Protein 5BXO (pdb70)

InterPro domains:
  IPR001660 Sterile alpha motif domain [PF07647] (877-933)
  IPR001660 Sterile alpha motif domain [PS50105] (877-936)
  IPR001660 Sterile alpha motif domain [SM00454] (871-936)
  IPR002110 Ankyrin repeat [PF00023] (124-154)
  IPR002110 Ankyrin repeat [PF00023] (212-242)
  IPR002110 Ankyrin repeat [PF00023] (746-775)
  IPR002110 Ankyrin repeat [PF12796] (28-121)
  IPR002110 Ankyrin repeat [PF12796] (247-305)
  IPR002110 Ankyrin repeat [PF12796] (381-461)
  IPR002110 Ankyrin repeat [PF12796] (556-622)
  IPR002110 Ankyrin repeat [PF12796] (649-742)
  IPR002110 Ankyrin repeat [PF13637] (497-546)
  IPR002110 Ankyrin repeat [PR01415] (124-139)
  IPR002110 Ankyrin repeat [PR01415] (226-240)
  IPR002110 Ankyrin repeat [PS50088] (57-89)
  IPR002110 Ankyrin repeat [PS50088] (90-122)
  IPR002110 Ankyrin repeat [PS50088] (123-155)
  IPR002110 Ankyrin repeat [PS50088] (210-242)
  IPR002110 Ankyrin repeat [PS50088] (243-275)
  IPR002110 Ankyrin repeat [PS50088] (276-308)

Radius of gyration: 22.35 Å; Cα contacts (8 Å, |Δi|>4): 726; chains: 4; bounding box: 30×53×81 Å

GO terms:
  GO:0003950 NAD+ poly-ADP-ribosyltransferase activity (F, IDA)
  GO:0070212 protein poly-ADP-ribosylation (P, IDA)
  GO:0070213 protein auto-ADP-ribosylation (P, IDA)
  GO:1990404 NAD+-protein mono-ADP-ribosyltransferase activity (F, IDA)
  GO:0000209 protein polyubiquitination (P, IDA)
  GO:0090263 positive regulation of canonical Wnt signaling pathway (P, IMP)
  GO:0005515 protein binding (F, IPI)
  GO:0003950 NAD+ poly-ADP-ribosyltransferase activity (F, TAS)
  GO:0005829 cytosol (C, TAS)
  GO:0090263 positive regulation of canonical Wnt signaling pathway (P, TAS)
  GO:0048471 perinuclear region of cytoplasm (C, IDA)
  GO:0000242 pericentriolar material (C, IDA)
  GO:0005634 nucleus (C, IDA)
  GO:0005635 nuclear envelope (C, IDA)
  GO:0005737 cytoplasm (C, IDA)
  GO:0000781 chromosome, telomeric region (C, TAS)
  GO:0032212 positive regulation of telomere maintenance via telomerase (P, TAS)
  GO:1904355 positive regulation of telomere capping (P, IMP)
  GO:1904357 negative regulation of telomere maintenance via telomere lengthening (P, IMP)
  GO:0070198 protein localization to chromosome, telomeric region (P, IMP)

Solvent-accessible surface area: 16107 Å² total; per-residue (Å²): 116,65,88,38,93,30,19,114,79,0,16,116,4,0,93,61,30,61,49,139,44,0,129,172,32,28,77,123,83,2,8,52,13,94,31,124,141,34,20,47,0,0,0,0,0,16,0,0,0,44,71,82,35,67,1,0,70,43,0,12,126,69,10,1,52,10,95,6,77,6,109,14,4,8,6,0,0,1,0,0,0,29,36,15,11,84,103,0,0,47,34,0,12,142,88,44,10,18,2,27,19,31,4,120,115,79,25,6,0,0,0,24,0,0,41,68,22,66,107,100,0,0,87,9,0,44,102,26,18,5,18,30,86,96,128,8,171,99,43,48,22,0,56,84,41,4,110,141,70,28,97,103,4,46,84,38,5,139,45,196,121,54,82,40,91,30,18,107,83,0,14,114,6,0,94,65,31,60,45,130,43,0,112,168,29,28,75,148,89,2,12,49,12,91,34,125,147,34,20,48,0,0,0,0,0,17,0,0,0,45,71,84,30,67,1,0,71,41,0,16,131,96,58,8,54,15,95,6,76,7,107,14,5,10,6,0,1,0,0,0,0,32,36,15,11,81,102,0,0,47,34,0,12,139,77,46,12,38,2,30,24,26,4,124,120,88,29,6,0,2,0,17,0,0,41,68,21,70,78,115,1,0,100,12,0,50,91,22,4,3,17,31,98,96,138,7,175,111,34,47,23,0,60,85,42,12,108,134,71,32,82,76,1,52,78,39,11,124,53,89,60,74,161,110,117,69,7,30,13,51,156,115,123,71,6,30,13,51,155

Structure (mmCIF, N/CA/C/O backbone):
data_5BXO
#
_entry.id   5BXO
#
_cell.length_a   29.823
_cell.length_b   46.014
_cell.length_c   54.472
_cell.angle_alpha   78.45
_cell.angle_beta   88.99
_cell.angle_gamma   72.35
#
_symmetry.space_group_name_H-M   'P 1'
#
loop_
_entity.id
_entity.type
_entity.pdbx_description
1 polymer Tankyrase-2
2 polymer Tankyrase-2
3 non-polymer 'SULFATE ION'
4 non-polymer 'DIMETHYL SULFOXIDE'
5 non-polymer "4,4'-propane-1,3-diylbis(1-methyl-1H-1,2,3-triazole)"
6 water water
#
loop_
_atom_site.group_PDB
_atom_site.id
_atom_site.type_symbol
_atom_site.label_atom_id
_atom_site.label_alt_id
_atom_site.label_comp_id
_atom_site.label_asym_id
_atom_site.label_entity_id
_atom_site.label_seq_id
_atom_site.pdbx_PDB_ins_code
_atom_site.Cartn_x
_atom_site.Cartn_y
_atom_site.Cartn_z
_atom_site.occupancy
_atom_site.B_iso_or_equiv
_atom_site.auth_seq_id
_atom_site.auth_comp_id
_atom_site.auth_asym_id
_atom_site.auth_atom_id
_atom_site.pdbx_PDB_model_num
ATOM 1 N N . SER A 1 2 ? -0.457 -16.891 -39.623 1.00 62.47 487 SER A N 1
ATOM 2 C CA . SER A 1 2 ? -1.226 -18.136 -39.917 1.00 61.14 487 SER A CA 1
ATOM 3 C C . SER A 1 2 ? -2.714 -17.950 -39.655 1.00 59.87 487 SER A C 1
ATOM 4 O O . SER A 1 2 ? -3.124 -16.966 -39.028 1.00 58.67 487 SER A O 1
ATOM 7 N N . GLY A 1 3 ? -3.491 -18.933 -40.118 1.00 59.17 488 GLY A N 1
ATOM 8 C CA . GLY A 1 3 ? -4.953 -18.982 -39.975 1.00 55.75 488 GLY A CA 1
ATOM 9 C C . GLY A 1 3 ? -5.341 -18.882 -38.515 1.00 53.40 488 GLY A C 1
ATOM 10 O O . GLY A 1 3 ? -6.154 -18.037 -38.103 1.00 47.17 488 GLY A O 1
ATOM 11 N N . ASN A 1 4 ? -4.730 -19.778 -37.747 1.00 51.63 489 ASN A N 1
ATOM 12 C CA . ASN A 1 4 ? -4.840 -19.797 -36.291 1.00 51.79 489 ASN A CA 1
ATOM 13 C C . ASN A 1 4 ? -4.410 -18.500 -35.590 1.00 47.29 489 ASN A C 1
ATOM 14 O O . ASN A 1 4 ? -5.068 -18.074 -34.649 1.00 46.36 489 ASN A O 1
ATOM 19 N N . SER A 1 5 ? -3.307 -17.889 -36.016 1.00 43.99 490 SER A N 1
ATOM 20 C CA . SER A 1 5 ? -2.818 -16.691 -35.328 1.00 42.48 490 SER A CA 1
ATOM 21 C C . SER A 1 5 ? -3.760 -15.500 -35.488 1.00 39.31 490 SER A C 1
ATOM 22 O O . SER A 1 5 ? -4.068 -14.832 -34.503 1.00 35.77 490 SER A O 1
ATOM 25 N N . GLU A 1 6 ? -4.240 -15.239 -36.702 1.00 34.02 491 GLU A N 1
ATOM 26 C CA . GLU A 1 6 ? -5.183 -14.142 -36.906 1.00 32.94 491 GLU A CA 1
ATOM 27 C C . GLU A 1 6 ? -6.479 -14.410 -36.136 1.00 30.07 491 GLU A C 1
ATOM 28 O O . GLU A 1 6 ? -7.034 -13.496 -35.523 1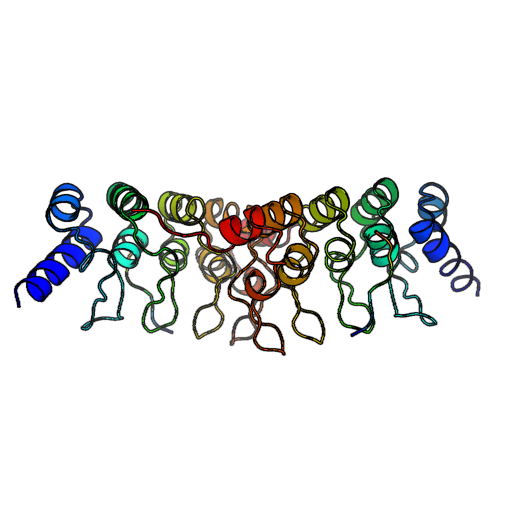.00 31.77 491 GLU A O 1
ATOM 34 N N . ALA A 1 7 ? -6.937 -15.659 -36.166 1.00 27.48 492 ALA A N 1
ATOM 35 C CA . ALA A 1 7 ? -8.166 -16.057 -35.464 1.00 26.25 492 ALA A CA 1
ATOM 36 C C . ALA A 1 7 ? -8.001 -15.931 -33.944 1.00 24.33 492 ALA A C 1
ATOM 37 O O . ALA A 1 7 ? -8.921 -15.466 -33.276 1.00 25.58 492 ALA A O 1
ATOM 39 N N . ASP A 1 8 ? -6.835 -16.319 -33.424 1.00 21.77 493 ASP A N 1
ATOM 40 C CA . ASP A 1 8 ? -6.522 -16.126 -31.996 1.00 21.37 493 ASP A CA 1
ATOM 41 C C . ASP A 1 8 ? -6.564 -14.657 -31.625 1.00 22.01 493 ASP A C 1
ATOM 42 O O . ASP A 1 8 ? -7.126 -14.275 -30.595 1.00 18.32 493 ASP A O 1
ATOM 47 N N . ARG A 1 9 ? -5.925 -13.837 -32.444 1.00 21.85 494 ARG A N 1
ATOM 48 C CA . ARG A 1 9 ? -5.958 -12.417 -32.228 1.00 22.86 494 ARG A CA 1
ATOM 49 C C . ARG A 1 9 ? -7.369 -11.836 -32.194 1.00 21.93 494 ARG A C 1
ATOM 50 O O . ARG A 1 9 ? -7.687 -11.048 -31.306 1.00 19.63 494 ARG A O 1
ATOM 58 N N . GLN A 1 10 ? -8.202 -12.221 -33.148 1.00 21.34 495 GLN A N 1
ATOM 59 C CA . GLN A 1 10 ? -9.576 -11.747 -33.214 1.00 22.82 495 GLN A CA 1
ATOM 60 C C . GLN A 1 10 ? -10.427 -12.234 -32.038 1.00 19.29 495 GLN A C 1
ATOM 61 O O . GLN A 1 10 ? -11.319 -11.496 -31.564 1.00 19.33 495 GLN A O 1
ATOM 67 N N . LEU A 1 11 ? -10.156 -13.465 -31.596 1.00 18.39 496 LEU A N 1
ATOM 68 C CA . LEU A 1 11 ? -10.809 -14.009 -30.411 1.00 16.88 496 LEU A CA 1
ATOM 69 C C . LEU A 1 11 ? -10.421 -13.234 -29.138 1.00 16.61 496 LEU A C 1
ATOM 70 O O . LEU A 1 11 ? -11.281 -12.869 -28.369 1.00 16.65 496 LEU A O 1
ATOM 75 N N . LEU A 1 12 ? -9.135 -12.999 -28.922 1.00 15.51 497 LEU A N 1
ATOM 76 C CA . LEU A 1 12 ? -8.694 -12.174 -27.798 1.00 14.76 497 LEU A CA 1
ATOM 77 C C . LEU A 1 12 ? -9.340 -10.772 -27.822 1.00 14.73 497 LEU A C 1
ATOM 78 O O . LEU A 1 12 ? -9.802 -10.253 -26.812 1.00 15.30 497 LEU A O 1
ATOM 83 N N . GLU A 1 13 ? -9.385 -10.187 -29.010 1.00 14.85 498 GLU A N 1
ATOM 84 C CA . GLU A 1 13 ? -10.019 -8.891 -29.227 1.00 14.94 498 GLU A CA 1
ATOM 85 C C . GLU A 1 13 ? -11.527 -8.934 -28.925 1.00 13.87 498 GLU A C 1
ATOM 86 O O . GLU A 1 13 ? -12.067 -8.060 -28.246 1.00 14.04 498 GLU A O 1
ATOM 92 N N . ALA A 1 14 ? -12.200 -9.967 -29.401 1.00 13.29 499 ALA A N 1
ATOM 93 C CA . ALA A 1 14 ? -13.644 -10.116 -29.153 1.00 13.23 499 ALA A CA 1
ATOM 94 C C . ALA A 1 14 ? -13.921 -10.307 -27.646 1.00 13.33 499 ALA A C 1
ATOM 95 O O . ALA A 1 14 ? -14.919 -9.829 -27.119 1.00 15.15 499 ALA A O 1
ATOM 97 N N . ALA A 1 15 ? -13.055 -11.079 -26.985 1.00 12.08 500 ALA A N 1
ATOM 98 C CA . ALA A 1 15 ? -13.225 -11.338 -25.550 1.00 11.60 500 ALA A CA 1
ATOM 99 C C . ALA A 1 15 ? -13.066 -10.010 -24.788 1.00 11.53 500 ALA A C 1
ATOM 100 O O . ALA A 1 15 ? -13.866 -9.728 -23.872 1.00 13.62 500 ALA A O 1
ATOM 102 N N . LYS A 1 16 ? -12.037 -9.217 -25.118 1.00 12.11 501 LYS A N 1
ATOM 103 C CA . LYS A 1 16 ? -11.849 -7.898 -24.508 1.00 13.54 501 LYS A CA 1
ATOM 104 C C . LYS A 1 16 ? -13.059 -6.967 -24.770 1.00 13.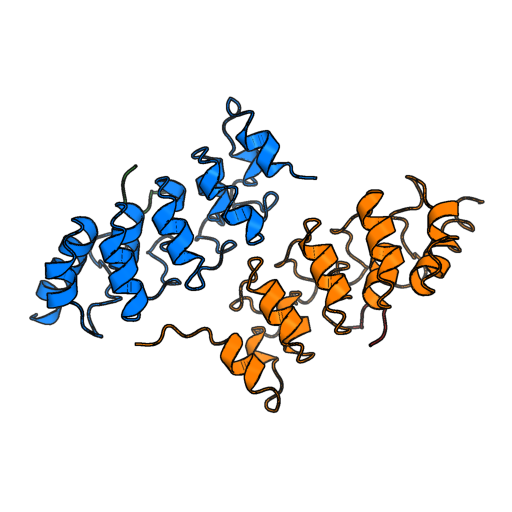70 501 LYS A C 1
ATOM 105 O O . LYS A 1 16 ? -13.518 -6.238 -23.891 1.00 14.27 501 LYS A O 1
ATOM 111 N N . ALA A 1 17 ? -13.564 -7.005 -26.005 1.00 14.71 502 ALA A N 1
ATOM 112 C CA . ALA A 1 17 ? -14.672 -6.141 -26.428 1.00 15.98 502 ALA A CA 1
ATOM 113 C C . ALA A 1 17 ? -16.018 -6.595 -25.894 1.00 15.65 502 ALA A C 1
ATOM 114 O O . ALA A 1 17 ? -16.943 -5.787 -25.864 1.00 16.93 502 ALA A O 1
ATOM 116 N N . GLY A 1 18 ? -16.147 -7.851 -25.440 1.00 14.77 503 GLY A N 1
ATOM 117 C CA . GLY A 1 18 ? -17.452 -8.367 -25.003 1.00 14.68 503 GLY A CA 1
ATOM 118 C C . GLY A 1 18 ? -18.387 -8.798 -26.113 1.00 15.44 503 GLY A C 1
ATOM 119 O O . GLY A 1 18 ? -19.612 -8.791 -25.948 1.00 16.27 503 GLY A O 1
ATOM 120 N N . ASP A 1 19 ? -17.823 -9.215 -27.233 1.00 15.64 504 ASP A N 1
ATOM 121 C CA . ASP A 1 19 ? -18.602 -9.558 -28.427 1.00 15.49 504 ASP A CA 1
ATOM 122 C C . ASP A 1 19 ? -18.800 -11.064 -28.419 1.00 13.65 504 ASP A C 1
ATOM 123 O O . ASP A 1 19 ? -18.033 -11.798 -29.038 1.00 14.32 504 ASP A O 1
ATOM 128 N N . VAL A 1 20 ? -19.831 -11.524 -27.709 1.00 13.19 505 VAL A N 1
ATOM 129 C CA . VAL A 1 20 ? -20.012 -12.956 -27.505 1.00 13.79 505 VAL A CA 1
ATOM 130 C C . VAL A 1 20 ? -20.323 -13.725 -28.793 1.00 13.03 505 VAL A C 1
ATOM 131 O O . VAL A 1 20 ? -19.938 -14.865 -28.915 1.00 15.85 505 VAL A O 1
ATOM 135 N N . GLU A 1 21 ? -21.013 -13.091 -29.752 1.00 13.62 506 GLU A N 1
ATOM 136 C CA . GLU A 1 21 ? -21.305 -13.762 -31.025 1.00 14.47 506 GLU A CA 1
ATOM 137 C C . GLU A 1 21 ? -20.036 -14.009 -31.814 1.00 14.23 506 GLU A C 1
ATOM 138 O O . GLU A 1 21 ? -19.896 -15.079 -32.368 1.00 13.28 506 GLU A O 1
ATOM 144 N N . THR A 1 22 ? -19.102 -13.076 -31.819 1.00 13.02 507 THR A N 1
ATOM 145 C CA . THR A 1 22 ? -17.806 -13.296 -32.457 1.00 13.48 507 THR A CA 1
ATOM 146 C C . THR A 1 22 ? -16.950 -14.319 -31.691 1.00 13.58 507 THR A C 1
ATOM 147 O O . THR A 1 22 ? -16.281 -15.169 -32.289 1.00 13.61 507 THR A O 1
ATOM 151 N N . VAL A 1 23 ? -17.003 -14.270 -30.374 1.00 13.03 508 VAL A N 1
ATOM 152 C CA . VAL A 1 23 ? -16.303 -15.262 -29.562 1.00 12.67 508 VAL A CA 1
ATOM 153 C C . VAL A 1 23 ? -16.798 -16.662 -29.921 1.00 13.67 508 VAL A C 1
ATOM 154 O O . VAL A 1 23 ? -15.987 -17.538 -30.149 1.00 14.20 508 VAL A O 1
ATOM 158 N N . LYS A 1 24 ? -18.110 -16.859 -29.979 1.00 14.80 509 LYS A N 1
ATOM 159 C CA . LYS A 1 24 ? -18.663 -18.173 -30.301 1.00 17.34 509 LYS A CA 1
ATOM 160 C C . LYS A 1 24 ? -18.199 -18.634 -31.698 1.00 17.80 509 LYS A C 1
ATOM 161 O O . LYS A 1 24 ? -17.821 -19.794 -31.889 1.00 19.98 509 LYS A O 1
ATOM 167 N N . LYS A 1 25 ? -18.199 -17.703 -32.651 1.00 19.13 510 LYS A N 1
ATOM 168 C CA . LYS A 1 25 ? -17.777 -17.965 -34.013 1.00 21.29 510 LYS A CA 1
ATOM 169 C C . LYS A 1 25 ? -16.346 -18.483 -34.093 1.00 20.85 510 LYS A C 1
ATOM 170 O O . LYS A 1 25 ? -16.043 -19.425 -34.856 1.00 21.66 510 LYS A O 1
ATOM 176 N N . LEU A 1 26 ? -15.472 -17.908 -33.279 1.00 18.55 511 LEU A N 1
ATOM 177 C CA . LEU A 1 26 ? -14.024 -18.147 -33.343 1.00 18.55 511 LEU A CA 1
ATOM 178 C C . LEU A 1 26 ? -13.433 -19.105 -32.295 1.00 19.06 511 LEU A C 1
ATOM 179 O O . LEU A 1 26 ? -12.212 -19.381 -32.297 1.00 19.92 511 LEU A O 1
ATOM 184 N N . CYS A 1 27 ? -14.257 -19.553 -31.362 1.00 18.72 512 CYS A N 1
ATOM 185 C CA . CYS A 1 27 ? -13.772 -20.406 -30.272 1.00 20.27 512 CYS A CA 1
ATOM 186 C C . CYS A 1 27 ? -13.544 -21.833 -30.779 1.00 19.89 512 CYS A C 1
ATOM 187 O O . CYS A 1 27 ? -14.493 -22.481 -31.220 1.00 24.18 512 CYS A O 1
ATOM 190 N N . THR A 1 28 ? -12.286 -22.277 -30.698 1.00 17.65 513 THR A N 1
ATOM 191 C CA . THR A 1 28 ? -11.866 -23.630 -31.060 1.00 18.37 513 THR A CA 1
ATOM 192 C C . THR A 1 28 ? -11.011 -24.160 -29.921 1.00 17.61 513 THR A C 1
ATOM 193 O O . THR A 1 28 ? -10.618 -23.421 -29.020 1.00 15.43 513 THR A O 1
ATOM 197 N N . VAL A 1 29 ? -10.680 -25.432 -29.978 1.00 18.20 514 VAL A N 1
ATOM 198 C CA . VAL A 1 29 ? -9.793 -26.016 -28.992 1.00 17.56 514 VAL A CA 1
ATOM 199 C C . VAL A 1 29 ? -8.458 -25.293 -28.986 1.00 18.19 514 VAL A C 1
ATOM 200 O O . VAL A 1 29 ? -7.866 -25.147 -27.924 1.00 17.07 514 VAL A O 1
ATOM 204 N N . GLN A 1 30 ? -8.011 -24.845 -30.158 1.00 20.16 515 GLN A N 1
ATOM 205 C CA . GLN A 1 30 ? -6.734 -24.157 -30.291 1.00 21.92 515 GLN A CA 1
ATOM 206 C C . GLN A 1 30 ? -6.812 -22.755 -29.730 1.00 18.85 515 GLN A C 1
ATOM 207 O O . GLN A 1 30 ? -5.856 -22.294 -29.128 1.00 22.46 515 GLN A O 1
ATOM 213 N N . SER A 1 31 ? -7.962 -22.107 -29.875 1.00 15.10 516 SER A N 1
ATOM 214 C CA . SER A 1 31 ? -8.021 -20.702 -29.552 1.00 14.98 516 SER A CA 1
ATOM 215 C C . SER A 1 31 ? -8.521 -20.417 -28.138 1.00 13.69 516 SER A C 1
ATOM 216 O O . SER A 1 31 ? -8.252 -19.314 -27.620 1.00 14.13 516 SER A O 1
ATOM 219 N N . VAL A 1 32 ? -9.318 -21.299 -27.565 1.00 13.39 517 VAL A N 1
ATOM 220 C CA . VAL A 1 32 ? -10.059 -20.967 -26.373 1.00 13.54 517 VAL A CA 1
ATOM 221 C C . VAL A 1 32 ? -9.169 -20.562 -25.203 1.00 13.10 517 VAL A C 1
ATOM 222 O O . VAL A 1 32 ? -9.520 -19.671 -24.448 1.00 14.10 517 VAL A O 1
ATOM 226 N N . ASN A 1 33 ? -8.015 -21.207 -25.077 1.00 12.87 518 ASN A N 1
ATOM 227 C CA . ASN A 1 33 ? -7.027 -20.884 -24.043 1.00 13.65 518 ASN A CA 1
ATOM 228 C C . ASN A 1 33 ? -5.734 -20.378 -24.646 1.00 14.54 518 ASN A C 1
ATOM 229 O O . ASN A 1 33 ? -4.670 -20.568 -24.066 1.00 16.67 518 ASN A O 1
ATOM 234 N N . CYS A 1 34 ? -5.812 -19.736 -25.812 1.00 14.49 519 CYS A N 1
ATOM 235 C CA . CYS A 1 34 ? -4.611 -19.185 -26.431 1.00 15.09 519 CYS A CA 1
ATOM 236 C C . CYS A 1 34 ? -4.063 -18.062 -25.577 1.00 15.60 519 CYS A C 1
ATOM 237 O O . CYS A 1 34 ? -4.749 -17.548 -24.690 1.00 15.28 519 CYS A O 1
ATOM 240 N N . ARG A 1 35 ? -2.780 -17.775 -25.752 1.00 15.02 520 ARG A N 1
ATOM 241 C CA . ARG A 1 35 ? -2.097 -16.730 -24.999 1.00 15.95 520 ARG A CA 1
ATOM 242 C C . ARG A 1 35 ? -1.788 -15.549 -25.871 1.00 15.63 520 ARG A C 1
ATOM 243 O O . ARG A 1 35 ? -1.384 -15.680 -27.043 1.00 16.87 520 ARG A O 1
ATOM 251 N N . ASP A 1 36 ? -1.924 -14.382 -25.279 1.00 15.08 521 ASP A N 1
ATOM 252 C CA . ASP A 1 36 ? -1.600 -13.128 -25.931 1.00 15.50 521 ASP A CA 1
ATOM 253 C C . ASP A 1 36 ? -0.104 -12.902 -25.888 1.00 15.21 521 ASP A C 1
ATOM 254 O O . ASP A 1 36 ? 0.404 -12.198 -24.992 1.00 14.29 521 ASP A O 1
ATOM 259 N N . ILE A 1 37 ? 0.586 -13.489 -26.864 1.00 15.38 522 ILE A N 1
ATOM 260 C CA . ILE A 1 37 ? 2.051 -13.523 -26.888 1.00 16.57 522 ILE A CA 1
ATOM 261 C C . ILE A 1 37 ? 2.703 -12.145 -26.920 1.00 15.78 522 ILE A C 1
ATOM 262 O O . ILE A 1 37 ? 3.786 -11.964 -26.341 1.00 14.18 522 ILE A O 1
ATOM 267 N N . GLU A 1 38 ? 2.027 -11.168 -27.520 1.00 15.25 523 GLU A N 1
ATOM 268 C CA . GLU A 1 38 ? 2.569 -9.829 -27.634 1.00 15.71 523 GLU A CA 1
ATOM 269 C C . GLU A 1 38 ? 2.249 -8.898 -26.493 1.00 15.67 523 GLU A C 1
ATOM 270 O O . GLU A 1 38 ? 2.714 -7.749 -26.449 1.00 16.49 523 GLU A O 1
ATOM 276 N N . GLY A 1 39 ? 1.459 -9.392 -25.530 1.00 14.96 524 GLY A N 1
ATOM 277 C CA . GLY A 1 39 ? 1.108 -8.648 -24.351 1.00 15.27 524 GLY A CA 1
ATOM 278 C C . GLY A 1 39 ? 1.643 -9.344 -23.112 1.00 15.03 524 GLY A C 1
ATOM 279 O O . GLY A 1 39 ? 2.858 -9.574 -22.988 1.00 15.93 524 GLY A O 1
ATOM 280 N N . ARG A 1 40 ? 0.765 -9.677 -22.182 1.00 12.76 525 ARG A N 1
ATOM 281 C CA . ARG A 1 40 ? 1.196 -10.336 -20.944 1.00 12.63 525 ARG A CA 1
ATOM 282 C C . ARG A 1 40 ? 0.798 -11.799 -20.853 1.00 11.48 525 ARG A C 1
ATOM 283 O O . ARG A 1 40 ? 0.715 -12.358 -19.787 1.00 11.45 525 ARG A O 1
ATOM 291 N N A GLN A 1 41 ? 0.573 -12.416 -22.008 0.50 10.01 526 GLN A N 1
ATOM 292 N N B GLN A 1 41 ? 0.583 -12.428 -22.005 0.50 11.07 526 GLN A N 1
ATOM 293 C CA A GLN A 1 41 ? 0.255 -13.850 -22.112 0.50 10.09 526 GLN A CA 1
ATOM 294 C CA B GLN A 1 41 ? 0.228 -13.868 -22.115 0.50 11.88 526 GLN A CA 1
ATOM 295 C C A GLN A 1 41 ? -1.124 -14.162 -21.528 0.50 10.44 526 GLN A C 1
ATOM 296 C C B GLN A 1 41 ? -1.138 -14.167 -21.540 0.50 11.44 526 GLN A C 1
ATOM 297 O O A GLN A 1 41 ? -1.400 -15.296 -21.116 0.50 11.44 526 GLN A O 1
ATOM 298 O O B GLN A 1 41 ? -1.409 -15.297 -21.118 0.50 12.44 526 GLN A O 1
ATOM 309 N N . SER A 1 42 ? -1.998 -13.170 -21.511 1.00 10.99 527 SER A N 1
ATOM 310 C CA . SER A 1 42 ? -3.380 -13.401 -21.113 1.00 10.49 527 SER A CA 1
ATOM 311 C C . SER A 1 42 ? -4.117 -14.328 -22.047 1.00 10.71 527 SER A C 1
ATOM 312 O O . SER A 1 42 ? -3.908 -14.307 -23.245 1.00 11.04 527 SER A O 1
ATOM 315 N N . THR A 1 43 ? -5.040 -15.095 -21.471 1.00 9.34 528 THR A N 1
ATOM 316 C CA . THR A 1 43 ? -6.002 -15.911 -22.250 1.00 9.11 528 THR A CA 1
ATOM 317 C C . THR A 1 43 ? -7.277 -15.119 -22.491 1.00 9.37 528 THR A C 1
ATOM 318 O O . THR A 1 43 ? -7.498 -14.074 -21.885 1.00 8.50 528 THR A O 1
ATOM 322 N N . PRO A 1 44 ? -8.125 -15.594 -23.387 1.00 9.06 529 PRO A N 1
ATOM 323 C CA . PRO A 1 44 ? -9.444 -14.971 -23.561 1.00 8.66 529 PRO A CA 1
ATOM 324 C C . PRO A 1 44 ? -10.201 -14.782 -22.264 1.00 8.66 529 PRO A C 1
ATOM 325 O O . PRO A 1 44 ? -10.846 -13.736 -22.019 1.00 8.85 529 PRO A O 1
ATOM 329 N N . LEU A 1 45 ? -10.165 -15.782 -21.418 1.00 8.10 530 LEU A N 1
ATOM 330 C CA . LEU A 1 45 ? -10.826 -15.655 -20.117 1.00 8.03 530 LEU A CA 1
ATOM 331 C C . LEU A 1 45 ? -10.248 -14.513 -19.251 1.00 7.90 530 LEU A C 1
ATOM 332 O O . LEU A 1 45 ? -10.986 -13.914 -18.507 1.00 8.72 530 LEU A O 1
ATOM 337 N N . HIS A 1 46 ? -8.916 -14.297 -19.261 1.00 7.67 531 HIS A N 1
ATOM 338 C CA . HIS A 1 46 ? -8.346 -13.200 -18.503 1.00 7.50 531 HIS A CA 1
ATOM 339 C C . HIS A 1 46 ? -8.949 -11.914 -19.012 1.00 8.18 531 HIS A C 1
ATOM 340 O O . HIS A 1 46 ? -9.239 -11.016 -18.224 1.00 8.73 531 HIS A O 1
ATOM 347 N N . PHE A 1 47 ? -9.036 -11.762 -20.325 1.00 8.15 532 PHE A N 1
ATOM 348 C CA . PHE A 1 47 ? -9.575 -10.535 -20.904 1.00 8.57 532 PHE A CA 1
ATOM 349 C C . PHE A 1 47 ? -11.044 -10.351 -20.576 1.00 8.51 532 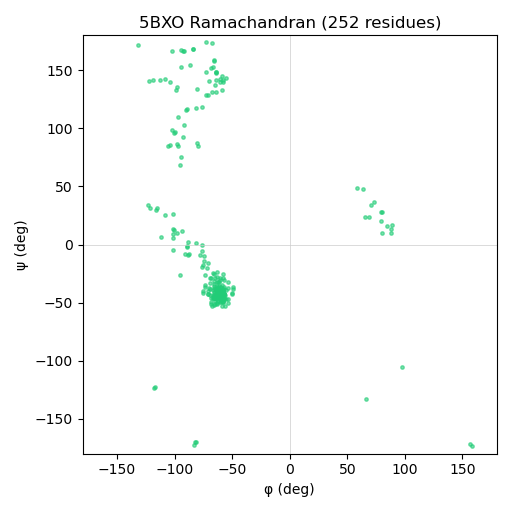PHE A C 1
ATOM 350 O O . PHE A 1 47 ? -11.459 -9.268 -20.155 1.00 9.05 532 PHE A O 1
ATOM 358 N N . ALA A 1 48 ? -11.811 -11.403 -20.722 1.00 8.58 533 ALA A N 1
ATOM 359 C CA . ALA A 1 48 ? -13.239 -11.308 -20.453 1.00 8.53 533 ALA A CA 1
ATOM 360 C C . ALA A 1 48 ? -13.471 -10.951 -18.973 1.00 9.26 533 ALA A C 1
ATOM 361 O O . ALA A 1 48 ? -14.396 -10.206 -18.629 1.00 9.31 533 ALA A O 1
ATOM 363 N N . ALA A 1 49 ? -12.673 -11.532 -18.100 1.00 8.14 534 ALA A N 1
ATOM 364 C CA . ALA A 1 49 ? -12.794 -11.274 -16.699 1.00 8.80 534 ALA A CA 1
ATOM 365 C C . ALA A 1 49 ? -12.392 -9.843 -16.352 1.00 9.13 534 ALA A C 1
ATOM 366 O O . ALA A 1 49 ? -13.095 -9.130 -15.604 1.00 9.83 534 ALA A O 1
ATOM 368 N N . GLY A 1 50 ? -11.207 -9.417 -16.805 1.00 8.51 535 GLY A N 1
ATOM 369 C CA . GLY A 1 50 ? -10.753 -8.074 -16.486 1.00 8.53 535 GLY A CA 1
ATOM 370 C C . GLY A 1 50 ? -11.621 -6.965 -17.009 1.00 9.00 535 GLY A C 1
ATOM 371 O O . GLY A 1 50 ? -11.679 -5.885 -16.368 1.00 8.74 535 GLY A O 1
ATOM 372 N N . TYR A 1 51 ? -12.249 -7.196 -18.156 1.00 8.74 536 TYR A N 1
ATOM 373 C CA . TYR A 1 51 ? -13.043 -6.146 -18.793 1.00 9.23 536 TYR A CA 1
ATOM 374 C C . TYR A 1 51 ? -14.528 -6.360 -18.524 1.00 9.00 536 TYR A C 1
ATOM 375 O O . TYR A 1 51 ? -15.356 -5.732 -19.156 1.00 10.90 536 TYR A O 1
ATOM 384 N N . ASN A 1 52 ? -14.882 -7.225 -17.598 1.00 8.89 537 ASN A N 1
ATOM 385 C CA . ASN A 1 52 ? -16.267 -7.351 -17.140 1.00 9.76 537 ASN A CA 1
ATOM 386 C C . ASN A 1 52 ? -17.223 -7.806 -18.225 1.00 11.25 537 ASN A C 1
ATOM 387 O O . ASN A 1 52 ? -18.319 -7.234 -18.352 1.00 13.29 537 ASN A O 1
ATOM 392 N N . ARG A 1 53 ? -16.864 -8.852 -18.977 1.00 11.18 538 ARG A N 1
ATOM 393 C CA . ARG A 1 53 ? -17.668 -9.305 -20.074 1.00 11.35 538 ARG A CA 1
ATOM 394 C C . ARG A 1 53 ? -18.332 -10.579 -19.578 1.00 10.85 538 ARG A C 1
ATOM 395 O O . ARG A 1 53 ? -17.891 -11.724 -19.873 1.00 10.59 538 ARG A O 1
ATOM 403 N N . VAL A 1 54 ? -19.462 -10.399 -18.883 1.00 11.11 539 VAL A N 1
ATOM 404 C CA . VAL A 1 54 ? -20.090 -11.529 -18.220 1.00 11.61 539 VAL A CA 1
ATOM 405 C C . VAL A 1 54 ? -20.569 -12.604 -19.182 1.00 11.70 539 VAL A C 1
ATOM 406 O O . VAL A 1 54 ? -20.361 -13.790 -18.942 1.00 10.78 539 VAL A O 1
ATOM 410 N N . SER A 1 55 ? -21.311 -12.221 -20.216 1.00 11.93 540 SER A N 1
ATOM 411 C CA . SER A 1 55 ? -21.764 -13.229 -21.207 1.00 13.52 540 SER A CA 1
ATOM 412 C C . SER A 1 55 ? -20.616 -13.988 -21.840 1.00 12.34 540 SER A C 1
ATOM 413 O O . SER A 1 55 ? -20.701 -15.214 -22.046 1.00 12.65 540 SER A O 1
ATOM 416 N N . VAL A 1 56 ? -19.506 -13.322 -22.087 1.00 12.15 541 VAL A N 1
ATOM 417 C CA . VAL A 1 56 ? -18.346 -14.001 -22.674 1.00 11.25 541 VAL A CA 1
ATOM 418 C C . VAL A 1 56 ? -17.714 -14.942 -21.662 1.00 10.36 541 VAL A C 1
ATOM 419 O O . VAL A 1 56 ? -17.375 -16.075 -21.982 1.00 9.92 541 VAL A O 1
ATOM 423 N N . VAL A 1 57 ? -17.589 -14.495 -20.418 1.00 9.80 542 VAL A N 1
ATOM 424 C CA . VAL A 1 57 ? -17.103 -15.402 -19.365 1.00 10.39 542 VAL A CA 1
ATOM 425 C C . VAL A 1 57 ? -17.935 -16.686 -19.308 1.00 9.38 542 VAL A C 1
ATOM 426 O O . VAL A 1 57 ? -17.406 -17.769 -19.219 1.00 9.94 542 VAL A O 1
ATOM 430 N N . GLU A 1 58 ? -19.266 -16.526 -19.328 1.00 9.86 543 GLU A N 1
ATOM 431 C CA . GLU A 1 58 ? -20.150 -17.618 -19.188 1.00 10.72 543 GLU A CA 1
ATOM 432 C C . GLU A 1 58 ? -19.980 -18.557 -20.381 1.00 10.56 543 GLU A C 1
ATOM 433 O O . GLU A 1 58 ? -19.892 -19.787 -20.217 1.00 11.30 543 GLU A O 1
ATOM 439 N N . TYR A 1 59 ? -19.899 -17.991 -21.584 1.00 10.67 544 TYR A N 1
ATOM 440 C CA . TYR A 1 59 ? -19.661 -18.827 -22.763 1.00 11.56 544 TYR A CA 1
ATOM 441 C C . TYR A 1 59 ? -18.334 -19.577 -22.657 1.00 11.35 544 TYR A C 1
ATOM 442 O O . TYR A 1 59 ? -18.273 -20.782 -22.882 1.00 11.82 544 TYR A O 1
ATOM 451 N N . LEU A 1 60 ? -17.271 -18.873 -22.327 1.00 10.12 545 LEU A N 1
ATOM 452 C CA . LEU A 1 60 ? -15.945 -19.467 -22.247 1.00 10.26 545 LEU A CA 1
ATOM 453 C C . LEU A 1 60 ? -15.907 -20.619 -21.209 1.00 10.90 545 LEU A C 1
ATOM 454 O O . LEU A 1 60 ? -15.386 -21.713 -21.459 1.00 10.96 545 LEU A O 1
ATOM 459 N N . LEU A 1 61 ? -16.471 -20.365 -20.043 1.00 11.68 546 LEU A N 1
ATOM 460 C CA . LEU A 1 61 ? -16.489 -21.385 -18.981 1.00 13.66 546 LEU A CA 1
ATOM 461 C C . LEU A 1 61 ? -17.244 -22.618 -19.423 1.00 15.44 546 LEU A C 1
ATOM 462 O O . LEU A 1 61 ? -16.859 -23.717 -19.032 1.00 19.93 546 LEU A O 1
ATOM 467 N N . GLN A 1 62 ? -18.310 -22.463 -20.211 1.00 15.72 547 GLN A N 1
ATOM 468 C CA . GLN A 1 62 ? -19.058 -23.628 -20.684 1.00 17.12 547 GLN A CA 1
ATOM 469 C C . GLN A 1 62 ? -18.386 -24.365 -21.845 1.00 17.07 547 GLN A C 1
ATOM 470 O O . GLN A 1 62 ? -18.843 -25.451 -22.238 1.00 20.74 547 GLN A O 1
ATOM 476 N N . HIS A 1 63 ? -17.331 -23.787 -22.419 1.00 15.37 548 HIS A N 1
ATOM 477 C CA . HIS A 1 63 ? -16.635 -24.402 -23.559 1.00 16.05 548 HIS A CA 1
ATOM 478 C C . HIS A 1 63 ? -15.164 -24.620 -23.266 1.00 16.68 548 HIS A C 1
ATOM 479 O O . HIS A 1 63 ? -14.316 -24.491 -24.144 1.00 19.60 548 HIS A O 1
ATOM 486 N N . GLY A 1 64 ? -14.880 -24.912 -22.003 1.00 16.01 549 GLY A N 1
ATOM 487 C CA . GLY A 1 64 ? -13.596 -25.474 -21.608 1.00 16.15 549 GLY A CA 1
ATOM 488 C C . GLY A 1 64 ? -12.483 -24.516 -21.293 1.00 15.41 549 GLY A C 1
ATOM 489 O O . GLY A 1 64 ? -11.305 -24.953 -21.174 1.00 15.48 549 GLY A O 1
ATOM 490 N N . ALA A 1 65 ? -12.806 -23.231 -21.132 1.00 12.99 550 ALA A N 1
ATOM 491 C CA . ALA A 1 65 ? -11.745 -22.311 -20.808 1.00 11.82 550 ALA A CA 1
ATOM 492 C C . ALA A 1 65 ? -11.129 -22.647 -19.424 1.00 11.96 550 ALA A C 1
ATOM 493 O O . ALA A 1 65 ? -11.790 -23.109 -18.518 1.00 13.13 550 ALA A O 1
ATOM 495 N N . ASP A 1 66 ? -9.831 -22.365 -19.299 1.00 11.06 551 ASP A N 1
ATOM 496 C CA . ASP A 1 66 ? -9.051 -22.775 -18.167 1.00 11.24 551 ASP A CA 1
ATOM 497 C C . ASP A 1 66 ? -9.071 -21.685 -17.071 1.00 10.42 551 ASP A C 1
ATOM 498 O O . ASP A 1 66 ? -8.402 -20.632 -17.190 1.00 9.25 551 ASP A O 1
ATOM 503 N N A VAL A 1 67 ? -9.836 -21.929 -16.013 0.70 10.75 552 VAL A N 1
ATOM 504 N N B VAL A 1 67 ? -9.834 -21.940 -16.014 0.30 10.11 552 VAL A N 1
ATOM 505 C CA A VAL A 1 67 ? -9.913 -21.007 -14.910 0.70 11.98 552 VAL A CA 1
ATOM 506 C CA B VAL A 1 67 ? -9.932 -21.003 -14.914 0.30 10.34 552 VAL A CA 1
ATOM 507 C C A VAL A 1 67 ? -8.601 -20.816 -14.186 0.70 11.14 552 VAL A C 1
ATOM 508 C C B VAL A 1 67 ? -8.619 -20.818 -14.162 0.30 10.31 552 VAL A C 1
ATOM 509 O O A VAL A 1 67 ? -8.415 -19.803 -13.518 0.70 12.16 552 VAL A O 1
ATOM 510 O O B VAL A 1 67 ? -8.444 -19.804 -13.495 0.30 10.69 552 VAL A O 1
ATOM 517 N N . HIS A 1 68 ? -7.688 -21.756 -14.290 1.00 10.34 553 HIS A N 1
ATOM 518 C CA . HIS A 1 68 ? -6.430 -21.736 -13.575 1.00 10.42 553 HIS A CA 1
ATOM 519 C C . HIS A 1 68 ? -5.268 -21.175 -14.380 1.00 10.29 553 HIS A C 1
ATOM 520 O O . HIS A 1 68 ? -4.140 -21.147 -13.900 1.00 11.63 553 HIS A O 1
ATOM 527 N N . ALA A 1 69 ? -5.499 -20.749 -15.609 1.00 9.38 554 ALA A N 1
ATOM 528 C CA . ALA A 1 69 ? -4.405 -20.261 -16.457 1.00 9.03 554 ALA A CA 1
ATOM 529 C C . ALA A 1 69 ? -3.767 -19.024 -15.840 1.00 8.77 554 ALA A C 1
ATOM 530 O O . ALA A 1 69 ? -4.445 -18.094 -15.392 1.00 10.14 554 ALA A O 1
ATOM 532 N N A LYS A 1 70 ? -2.434 -19.007 -15.818 0.60 9.20 555 LYS A N 1
ATOM 533 N N B LYS A 1 70 ? -2.432 -19.014 -15.829 0.40 8.72 555 LYS A N 1
ATOM 534 C CA A LYS A 1 70 ? -1.672 -17.857 -15.290 0.60 9.47 555 LYS A CA 1
ATOM 535 C CA B LYS A 1 70 ? -1.631 -17.902 -15.311 0.40 8.61 555 LYS A CA 1
ATOM 536 C C A LYS A 1 70 ? -1.069 -17.026 -16.408 0.60 8.79 555 LYS A C 1
ATOM 537 C C B LYS A 1 70 ? -1.082 -17.025 -16.437 0.40 8.43 555 LYS A C 1
ATOM 538 O O A LYS A 1 70 ? -0.537 -17.580 -17.389 0.60 10.21 555 LYS A O 1
ATOM 539 O O B LYS A 1 70 ? -0.593 -17.550 -17.453 0.40 9.33 555 LYS A O 1
ATOM 550 N N . ASP A 1 71 ? -1.128 -15.698 -16.267 1.00 8.04 556 ASP A N 1
ATOM 551 C CA . ASP A 1 71 ? -0.532 -14.752 -17.238 1.00 8.87 556 ASP A CA 1
ATOM 552 C C . ASP A 1 71 ? 0.965 -14.680 -16.865 1.00 8.86 556 ASP A C 1
ATOM 553 O O . ASP A 1 71 ? 1.399 -15.409 -15.960 1.00 8.18 556 ASP A O 1
ATOM 558 N N A LYS A 1 72 ? 1.723 -13.790 -17.523 0.70 9.40 557 LYS A N 1
ATOM 559 N N B LYS A 1 72 ? 1.725 -13.807 -17.521 0.30 9.00 557 LYS A N 1
ATOM 560 C CA A LYS A 1 72 ? 3.187 -13.766 -17.300 0.70 10.44 557 LYS A CA 1
ATOM 561 C CA B LYS A 1 72 ? 3.176 -13.785 -17.301 0.30 9.39 557 LYS A CA 1
ATOM 562 C C A LYS A 1 72 ? 3.577 -13.387 -15.855 0.70 10.72 557 LYS A C 1
ATOM 563 C C B LYS A 1 72 ? 3.577 -13.391 -15.860 0.30 9.83 557 LYS A C 1
ATOM 564 O O A LYS A 1 72 ? 4.677 -13.682 -15.425 0.70 11.31 557 LYS A O 1
ATOM 565 O O B LYS A 1 72 ? 4.672 -13.712 -15.421 0.30 10.12 557 LYS A O 1
ATOM 576 N N . GLY A 1 73 ? 2.697 -12.696 -15.144 1.00 10.05 558 GLY A N 1
ATOM 577 C CA . GLY A 1 73 ? 2.905 -12.318 -13.750 1.00 9.90 558 GLY A CA 1
ATOM 578 C C . GLY A 1 73 ? 2.348 -13.311 -12.738 1.00 8.76 558 GLY A C 1
ATOM 579 O O . GLY A 1 73 ? 2.378 -13.030 -11.530 1.00 8.96 558 GLY A O 1
ATOM 580 N N . GLY A 1 74 ? 1.858 -14.447 -13.209 1.00 8.38 559 GLY A N 1
ATOM 581 C CA . GLY A 1 74 ? 1.189 -15.395 -12.373 1.00 8.13 559 GLY A CA 1
ATOM 582 C C . GLY A 1 74 ? -0.263 -15.076 -12.019 1.00 8.17 559 GLY A C 1
ATOM 583 O O . GLY A 1 74 ? -0.811 -15.742 -11.138 1.00 8.16 559 GLY A O 1
ATOM 584 N N A LEU A 1 75 ? -0.856 -14.077 -12.656 0.80 7.42 560 LEU A N 1
ATOM 585 N N B LEU A 1 75 ? -0.868 -14.075 -12.655 0.20 8.07 560 LEU A N 1
ATOM 586 C CA A LEU A 1 75 ? -2.258 -13.774 -12.394 0.80 7.56 560 LEU A CA 1
ATOM 587 C CA B LEU A 1 75 ? -2.273 -13.755 -12.382 0.20 8.17 560 LEU A CA 1
ATOM 588 C C A LEU A 1 75 ? -3.156 -14.767 -13.054 0.80 7.36 560 LEU A C 1
ATOM 589 C C B LEU A 1 75 ? -3.186 -14.744 -13.058 0.20 8.00 560 LEU A C 1
ATOM 590 O O A LEU A 1 75 ? -3.005 -15.038 -14.237 0.80 7.68 560 LEU A O 1
ATOM 591 O O B LEU A 1 75 ? -3.003 -15.046 -14.233 0.20 8.09 560 LEU A O 1
ATOM 600 N N . VAL A 1 76 ? -4.197 -15.217 -12.328 1.00 7.85 561 VAL A N 1
ATOM 601 C CA . VAL A 1 76 ? -5.261 -16.033 -12.929 1.00 8.33 561 VAL A CA 1
ATOM 602 C C . VAL A 1 76 ? -6.442 -15.097 -13.183 1.00 8.01 561 VAL A C 1
ATOM 603 O O . VAL A 1 76 ? -6.468 -13.967 -12.678 1.00 7.53 561 VAL A O 1
ATOM 607 N N . PRO A 1 77 ? -7.413 -15.536 -13.981 1.00 7.37 562 PRO A N 1
ATOM 608 C CA . PRO A 1 77 ? -8.566 -14.663 -14.248 1.00 7.68 562 PRO A CA 1
ATOM 609 C C . PRO A 1 77 ? -9.282 -14.115 -13.008 1.00 7.41 562 PRO A C 1
ATOM 610 O O . PRO A 1 77 ? -9.707 -12.966 -13.003 1.00 8.16 562 PRO A O 1
ATOM 614 N N . LEU A 1 78 ? -9.321 -14.864 -11.915 1.00 6.91 563 LEU A N 1
ATOM 615 C CA . LEU A 1 78 ? -9.887 -14.390 -10.693 1.00 7.56 563 LEU A CA 1
ATOM 616 C C . LEU A 1 78 ? -9.134 -13.163 -10.179 1.00 7.68 563 LEU A C 1
ATOM 617 O O . LEU A 1 78 ? -9.720 -12.224 -9.607 1.00 7.53 563 LEU A O 1
ATOM 622 N N . HIS A 1 79 ? -7.787 -13.133 -10.274 1.00 7.39 564 HIS A N 1
ATOM 623 C CA . HIS A 1 79 ? -7.102 -11.909 -9.895 1.00 8.12 564 HIS A CA 1
ATOM 624 C C . HIS A 1 79 ? -7.567 -10.686 -10.669 1.00 8.03 564 HIS A C 1
ATOM 625 O O . HIS A 1 79 ? -7.739 -9.569 -10.078 1.00 9.01 564 HIS A O 1
ATOM 632 N N . ASN A 1 80 ? -7.762 -10.812 -11.981 1.00 8.50 565 ASN A N 1
ATOM 633 C CA A ASN A 1 80 ? -8.181 -9.648 -12.770 0.50 8.59 565 ASN A CA 1
ATOM 634 C CA B ASN A 1 80 ? -8.173 -9.663 -12.792 0.50 9.25 565 ASN A CA 1
ATOM 635 C C . ASN A 1 80 ? -9.580 -9.197 -12.375 1.00 8.87 565 ASN A C 1
ATOM 636 O O . ASN A 1 80 ? -9.881 -8.004 -12.277 1.00 9.22 565 ASN A O 1
ATOM 645 N N . ALA A 1 81 ? -10.455 -10.163 -12.127 1.00 8.64 566 ALA A N 1
ATOM 646 C CA . ALA A 1 81 ? -11.810 -9.848 -11.685 1.00 8.96 566 ALA A CA 1
ATOM 647 C C . ALA A 1 81 ? -11.784 -9.091 -10.385 1.00 8.94 566 ALA A C 1
ATOM 648 O O . ALA A 1 81 ? -12.519 -8.099 -10.186 1.00 9.10 566 ALA A O 1
ATOM 650 N N . CYS A 1 82 ? -10.954 -9.512 -9.440 1.00 8.72 567 CYS A N 1
ATOM 651 C CA . CYS A 1 82 ? -10.932 -8.850 -8.139 1.00 10.00 567 CYS A CA 1
ATOM 652 C C . CYS A 1 82 ? -10.230 -7.501 -8.173 1.00 10.81 567 CYS A C 1
ATOM 653 O O . CYS A 1 82 ? -10.682 -6.518 -7.538 1.00 13.05 567 CYS A O 1
ATOM 656 N N . SER A 1 83 ? -9.122 -7.389 -8.917 1.00 10.70 568 SER A N 1
ATOM 657 C CA . SER A 1 83 ? -8.386 -6.132 -8.953 1.00 11.12 568 SER A CA 1
ATOM 658 C C . SER A 1 83 ? -9.179 -5.067 -9.672 1.00 10.66 568 SER A C 1
ATOM 659 O O . SER A 1 83 ? -9.048 -3.890 -9.344 1.00 12.88 568 SER A O 1
ATOM 662 N N . TYR A 1 84 ? -10.040 -5.423 -10.618 1.00 10.18 569 TYR A N 1
ATOM 663 C CA . TYR A 1 84 ? -10.848 -4.424 -11.323 1.00 10.10 569 TYR A CA 1
ATOM 664 C C . TYR A 1 84 ? -12.302 -4.344 -10.825 1.00 10.90 569 TYR A C 1
ATOM 665 O O . TYR A 1 84 ? -13.112 -3.630 -11.400 1.00 12.20 569 TYR A O 1
ATOM 674 N N . GLY A 1 85 ? -12.610 -5.082 -9.759 1.00 9.56 570 GLY A N 1
ATOM 675 C CA . GLY A 1 85 ? -13.868 -4.938 -9.065 1.00 10.32 570 GLY A CA 1
ATOM 676 C C . GLY A 1 85 ? -15.079 -5.473 -9.749 1.00 10.06 570 GLY A C 1
ATOM 677 O O . GLY A 1 85 ? -16.186 -4.936 -9.578 1.00 11.68 570 GLY A O 1
ATOM 678 N N . HIS A 1 86 ? -14.941 -6.592 -10.457 1.00 10.04 571 HIS A N 1
ATOM 679 C CA . HIS A 1 86 ? -16.045 -7.188 -11.189 1.00 9.47 571 HIS A CA 1
ATOM 680 C C . HIS A 1 86 ? -16.626 -8.395 -10.462 1.00 9.36 571 HIS A C 1
ATOM 681 O O . HIS A 1 86 ? -16.136 -9.537 -10.576 1.00 9.42 571 HIS A O 1
ATOM 688 N N . TYR A 1 87 ? -17.728 -8.148 -9.754 1.00 9.33 572 TYR A N 1
ATOM 689 C CA . TYR A 1 87 ? -18.291 -9.157 -8.854 1.00 9.57 572 TYR A CA 1
ATOM 690 C C . TYR A 1 87 ? -18.861 -10.392 -9.605 1.00 9.11 572 TYR A C 1
ATOM 691 O O . TYR A 1 87 ? -18.588 -11.535 -9.237 1.00 9.05 572 TYR A O 1
ATOM 700 N N . GLU A 1 88 ? -19.751 -10.171 -10.594 1.00 9.87 573 GLU A N 1
ATOM 701 C CA . GLU A 1 88 ? -20.373 -11.316 -11.259 1.00 10.68 573 GLU A CA 1
ATOM 702 C C . GLU A 1 88 ? -19.350 -12.235 -11.861 1.00 10.44 573 GLU A C 1
ATOM 703 O O 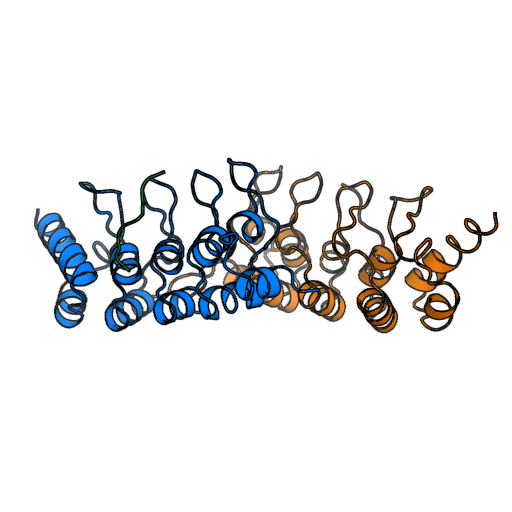. GLU A 1 88 ? -19.490 -13.423 -11.741 1.00 10.05 573 GLU A O 1
ATOM 709 N N . VAL A 1 89 ? -18.276 -11.669 -12.440 1.00 9.89 574 VAL A N 1
ATOM 710 C CA . VAL A 1 89 ? -17.228 -12.452 -13.014 1.00 10.16 574 VAL A CA 1
ATOM 711 C C . VAL A 1 89 ? -16.536 -13.267 -11.933 1.00 8.49 574 VAL A C 1
ATOM 712 O O . VAL A 1 89 ? -16.330 -14.491 -12.112 1.00 8.61 574 VAL A O 1
ATOM 716 N N . ALA A 1 90 ? -16.234 -12.623 -10.803 1.00 8.66 575 ALA A N 1
ATOM 717 C CA . ALA A 1 90 ? -15.557 -13.313 -9.696 1.00 8.22 575 ALA A CA 1
ATOM 718 C C . ALA A 1 90 ? -16.394 -14.489 -9.213 1.00 8.59 575 ALA A C 1
ATOM 719 O O . ALA A 1 90 ? -15.910 -15.606 -9.033 1.00 8.99 575 ALA A O 1
ATOM 721 N N . GLU A 1 91 ? -17.692 -14.268 -9.054 1.00 9.05 576 GLU A N 1
ATOM 722 C CA . GLU A 1 91 ? -18.585 -15.328 -8.657 1.00 10.38 576 GLU A CA 1
ATOM 723 C C . GLU A 1 91 ? -18.624 -16.506 -9.637 1.00 9.91 576 GLU A C 1
ATOM 724 O O . GLU A 1 91 ? -18.572 -17.640 -9.225 1.00 10.16 576 GLU A O 1
ATOM 730 N N . LEU A 1 92 ? -18.728 -16.205 -10.922 1.00 9.59 577 LEU A N 1
ATOM 731 C CA . LEU A 1 92 ? -18.714 -17.230 -11.920 1.00 9.29 577 LEU A CA 1
ATOM 732 C C . LEU A 1 92 ? -17.436 -18.054 -11.903 1.00 9.66 577 LEU A C 1
ATOM 733 O O . LEU A 1 92 ? -17.461 -19.273 -12.078 1.00 9.64 577 LEU A O 1
ATOM 738 N N . LEU A 1 93 ? -16.305 -17.397 -11.744 1.00 9.23 578 LEU A N 1
ATOM 739 C CA . LEU A 1 93 ? -15.043 -18.085 -11.747 1.00 9.02 578 LEU A CA 1
ATOM 740 C C . LEU A 1 93 ? -14.950 -19.031 -10.544 1.00 9.97 578 LEU A C 1
ATOM 741 O O . LEU A 1 93 ? -14.545 -20.180 -10.670 1.00 10.14 578 LEU A O 1
ATOM 746 N N . VAL A 1 94 ? -15.353 -18.539 -9.381 1.00 10.05 579 VAL A N 1
ATOM 747 C CA . VAL A 1 94 ? -15.356 -19.376 -8.174 1.00 10.53 579 VAL A CA 1
ATOM 748 C C . VAL A 1 94 ? -16.324 -20.556 -8.335 1.00 11.74 579 VAL A C 1
ATOM 749 O O . VAL A 1 94 ? -16.015 -21.691 -7.964 1.00 11.16 579 VAL A O 1
ATOM 753 N N A LYS A 1 95 ? -17.473 -20.318 -8.948 0.60 13.04 580 LYS A N 1
ATOM 754 N N B LYS A 1 95 ? -17.482 -20.322 -8.956 0.40 12.26 580 LYS A N 1
ATOM 755 C CA A LYS A 1 95 ? -18.412 -21.399 -9.151 0.60 15.15 580 LYS A CA 1
ATOM 756 C CA B LYS A 1 95 ? -18.433 -21.412 -9.203 0.40 13.44 580 LYS A CA 1
ATOM 757 C C A LYS A 1 95 ? -17.893 -22.466 -10.109 0.60 15.10 580 LYS A C 1
ATOM 758 C C B LYS A 1 95 ? -17.837 -22.503 -10.089 0.40 13.67 580 LYS A C 1
ATOM 759 O O A LYS A 1 95 ? -18.285 -23.640 -10.021 0.60 16.19 580 LYS A O 1
ATOM 760 O O B LYS A 1 95 ? -18.201 -23.688 -9.985 0.40 14.21 580 LYS A O 1
ATOM 771 N N A HIS A 1 96 ? -16.956 -22.086 -10.980 0.60 13.26 581 HIS A N 1
ATOM 772 N N B HIS A 1 96 ? -16.930 -22.096 -10.978 0.40 12.73 581 HIS A N 1
ATOM 773 C CA A HIS A 1 96 ? -16.328 -23.020 -11.906 0.60 13.79 581 HIS A CA 1
ATOM 774 C CA B HIS A 1 96 ? -16.280 -23.006 -11.918 0.40 13.32 581 HIS A CA 1
ATOM 775 C C A HIS A 1 96 ? -14.923 -23.457 -11.445 0.60 13.43 581 HIS A C 1
ATOM 776 C C B HIS A 1 96 ? -14.908 -23.476 -11.439 0.40 13.12 581 HIS A C 1
ATOM 777 O O A HIS A 1 96 ? -14.081 -23.821 -12.264 0.60 15.77 581 HIS A O 1
ATOM 778 O O B HIS A 1 96 ? -14.060 -23.865 -12.243 0.40 14.69 581 HIS A O 1
ATOM 791 N N . GLY A 1 97 ? -14.686 -23.432 -10.132 1.00 12.65 582 GLY A N 1
ATOM 792 C CA . GLY A 1 97 ? -13.504 -24.019 -9.521 1.00 12.04 582 GLY A CA 1
ATOM 793 C C . GLY A 1 97 ? -12.292 -23.150 -9.282 1.00 12.46 582 GLY A C 1
ATOM 794 O O . GLY A 1 97 ? -11.224 -23.657 -8.890 1.00 11.51 582 GLY A O 1
ATOM 795 N N . ALA A 1 98 ? -12.399 -21.850 -9.501 1.00 10.88 583 ALA A N 1
ATOM 796 C CA . ALA A 1 98 ? -11.239 -21.010 -9.263 1.00 11.17 583 ALA A CA 1
ATOM 797 C C . ALA A 1 98 ? -10.828 -21.103 -7.799 1.00 10.65 583 ALA A C 1
ATOM 798 O O . ALA A 1 98 ? -11.653 -21.155 -6.884 1.00 12.32 583 ALA A O 1
ATOM 800 N N . VAL A 1 99 ? -9.533 -21.149 -7.562 1.00 10.53 584 VAL A N 1
ATOM 801 C CA . VAL A 1 99 ? -9.001 -21.336 -6.218 1.00 10.32 584 VAL A CA 1
ATOM 802 C C . VAL A 1 99 ? -8.807 -19.964 -5.590 1.00 9.99 584 VAL A C 1
ATOM 803 O O . VAL A 1 99 ? -7.990 -19.164 -6.068 1.00 11.39 584 VAL A O 1
ATOM 807 N N . VAL A 1 100 ? -9.538 -19.649 -4.526 1.00 9.86 585 VAL A N 1
ATOM 808 C CA . VAL A 1 100 ? -9.531 -18.277 -4.019 1.00 10.08 585 VAL A CA 1
ATOM 809 C C . VAL A 1 100 ? -8.210 -17.920 -3.335 1.00 9.40 585 VAL A C 1
ATOM 810 O O . VAL A 1 100 ? -7.935 -16.735 -3.132 1.00 10.51 585 VAL A O 1
ATOM 814 N N . ASN A 1 101 ? -7.436 -18.910 -2.915 1.00 9.06 586 ASN A N 1
ATOM 815 C CA . ASN A 1 101 ? -6.128 -18.695 -2.321 1.00 9.37 586 ASN A CA 1
ATOM 816 C C . ASN A 1 101 ? -4.934 -18.764 -3.266 1.00 10.29 586 ASN A C 1
ATOM 817 O O . ASN A 1 101 ? -3.784 -18.765 -2.815 1.00 11.32 586 ASN A O 1
ATOM 822 N N . VAL A 1 102 ? -5.169 -18.777 -4.562 1.00 10.62 587 VAL A N 1
ATOM 823 C CA . VAL A 1 102 ? -4.082 -18.755 -5.552 1.00 10.83 587 VAL A CA 1
ATOM 824 C C . VAL A 1 102 ? -3.223 -17.511 -5.384 1.00 10.32 587 VAL A C 1
ATOM 825 O O . VAL A 1 102 ? -3.739 -16.466 -5.004 1.00 11.41 587 VAL A O 1
ATOM 829 N N . ALA A 1 103 ? -1.923 -17.629 -5.617 1.00 11.31 588 ALA A N 1
ATOM 830 C CA . ALA A 1 103 ? -1.017 -16.534 -5.436 1.00 11.42 588 ALA A CA 1
ATOM 831 C C . ALA A 1 103 ? -0.294 -16.265 -6.744 1.00 9.99 588 ALA A C 1
ATOM 832 O O . ALA A 1 103 ? 0.034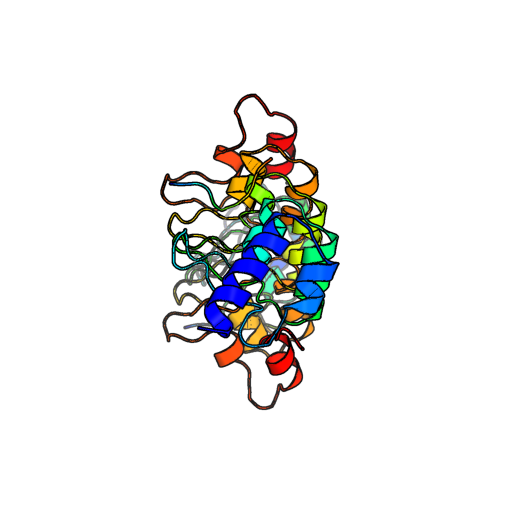 -17.211 -7.469 1.00 10.49 588 ALA A O 1
ATOM 834 N N . ASP A 1 104 ? -0.076 -15.000 -7.067 1.00 8.88 589 ASP A N 1
ATOM 835 C CA . ASP A 1 104 ? 0.703 -14.651 -8.247 1.00 8.65 589 ASP A CA 1
ATOM 836 C C . ASP A 1 104 ? 2.192 -14.752 -7.909 1.00 8.04 589 ASP A C 1
ATOM 837 O O . ASP A 1 104 ? 2.561 -15.189 -6.824 1.00 8.46 589 ASP A O 1
ATOM 842 N N . LEU A 1 105 ? 3.038 -14.275 -8.783 1.00 8.69 590 LEU A N 1
ATOM 843 C CA . LEU A 1 105 ? 4.483 -14.405 -8.537 1.00 8.98 590 LEU A CA 1
ATOM 844 C C . LEU A 1 105 ? 4.939 -13.603 -7.323 1.00 9.66 590 LEU A C 1
ATOM 845 O O . LEU A 1 105 ? 5.958 -13.975 -6.741 1.00 9.98 590 LEU A O 1
ATOM 850 N N . TRP A 1 106 ? 4.212 -12.538 -6.972 1.00 8.99 591 TRP A N 1
ATOM 851 C CA . TRP A 1 106 ? 4.476 -11.629 -5.833 1.00 9.87 591 TRP A CA 1
ATOM 852 C C . TRP A 1 106 ? 3.811 -12.120 -4.542 1.00 10.21 591 TRP A C 1
ATOM 853 O O . TRP A 1 106 ? 3.850 -11.441 -3.538 1.00 11.12 591 TRP A O 1
ATOM 864 N N . LYS A 1 107 ? 3.155 -13.267 -4.612 1.00 10.15 592 LYS A N 1
ATOM 865 C CA . LYS A 1 107 ? 2.359 -13.833 -3.523 1.00 10.27 592 LYS A CA 1
ATOM 866 C C . LYS A 1 107 ? 1.116 -13.008 -3.145 1.00 9.73 592 LYS A C 1
ATOM 867 O O . LYS A 1 107 ? 0.634 -13.130 -2.015 1.00 10.26 592 LYS A O 1
ATOM 873 N N . PHE A 1 108 ? 0.603 -12.206 -4.066 1.00 9.57 593 PHE A N 1
ATOM 874 C CA . PHE A 1 108 ? -0.710 -11.559 -3.908 1.00 8.98 593 PHE A CA 1
ATOM 875 C C . PHE A 1 108 ? -1.780 -12.571 -4.281 1.00 8.83 593 PHE A C 1
ATOM 876 O O . PHE A 1 108 ? -1.695 -13.197 -5.338 1.00 8.81 593 PHE A O 1
ATOM 884 N N . THR A 1 109 ? -2.806 -12.655 -3.443 1.00 9.07 594 THR A N 1
ATOM 885 C CA . THR A 1 109 ? -3.980 -13.453 -3.678 1.00 9.03 594 THR A CA 1
ATOM 886 C C . THR A 1 109 ? -5.127 -12.580 -4.139 1.00 8.94 594 THR A C 1
ATOM 887 O O . THR A 1 109 ? -5.064 -11.361 -4.046 1.00 8.83 594 THR A O 1
ATOM 891 N N . PRO A 1 110 ? -6.198 -13.178 -4.657 1.00 8.58 595 PRO A N 1
ATOM 892 C CA . PRO A 1 110 ? -7.422 -12.448 -4.943 1.00 9.12 595 PRO A CA 1
ATOM 893 C C . PRO A 1 110 ? -7.943 -11.578 -3.805 1.00 9.60 595 PRO A C 1
ATOM 894 O O . PRO A 1 110 ? -8.431 -10.467 -4.055 1.00 9.38 595 PRO A O 1
ATOM 898 N N . LEU A 1 111 ? -7.837 -12.045 -2.567 1.00 9.06 596 LEU A N 1
ATOM 899 C CA . LEU A 1 111 ? -8.261 -11.211 -1.469 1.00 9.77 596 LEU A CA 1
ATOM 900 C C . LEU A 1 111 ? -7.366 -9.986 -1.235 1.00 9.76 596 LEU A C 1
ATOM 901 O O . LEU A 1 111 ? -7.871 -8.971 -0.855 1.00 11.72 596 LEU A O 1
ATOM 906 N N . HIS A 1 112 ? -6.054 -10.080 -1.486 1.00 10.14 597 HIS A N 1
ATOM 907 C CA . HIS A 1 112 ? -5.226 -8.881 -1.406 1.00 10.34 597 HIS A CA 1
ATOM 908 C C . HIS A 1 112 ? -5.802 -7.828 -2.367 1.00 10.87 597 HIS A C 1
ATOM 909 O O . HIS A 1 112 ? -5.921 -6.626 -2.022 1.00 11.20 597 HIS A O 1
ATOM 916 N N . GLU A 1 113 ? -6.179 -8.288 -3.554 1.00 11.05 598 GLU A N 1
ATOM 917 C CA . GLU A 1 113 ? -6.687 -7.361 -4.583 1.00 11.33 598 GLU A CA 1
ATOM 918 C C . GLU A 1 113 ? -8.034 -6.774 -4.209 1.00 11.30 598 GLU A C 1
ATOM 919 O O . GLU A 1 113 ? -8.243 -5.538 -4.256 1.00 11.95 598 GLU A O 1
ATOM 925 N N . ALA A 1 114 ? -8.956 -7.619 -3.816 1.00 11.22 599 ALA A N 1
ATOM 926 C CA . ALA A 1 114 ? -10.310 -7.171 -3.478 1.00 11.37 599 ALA A CA 1
ATOM 927 C C . ALA A 1 114 ? -10.288 -6.277 -2.227 1.00 12.22 599 ALA A C 1
ATOM 928 O O . ALA A 1 114 ? -11.072 -5.329 -2.149 1.00 13.18 599 ALA A O 1
ATOM 930 N N . ALA A 1 115 ? -9.389 -6.566 -1.282 1.00 12.31 600 ALA A N 1
ATOM 931 C CA . ALA A 1 115 ? -9.283 -5.769 -0.067 1.00 13.35 600 ALA A CA 1
ATOM 932 C C . ALA A 1 115 ? -8.753 -4.394 -0.414 1.00 13.30 600 ALA A C 1
ATOM 933 O O . ALA A 1 115 ? -9.291 -3.390 0.065 1.00 13.79 600 ALA A O 1
ATOM 935 N N . ALA A 1 116 ? -7.711 -4.312 -1.237 1.00 12.68 601 ALA A N 1
ATOM 936 C CA . ALA A 1 116 ? -7.167 -3.009 -1.612 1.00 13.99 601 ALA A CA 1
ATOM 937 C C . ALA A 1 116 ? -8.185 -2.160 -2.364 1.00 15.78 601 ALA A C 1
ATOM 938 O O . ALA A 1 116 ? -8.240 -0.943 -2.176 1.00 16.54 601 ALA A O 1
ATOM 940 N N A LYS A 1 117 ? -8.976 -2.809 -3.214 0.70 16.43 602 LYS A N 1
ATOM 941 N N B LYS A 1 117 ? -8.988 -2.792 -3.208 0.30 15.43 602 LYS A N 1
ATOM 942 C CA A LYS A 1 117 ? -9.998 -2.150 -4.041 0.70 17.73 602 LYS A CA 1
ATOM 943 C CA B LYS A 1 117 ? -10.010 -2.072 -3.983 0.30 15.59 602 LYS A CA 1
ATOM 944 C C A LYS A 1 117 ? -11.249 -1.776 -3.224 0.70 17.30 602 LYS A C 1
ATOM 945 C C B LYS A 1 117 ? -11.257 -1.720 -3.180 0.30 16.07 602 LYS A C 1
ATOM 946 O O A LYS A 1 117 ? -11.999 -0.898 -3.647 0.70 20.34 602 LYS A O 1
ATOM 947 O O B LYS A 1 117 ? -12.030 -0.844 -3.575 0.30 17.28 602 LYS A O 1
ATOM 958 N N . GLY A 1 118 ? -11.465 -2.401 -2.060 1.00 16.32 603 GLY A N 1
ATOM 959 C CA . GLY A 1 118 ? -12.606 -2.108 -1.208 1.00 17.48 603 GLY A CA 1
ATOM 960 C C . GLY A 1 118 ? -13.974 -2.559 -1.663 1.00 16.86 603 GLY A C 1
ATOM 961 O O . GLY A 1 118 ? -14.962 -1.977 -1.250 1.00 17.80 603 GLY A O 1
ATOM 962 N N . LYS A 1 119 ? -14.041 -3.673 -2.400 1.00 15.11 604 LYS A N 1
ATOM 963 C CA . LYS A 1 119 ? -15.264 -4.211 -2.974 1.00 15.90 604 LYS A CA 1
ATOM 964 C C . LYS A 1 119 ? -15.910 -5.218 -2.004 1.00 14.32 604 LYS A C 1
ATOM 965 O O . LYS A 1 119 ? -15.450 -6.366 -1.906 1.00 13.04 604 LYS A O 1
ATOM 971 N N . TYR A 1 120 ? -16.967 -4.788 -1.312 1.00 13.46 605 TYR A N 1
ATOM 972 C CA . TYR A 1 120 ? -17.550 -5.536 -0.224 1.00 12.98 605 TYR A CA 1
ATOM 973 C C . TYR A 1 120 ? -18.004 -6.910 -0.714 1.00 11.47 605 TYR A C 1
ATOM 974 O O . TYR A 1 120 ? -17.692 -7.960 -0.097 1.00 10.14 605 TYR A O 1
ATOM 983 N N . GLU A 1 121 ? -18.796 -6.936 -1.774 1.00 11.55 606 GLU A N 1
ATOM 984 C CA . GLU A 1 121 ? -19.371 -8.197 -2.207 1.00 11.40 606 GLU A CA 1
ATOM 985 C C . GLU A 1 121 ? -18.309 -9.206 -2.654 1.00 10.46 606 GLU A C 1
ATOM 986 O O . GLU A 1 121 ? -18.454 -10.429 -2.413 1.00 9.59 606 GLU A O 1
ATOM 992 N N . ILE A 1 122 ? -17.225 -8.736 -3.295 1.00 9.95 607 ILE A N 1
ATOM 993 C CA . ILE A 1 122 ? -16.164 -9.658 -3.713 1.00 10.30 607 ILE A CA 1
ATOM 994 C C . ILE A 1 122 ? -15.408 -10.149 -2.481 1.00 9.73 607 ILE A C 1
ATOM 995 O O . ILE A 1 122 ? -15.153 -11.334 -2.336 1.00 9.47 607 ILE A O 1
ATOM 1000 N N . CYS A 1 123 ? -15.112 -9.255 -1.539 1.00 9.99 608 CYS A N 1
ATOM 1001 C CA . CYS A 1 123 ? -14.477 -9.673 -0.302 1.00 10.33 608 CYS A CA 1
ATOM 1002 C C . CYS A 1 123 ? -15.312 -10.720 0.418 1.00 10.56 608 CYS A C 1
ATOM 1003 O O . CYS A 1 123 ? -14.782 -11.675 0.902 1.00 10.52 608 CYS A O 1
ATOM 1006 N N A LYS A 1 124 ? -16.624 -10.544 0.465 0.60 10.44 609 LYS A N 1
ATOM 1007 N N B LYS A 1 124 ? -16.632 -10.537 0.470 0.40 10.30 609 LYS A N 1
ATOM 1008 C CA A LYS A 1 124 ? -17.497 -11.499 1.090 0.60 10.99 609 LYS A CA 1
ATOM 1009 C CA B LYS A 1 124 ? -17.534 -11.489 1.099 0.40 10.55 609 LYS A CA 1
ATOM 1010 C C A LYS A 1 124 ? -17.509 -12.828 0.385 0.60 9.94 609 LYS A C 1
ATOM 1011 C C B LYS A 1 124 ? -17.529 -12.827 0.390 0.40 9.79 609 LYS A C 1
ATOM 1012 O O A LYS A 1 124 ? -17.434 -13.879 1.029 0.60 10.09 609 LYS A O 1
ATOM 1013 O O B LYS A 1 124 ? -17.435 -13.878 1.033 0.40 9.93 609 LYS A O 1
ATOM 1024 N N . LEU A 1 125 ? -17.638 -12.797 -0.931 1.00 9.21 610 LEU A N 1
ATOM 1025 C CA . LEU A 1 125 ? -17.554 -14.026 -1.739 1.00 9.19 610 LEU A CA 1
ATOM 1026 C C . LEU A 1 125 ? -16.249 -14.807 -1.405 1.00 9.21 610 LEU A C 1
ATOM 1027 O O . LEU A 1 125 ? -16.255 -16.032 -1.148 1.00 9.50 610 LEU A O 1
ATOM 1032 N N . LEU A 1 126 ? -15.132 -14.097 -1.444 1.00 9.30 611 LEU A N 1
ATOM 1033 C CA . LEU A 1 126 ? -13.837 -14.752 -1.252 1.00 9.07 611 LEU A CA 1
ATOM 1034 C C . LEU A 1 126 ? -13.704 -15.327 0.169 1.00 9.08 611 LEU A C 1
ATOM 1035 O O . LEU A 1 126 ? -13.318 -16.480 0.366 1.00 10.26 611 LEU A O 1
ATOM 1040 N N . LEU A 1 127 ? -14.083 -14.536 1.169 1.00 9.26 612 LEU A N 1
ATOM 1041 C CA . LEU A 1 127 ? -14.100 -15.020 2.563 1.00 9.44 612 LEU A CA 1
ATOM 1042 C C . LEU A 1 127 ? -15.007 -16.228 2.801 1.00 9.68 612 LEU A C 1
ATOM 1043 O O . LEU A 1 127 ? -14.629 -17.178 3.509 1.00 10.65 612 LEU A O 1
ATOM 1048 N N . GLN A 1 128 ? -16.191 -16.217 2.201 1.00 10.88 613 GLN A N 1
ATOM 1049 C CA . GLN A 1 128 ? -17.068 -17.370 2.307 1.00 11.94 613 GLN A CA 1
ATOM 1050 C C . GLN A 1 128 ? -16.521 -18.637 1.683 1.00 12.02 613 GLN A C 1
ATOM 1051 O O . GLN A 1 128 ? -16.894 -19.710 2.113 1.00 13.83 613 GLN A O 1
ATOM 1057 N N . HIS A 1 129 ? -15.597 -18.517 0.717 1.00 10.64 614 HIS A N 1
ATOM 1058 C CA . HIS A 1 129 ? -14.906 -19.647 0.132 1.00 11.28 614 HIS A CA 1
ATOM 1059 C C . HIS A 1 129 ? -13.497 -19.829 0.697 1.00 9.38 614 HIS A C 1
ATOM 1060 O O . HIS A 1 129 ? -12.624 -20.365 0.038 1.00 10.48 614 HIS A O 1
ATOM 1067 N N . GLY A 1 130 ? -13.277 -19.359 1.927 1.00 8.98 615 GLY A N 1
ATOM 1068 C CA . GLY A 1 130 ? -12.035 -19.661 2.616 1.00 9.20 615 GLY A CA 1
ATOM 1069 C C . GLY A 1 130 ? -10.827 -18.866 2.249 1.00 9.11 615 GLY A C 1
ATOM 1070 O O . GLY A 1 130 ? -9.681 -19.277 2.506 1.00 9.03 615 GLY A O 1
ATOM 1071 N N . ALA A 1 131 ? -11.013 -17.689 1.648 1.00 9.19 616 ALA A N 1
ATOM 1072 C CA . ALA A 1 131 ? -9.822 -16.840 1.417 1.00 9.40 616 ALA A CA 1
ATOM 1073 C C . ALA A 1 131 ? -9.216 -16.386 2.738 1.00 9.32 616 ALA A C 1
ATOM 1074 O O . ALA A 1 131 ? -9.931 -16.046 3.654 1.00 11.50 616 ALA A O 1
ATOM 1076 N N . ASP A 1 132 ? -7.888 -16.427 2.823 1.00 9.88 617 ASP A N 1
ATOM 1077 C CA . ASP A 1 132 ? -7.208 -16.170 4.092 1.00 10.76 617 ASP A CA 1
ATOM 1078 C C . ASP A 1 132 ? -6.917 -14.671 4.259 1.00 10.90 617 ASP A C 1
ATOM 1079 O O . ASP A 1 132 ? -6.073 -14.137 3.548 1.00 11.18 617 ASP A O 1
ATOM 1084 N N . PRO A 1 133 ? -7.499 -13.992 5.268 1.00 11.43 618 PRO A N 1
ATOM 1085 C CA . PRO A 1 133 ? -7.200 -12.560 5.417 1.00 12.18 618 PRO A CA 1
ATOM 1086 C C . PRO A 1 133 ? -5.906 -12.268 6.131 1.00 12.48 618 PRO A C 1
ATOM 1087 O O . PRO A 1 133 ? -5.546 -11.091 6.243 1.00 12.63 618 PRO A O 1
ATOM 1091 N N . THR A 1 134 ? -5.170 -13.310 6.523 1.00 13.09 619 THR A N 1
ATOM 1092 C CA . THR A 1 134 ? -3.945 -13.178 7.257 1.00 13.56 619 THR A CA 1
ATOM 1093 C C . THR A 1 134 ? -2.721 -13.586 6.444 1.00 13.36 619 THR A C 1
ATOM 1094 O O . THR A 1 134 ? -1.623 -13.664 6.998 1.00 13.40 619 THR A O 1
ATOM 1098 N N . LYS A 1 135 ? -2.887 -13.873 5.145 1.00 12.28 620 LYS A N 1
ATOM 1099 C CA . LYS A 1 135 ? -1.767 -14.391 4.315 1.00 12.47 620 LYS A CA 1
ATOM 1100 C C . LYS A 1 135 ? -0.888 -13.278 3.823 1.00 12.39 620 LYS A C 1
ATOM 1101 O O . LYS A 1 135 ? -1.358 -12.416 3.168 1.00 12.16 620 LYS A O 1
ATOM 1107 N N A LYS A 1 136 ? 0.401 -13.333 4.130 0.50 12.19 621 LYS A N 1
ATOM 1108 N N B LYS A 1 136 ? 0.404 -13.334 4.132 0.50 12.71 621 LYS A N 1
ATOM 1109 C CA A LYS A 1 136 ? 1.305 -12.286 3.707 0.50 12.55 621 LYS A CA 1
ATOM 1110 C CA B LYS A 1 136 ? 1.318 -12.288 3.716 0.50 13.40 621 LYS A CA 1
ATOM 1111 C C A LYS A 1 136 ? 1.776 -12.466 2.270 0.50 11.59 621 LYS A C 1
ATOM 1112 C C B LYS A 1 136 ? 1.786 -12.465 2.275 0.50 12.04 621 LYS A C 1
ATOM 1113 O O A LYS A 1 136 ? 2.105 -13.574 1.832 0.50 12.25 621 LYS A O 1
ATOM 1114 O O B LYS A 1 136 ? 2.114 -13.571 1.834 0.50 12.67 621 LYS A O 1
ATOM 1125 N N . ASN A 1 137 ? 1.823 -11.362 1.546 1.00 11.45 622 ASN A N 1
ATOM 1126 C CA . ASN A 1 137 ? 2.453 -11.311 0.252 1.00 11.20 622 ASN A CA 1
ATOM 1127 C C . ASN A 1 137 ? 3.958 -11.034 0.435 1.00 11.21 622 ASN A C 1
ATOM 1128 O O . ASN A 1 137 ? 4.462 -11.019 1.564 1.00 12.05 622 ASN A O 1
ATOM 1133 N N A ARG A 1 138 ? 4.677 -10.821 -0.660 0.50 10.46 623 ARG A N 1
ATOM 1134 N N B ARG A 1 138 ? 4.669 -10.818 -0.665 0.50 11.33 623 ARG A N 1
ATOM 1135 C CA A ARG A 1 138 ? 6.138 -10.605 -0.590 0.50 10.42 623 ARG A CA 1
ATOM 1136 C CA B ARG A 1 138 ? 6.120 -10.597 -0.608 0.50 11.92 623 ARG A CA 1
ATOM 1137 C C A ARG A 1 138 ? 6.565 -9.173 -0.145 0.50 11.70 623 ARG A C 1
ATOM 1138 C C B ARG A 1 138 ? 6.538 -9.243 0.002 0.50 12.78 623 ARG A C 1
ATOM 1139 O O A ARG A 1 138 ? 7.774 -8.853 -0.133 0.50 11.54 623 ARG A O 1
ATOM 1140 O O B ARG A 1 138 ? 7.732 -9.059 0.308 0.50 12.91 623 ARG A O 1
ATOM 1155 N N . ASP A 1 139 ? 5.591 -8.318 0.161 1.00 12.54 624 ASP A N 1
ATOM 1156 C CA . ASP A 1 139 ? 5.803 -7.048 0.939 1.00 13.81 624 ASP A CA 1
ATOM 1157 C C . ASP A 1 139 ? 5.578 -7.258 2.419 1.00 15.67 624 ASP A C 1
ATOM 1158 O O . ASP A 1 139 ? 5.737 -6.327 3.207 1.00 18.37 624 ASP A O 1
ATOM 1163 N N . GLY A 1 140 ? 5.209 -8.464 2.831 1.00 15.13 625 GLY A N 1
ATOM 1164 C CA . GLY A 1 140 ? 4.884 -8.711 4.237 1.00 15.45 625 GLY A CA 1
ATOM 1165 C C . GLY A 1 140 ? 3.486 -8.268 4.636 1.00 15.51 625 GLY A C 1
ATOM 1166 O O . GLY A 1 140 ? 3.149 -8.265 5.844 1.00 17.19 625 GLY A O 1
ATOM 1167 N N . ASN A 1 141 ? 2.672 -7.914 3.642 1.00 13.09 626 ASN A N 1
ATOM 1168 C CA . ASN A 1 141 ? 1.332 -7.387 3.870 1.00 12.51 626 ASN A CA 1
ATOM 1169 C C . ASN A 1 141 ? 0.276 -8.466 3.713 1.00 12.28 626 ASN A C 1
ATOM 1170 O O . ASN A 1 141 ? 0.292 -9.218 2.725 1.00 12.24 626 ASN A O 1
ATOM 1175 N N . THR A 1 142 ? -0.645 -8.554 4.652 1.00 12.29 627 THR A N 1
ATOM 1176 C CA . THR A 1 142 ? -1.825 -9.392 4.538 1.00 12.03 627 THR A CA 1
ATOM 1177 C C . THR A 1 142 ? -2.899 -8.617 3.767 1.00 12.03 627 THR A C 1
ATOM 1178 O O . THR A 1 142 ? -2.782 -7.414 3.575 1.00 12.67 627 THR A O 1
ATOM 1182 N N . PRO A 1 143 ? -3.980 -9.306 3.345 1.00 11.82 628 PRO A N 1
ATOM 1183 C CA . PRO A 1 143 ? -5.067 -8.567 2.753 1.00 12.48 628 PRO A CA 1
ATOM 1184 C C . PRO A 1 143 ? -5.635 -7.539 3.707 1.00 12.99 628 PRO A C 1
ATOM 1185 O O . PRO A 1 143 ? -5.983 -6.467 3.278 1.00 13.40 628 PRO A O 1
ATOM 1189 N N . LEU A 1 144 ? -5.747 -7.852 4.990 1.00 13.82 629 LEU A N 1
ATOM 1190 C CA . LEU A 1 144 ? -6.190 -6.835 5.952 1.00 15.07 629 LEU A CA 1
ATOM 1191 C C . LEU A 1 144 ? -5.259 -5.615 5.971 1.00 15.23 629 LEU A C 1
ATOM 1192 O O . LEU A 1 144 ? -5.715 -4.492 5.981 1.00 15.85 629 LEU A O 1
ATOM 1197 N N . ASP A 1 145 ? -3.950 -5.820 5.899 1.00 14.72 630 ASP A N 1
ATOM 1198 C CA . ASP A 1 145 ? -3.030 -4.694 5.802 1.00 15.95 630 ASP A CA 1
ATOM 1199 C C . ASP A 1 145 ? -3.245 -3.822 4.577 1.00 16.85 630 ASP A C 1
ATOM 1200 O O . ASP A 1 145 ? -2.906 -2.627 4.584 1.00 19.34 630 ASP A O 1
ATOM 1205 N N . LEU A 1 146 ? -3.758 -4.394 3.480 1.00 14.32 631 LEU A N 1
ATOM 1206 C CA . LEU A 1 146 ? -3.903 -3.615 2.246 1.00 15.16 631 LEU A CA 1
ATOM 1207 C C . LEU A 1 146 ? -5.213 -2.866 2.171 1.00 14.46 631 LEU A C 1
ATOM 1208 O O . LEU A 1 146 ? -5.390 -2.004 1.294 1.00 15.98 631 LEU A O 1
ATOM 1213 N N . VAL A 1 147 ? -6.118 -3.117 3.105 1.00 16.09 632 VAL A N 1
ATOM 1214 C CA . VAL A 1 147 ? -7.329 -2.356 3.150 1.00 16.86 632 VAL A CA 1
ATOM 1215 C C . VAL A 1 147 ? -6.903 -0.872 3.326 1.00 17.59 632 VAL A C 1
ATOM 1216 O O . VAL A 1 147 ? -6.016 -0.549 4.119 1.00 18.14 632 VAL A O 1
ATOM 1220 N N . LYS A 1 148 ? -7.480 0.016 2.535 1.00 18.37 633 LYS A N 1
ATOM 1221 C CA . LYS A 1 148 ? -7.135 1.417 2.669 1.00 19.31 633 LYS A CA 1
ATOM 1222 C C . LYS A 1 148 ? -7.430 1.838 4.092 1.00 20.05 633 LYS A C 1
ATOM 1223 O O . LYS A 1 148 ? -8.454 1.420 4.688 1.00 19.88 633 LYS A O 1
ATOM 1229 N N . ASP A 1 149 ? -6.534 2.647 4.662 1.00 21.18 634 ASP A N 1
ATOM 1230 C CA . ASP A 1 149 ? -6.691 3.072 6.058 1.00 21.82 634 ASP A CA 1
ATOM 1231 C C . ASP A 1 149 ? -8.023 3.759 6.276 1.00 20.68 634 ASP A C 1
ATOM 1232 O O . ASP A 1 149 ? -8.588 3.690 7.372 1.00 21.62 634 ASP A O 1
ATOM 1237 N N . GLY A 1 150 ? -8.530 4.430 5.246 1.00 21.36 635 GLY A N 1
ATOM 1238 C CA . GLY A 1 150 ? -9.832 5.087 5.358 1.00 22.32 635 GLY A CA 1
ATOM 1239 C C . GLY A 1 150 ? -11.046 4.179 5.326 1.00 24.27 635 GLY A C 1
ATOM 1240 O O . GLY A 1 150 ? -12.144 4.593 5.674 1.00 23.38 635 GLY A O 1
ATOM 1241 N N . ASP A 1 151 ? -10.870 2.928 4.908 1.00 24.61 636 ASP A N 1
ATOM 1242 C CA . ASP A 1 151 ? -11.988 2.022 4.580 1.00 24.95 636 ASP A CA 1
ATOM 1243 C C . ASP A 1 151 ? -12.413 1.117 5.739 1.00 25.84 636 ASP A C 1
ATOM 1244 O O . ASP A 1 151 ? -12.178 -0.094 5.722 1.00 25.27 636 ASP A O 1
ATOM 1249 N N . THR A 1 152 ? -13.117 1.712 6.697 1.00 26.28 637 THR A N 1
ATOM 1250 C CA A THR A 1 152 ? -13.492 1.050 7.962 0.50 26.56 637 THR A CA 1
ATOM 1251 C CA B THR A 1 152 ? -13.496 1.064 7.947 0.50 25.78 637 THR A CA 1
ATOM 1252 C C . THR A 1 152 ? -14.398 -0.172 7.758 1.00 25.18 637 THR A C 1
ATOM 1253 O O . THR A 1 152 ? -14.222 -1.205 8.425 1.00 25.50 637 THR A O 1
ATOM 1260 N N . ASP A 1 153 ? -15.363 -0.067 6.844 1.00 26.49 638 ASP A N 1
ATOM 1261 C CA . ASP A 1 153 ? -16.323 -1.189 6.583 1.00 27.19 638 ASP A CA 1
ATOM 1262 C C . ASP A 1 153 ? -15.622 -2.521 6.123 1.00 26.89 638 ASP A C 1
ATOM 1263 O O . ASP A 1 153 ? -15.949 -3.637 6.575 1.00 25.03 638 ASP A O 1
ATOM 1268 N N . ILE A 1 154 ? -14.643 -2.386 5.234 1.00 25.28 639 ILE A N 1
ATOM 1269 C CA . ILE A 1 154 ? -13.912 -3.563 4.727 1.00 23.64 639 ILE A CA 1
ATOM 1270 C C . ILE A 1 154 ? -12.965 -4.095 5.819 1.00 23.13 639 ILE A C 1
ATOM 1271 O O . ILE A 1 154 ? -12.807 -5.318 5.971 1.00 22.59 639 ILE A O 1
ATOM 1276 N N . GLN A 1 155 ? -12.371 -3.189 6.597 1.00 25.16 640 GLN A N 1
ATOM 1277 C CA . GLN A 1 155 ? -11.481 -3.577 7.699 1.00 28.01 640 GLN A CA 1
ATOM 1278 C C . GLN A 1 155 ? -12.265 -4.484 8.635 1.00 27.78 640 GLN A C 1
ATOM 1279 O O . GLN A 1 155 ? -11.779 -5.532 9.043 1.00 27.40 640 GLN A O 1
ATOM 1285 N N . ASP A 1 156 ? -13.487 -4.054 8.974 1.00 28.73 641 ASP A N 1
ATOM 1286 C CA . ASP A 1 156 ? -14.334 -4.812 9.861 1.00 30.15 641 ASP A CA 1
ATOM 1287 C C . ASP A 1 156 ? -14.658 -6.176 9.320 1.00 28.35 641 ASP A C 1
ATOM 1288 O O . ASP A 1 156 ? -14.642 -7.162 10.046 1.00 27.72 641 ASP A O 1
ATOM 1293 N N . LEU A 1 157 ? -14.991 -6.230 8.038 1.00 25.66 642 LEU A N 1
ATOM 1294 C CA . LEU A 1 157 ? -15.319 -7.494 7.395 1.00 24.89 642 LEU A CA 1
ATOM 1295 C C . LEU A 1 157 ? -14.158 -8.511 7.437 1.00 23.67 642 LEU A C 1
ATOM 1296 O O . LEU A 1 157 ? -14.329 -9.664 7.827 1.00 24.22 642 LEU A O 1
ATOM 1301 N N . LEU A 1 158 ? -12.967 -8.064 7.074 1.00 22.85 643 LEU A N 1
ATOM 1302 C CA . LEU A 1 158 ? -11.811 -8.966 7.082 1.00 23.84 643 LEU A CA 1
ATOM 1303 C C . LEU A 1 158 ? -11.360 -9.412 8.474 1.00 28.14 643 LEU A C 1
ATOM 1304 O O . LEU A 1 158 ? -10.810 -10.517 8.617 1.00 28.24 643 LEU A O 1
ATOM 1309 N N . ARG A 1 159 ? -11.585 -8.577 9.492 1.00 31.46 644 ARG A N 1
ATOM 1310 C CA . ARG A 1 159 ? -11.246 -8.965 10.866 1.00 39.00 644 ARG A CA 1
ATOM 1311 C C . ARG A 1 159 ? -11.995 -10.228 11.285 1.00 44.80 644 ARG A C 1
ATOM 1312 O O . ARG A 1 159 ? -11.422 -11.109 11.937 1.00 45.33 644 ARG A O 1
ATOM 1320 N N . GLY A 1 160 ? -13.271 -10.302 10.908 1.00 50.62 645 GLY A N 1
ATOM 1321 C CA . GLY A 1 160 ? -14.084 -11.492 11.122 1.00 57.31 645 GLY A CA 1
ATOM 1322 C C . GLY A 1 160 ? -14.279 -11.708 12.615 1.00 63.41 645 GLY A C 1
ATOM 1323 O O . GLY A 1 160 ? -14.592 -10.758 13.343 1.00 68.25 645 GLY A O 1
ATOM 1324 N N . ASP A 1 161 ? -14.075 -12.944 13.074 1.00 69.28 646 ASP A N 1
ATOM 1325 C CA . ASP A 1 161 ? -14.161 -13.300 14.506 1.00 72.12 646 ASP A CA 1
ATOM 1326 C C . ASP A 1 161 ? -15.499 -12.907 15.140 1.00 71.42 646 ASP A C 1
ATOM 1327 O O . ASP A 1 161 ? -16.470 -13.664 15.102 1.00 71.69 646 ASP A O 1
ATOM 1332 N N . SER B 1 2 ? 1.392 -25.998 41.037 1.00 61.73 487 SER B N 1
ATOM 1333 C CA . SER B 1 2 ? 0.012 -25.615 40.600 1.00 58.35 487 SER B CA 1
ATOM 1334 C C . SER B 1 2 ? -0.809 -26.886 40.277 1.00 55.91 487 SER B C 1
ATOM 1335 O O . SER B 1 2 ? -0.230 -27.907 39.932 1.00 58.66 487 SER B O 1
ATOM 1338 N N . GLY B 1 3 ? -2.138 -26.861 40.395 1.00 52.13 488 GLY B N 1
ATOM 1339 C CA . GLY B 1 3 ? -2.950 -25.644 40.454 1.00 46.62 488 GLY B CA 1
ATOM 1340 C C . GLY B 1 3 ? -3.497 -25.365 39.065 1.00 42.55 488 GLY B C 1
ATOM 1341 O O . GLY B 1 3 ? -4.425 -26.059 38.642 1.00 37.09 488 GLY B O 1
ATOM 1342 N N . ASN B 1 4 ? -2.952 -24.362 38.363 1.00 36.63 489 ASN B N 1
ATOM 1343 C CA . ASN B 1 4 ? -3.110 -24.252 36.902 1.00 34.31 489 ASN B CA 1
ATOM 1344 C C . ASN B 1 4 ? -2.686 -25.528 36.153 1.00 31.51 489 ASN B C 1
ATOM 1345 O O . ASN B 1 4 ? -3.349 -25.919 35.214 1.00 28.76 489 ASN B O 1
ATOM 1350 N N A SER B 1 5 ? -1.576 -26.150 36.543 0.50 29.99 490 SER B N 1
ATOM 1351 N N B SER B 1 5 ? -1.606 -26.169 36.598 0.50 30.01 490 SER B N 1
ATOM 1352 C CA A SER B 1 5 ? -1.093 -27.328 35.820 0.50 28.34 490 SER B CA 1
ATOM 1353 C CA B SER B 1 5 ? -1.072 -27.344 35.915 0.50 28.39 490 SER B CA 1
ATOM 1354 C C A SER B 1 5 ? -2.033 -28.521 35.966 0.50 25.98 490 SER B C 1
ATOM 1355 C C B SER B 1 5 ? -2.006 -28.545 36.009 0.50 26.45 490 SER B C 1
ATOM 1356 O O A SER B 1 5 ? -2.341 -29.168 34.971 0.50 21.71 490 SER B O 1
ATOM 1357 O O B SER B 1 5 ? -2.282 -29.182 34.995 0.50 22.09 490 SER B O 1
ATOM 1362 N N A GLU B 1 6 ? -2.501 -28.814 37.180 0.50 23.27 491 GLU B N 1
ATOM 1363 N N B GLU B 1 6 ? -2.522 -28.861 37.192 0.50 24.21 491 GLU B N 1
ATOM 1364 C CA A GLU B 1 6 ? -3.426 -29.931 37.362 0.50 23.36 491 GLU B CA 1
ATOM 1365 C CA B GLU B 1 6 ? -3.418 -30.001 37.284 0.50 24.85 491 GLU B CA 1
ATOM 1366 C C A GLU B 1 6 ? -4.724 -29.658 36.609 0.50 22.04 491 GLU B C 1
ATOM 1367 C C B GLU B 1 6 ? -4.771 -29.681 36.635 0.50 22.89 491 GLU B C 1
ATOM 1368 O O A GLU B 1 6 ? -5.278 -30.553 35.970 0.50 21.24 491 GLU B O 1
ATOM 1369 O O B GLU B 1 6 ? -5.414 -30.576 36.083 0.50 22.20 491 GLU B O 1
ATOM 1380 N N . ALA B 1 7 ? -5.194 -28.417 36.684 1.00 20.40 492 ALA B N 1
ATOM 1381 C CA . ALA B 1 7 ? -6.418 -28.009 35.993 1.00 20.95 492 ALA B CA 1
ATOM 1382 C C . ALA B 1 7 ? -6.236 -28.112 34.475 1.00 18.63 492 ALA B C 1
ATOM 1383 O O . ALA B 1 7 ? -7.156 -28.556 33.778 1.00 18.89 492 ALA B O 1
ATOM 1385 N N . ASP B 1 8 ? -5.090 -27.678 33.962 1.00 17.89 493 ASP B N 1
ATOM 1386 C CA . ASP B 1 8 ? -4.792 -27.813 32.526 1.00 16.88 493 ASP B CA 1
ATOM 1387 C C . ASP B 1 8 ? -4.805 -29.298 32.118 1.00 18.19 493 ASP B C 1
ATOM 1388 O O . ASP B 1 8 ? -5.357 -29.667 31.080 1.00 16.91 493 ASP B O 1
ATOM 1393 N N A ARG B 1 9 ? -4.155 -30.143 32.902 0.50 17.22 494 ARG B N 1
ATOM 1394 N N B ARG B 1 9 ? -4.155 -30.157 32.899 0.50 17.89 494 ARG B N 1
ATOM 1395 C CA A ARG B 1 9 ? -4.184 -31.583 32.646 0.50 17.75 494 ARG B CA 1
ATOM 1396 C CA B ARG B 1 9 ? -4.194 -31.599 32.622 0.50 19.06 494 ARG B CA 1
ATOM 1397 C C A ARG B 1 9 ? -5.611 -32.142 32.596 0.50 17.06 494 ARG B C 1
ATOM 1398 C C B ARG B 1 9 ? -5.628 -32.130 32.576 0.50 17.73 494 ARG B C 1
ATOM 1399 O O A ARG B 1 9 ? -5.943 -32.914 31.701 0.50 16.78 494 ARG B O 1
ATOM 1400 O O B ARG B 1 9 ? -5.982 -32.885 31.676 0.50 17.36 494 ARG B O 1
ATOM 1415 N N . GLN B 1 10 ? -6.448 -31.768 33.561 1.00 16.78 495 GLN B N 1
ATOM 1416 C CA . GLN B 1 10 ? -7.827 -32.246 33.598 1.00 17.12 495 GLN B CA 1
ATOM 1417 C C . GLN B 1 10 ? -8.654 -31.732 32.410 1.00 15.15 495 GLN B C 1
ATOM 1418 O O . GLN B 1 10 ? -9.544 -32.447 31.924 1.00 13.37 495 GLN B O 1
ATOM 1424 N N . LEU B 1 11 ? -8.380 -30.498 31.999 1.00 14.88 496 LEU B N 1
ATOM 1425 C CA . LEU B 1 11 ? -9.008 -29.894 30.819 1.00 13.25 496 LEU B CA 1
ATOM 1426 C C . LEU B 1 11 ? -8.631 -30.679 29.559 1.00 12.44 496 LEU B C 1
ATOM 1427 O O . LEU B 1 11 ? -9.468 -30.998 28.759 1.00 12.08 496 LEU B O 1
ATOM 1432 N N . LEU B 1 12 ? -7.336 -30.920 29.346 1.00 12.26 497 LEU B N 1
ATOM 1433 C CA . LEU B 1 12 ? -6.927 -31.721 28.212 1.00 12.49 497 LEU B CA 1
ATOM 1434 C C . LEU B 1 12 ? -7.562 -33.116 28.195 1.00 13.52 497 LEU B C 1
ATOM 1435 O O . LEU B 1 12 ? -7.997 -33.637 27.155 1.00 15.26 497 LEU B O 1
ATOM 1440 N N . GLU B 1 13 ? -7.600 -33.740 29.372 1.00 14.42 498 GLU B N 1
ATOM 1441 C CA . GLU B 1 13 ? -8.237 -35.036 29.508 1.00 14.10 498 GLU B CA 1
ATOM 1442 C C . GLU B 1 13 ? -9.729 -34.994 29.171 1.00 12.85 498 GLU B C 1
ATOM 1443 O O . GLU B 1 13 ? -10.253 -35.885 28.496 1.00 13.25 498 GLU B O 1
ATOM 1449 N N . ALA B 1 14 ? -10.398 -33.970 29.659 1.00 12.79 499 ALA B N 1
ATOM 1450 C CA . ALA B 1 14 ? -11.834 -33.791 29.434 1.00 12.75 499 ALA B CA 1
ATOM 1451 C C . ALA B 1 14 ? -12.113 -33.571 27.919 1.00 12.05 499 ALA B C 1
ATOM 1452 O O . ALA B 1 14 ? -13.110 -34.059 27.376 1.00 11.90 499 ALA B O 1
ATOM 1454 N N . ALA B 1 15 ? -11.235 -32.809 27.252 1.00 11.66 500 ALA B N 1
ATOM 1455 C CA . ALA B 1 15 ? -11.402 -32.554 25.823 1.00 11.20 500 ALA B CA 1
ATOM 1456 C C . ALA B 1 15 ? -11.239 -33.859 25.032 1.00 11.44 500 ALA B C 1
ATOM 1457 O O . ALA B 1 15 ? -12.021 -34.142 24.129 1.00 12.38 500 ALA B O 1
ATOM 1459 N N . LYS B 1 16 ? -10.218 -34.651 25.379 1.00 10.66 501 LYS B N 1
ATOM 1460 C CA . LYS B 1 16 ? -10.044 -35.963 24.748 1.00 11.81 501 LYS B CA 1
ATOM 1461 C C . LYS B 1 16 ? -11.237 -36.904 24.987 1.00 12.01 501 LYS B C 1
ATOM 1462 O O . LYS B 1 16 ? -11.666 -37.619 24.095 1.00 12.77 501 LYS B O 1
ATOM 1468 N N . ALA B 1 17 ? -11.762 -36.848 26.206 1.00 12.72 502 ALA B N 1
ATOM 1469 C CA . ALA B 1 17 ? -12.850 -37.714 26.620 1.00 13.95 502 ALA B CA 1
ATOM 1470 C C . ALA B 1 17 ? -14.187 -37.303 26.073 1.00 14.06 502 ALA B C 1
ATOM 1471 O O . ALA B 1 17 ? -15.099 -38.116 26.049 1.00 16.08 502 ALA B O 1
ATOM 1473 N N . GLY B 1 18 ? -14.333 -36.050 25.631 1.00 13.72 503 GLY B N 1
ATOM 1474 C CA . GLY B 1 18 ? -15.641 -35.540 25.234 1.00 13.82 503 GLY B CA 1
ATOM 1475 C C . GLY B 1 18 ? -16.563 -35.100 26.366 1.00 15.03 503 GLY B C 1
ATOM 1476 O O . GLY B 1 18 ? -17.792 -35.124 26.229 1.00 16.81 503 GLY B O 1
ATOM 1477 N N . ASP B 1 19 ? -15.996 -34.665 27.476 1.00 13.54 504 ASP B N 1
ATOM 1478 C CA . ASP B 1 19 ? -16.766 -34.320 28.682 1.00 13.49 504 ASP B CA 1
ATOM 1479 C C . ASP B 1 19 ? -16.970 -32.819 28.692 1.00 13.21 504 ASP B C 1
ATOM 1480 O O . ASP B 1 19 ? -16.200 -32.084 29.297 1.00 12.21 504 ASP B O 1
ATOM 1485 N N . VAL B 1 20 ? -18.037 -32.362 28.027 1.00 12.08 505 VAL B N 1
ATOM 1486 C CA . VAL B 1 20 ? -18.200 -30.945 27.815 1.00 12.84 505 VAL B CA 1
ATOM 1487 C C . VAL B 1 20 ? -18.472 -30.202 29.098 1.00 12.40 505 VAL B C 1
ATOM 1488 O O . VAL B 1 20 ? -18.089 -29.040 29.212 1.00 12.04 505 VAL B O 1
ATOM 1492 N N A GLU B 1 21 ? -19.149 -30.837 30.051 0.50 12.46 506 GLU B N 1
ATOM 1493 N N B GLU B 1 21 ? -19.132 -30.837 30.061 0.50 12.98 506 GLU B N 1
ATOM 1494 C CA A GLU B 1 21 ? -19.420 -30.165 31.313 0.50 12.61 506 GLU B CA 1
ATOM 1495 C CA B GLU B 1 21 ? -19.399 -30.131 31.306 0.50 13.45 506 GLU B CA 1
ATOM 1496 C C A GLU B 1 21 ? -18.149 -29.895 32.107 0.50 12.28 506 GLU B C 1
ATOM 1497 C C B GLU B 1 21 ? -18.122 -29.869 32.093 0.50 12.75 506 GLU B C 1
ATOM 1498 O O A GLU B 1 21 ? -18.040 -28.837 32.696 0.50 12.86 506 GLU B O 1
ATOM 1499 O O B GLU B 1 21 ? -17.973 -28.792 32.660 0.50 13.29 506 GLU B O 1
ATOM 1510 N N . THR B 1 22 ? -17.195 -30.820 32.100 1.00 12.10 507 THR B N 1
ATOM 1511 C CA . THR B 1 22 ? -15.904 -30.593 32.748 1.00 12.79 507 THR B CA 1
ATOM 1512 C C . THR B 1 22 ? -15.078 -29.567 31.986 1.00 11.88 507 THR B C 1
ATOM 1513 O O . THR B 1 22 ? -14.419 -28.722 32.594 1.00 12.05 507 THR B O 1
ATOM 1517 N N . VAL B 1 23 ? -15.138 -29.602 30.661 1.00 11.49 508 VAL B N 1
ATOM 1518 C CA . VAL B 1 23 ? -14.450 -28.617 29.844 1.00 12.79 508 VAL B CA 1
ATOM 1519 C C . VAL B 1 23 ? -14.965 -27.234 30.206 1.00 13.42 508 VAL B C 1
ATOM 1520 O O . VAL B 1 23 ? -14.196 -26.314 30.480 1.00 13.37 508 VAL B O 1
ATOM 1524 N N . LYS B 1 24 ? -16.283 -27.063 30.281 1.00 14.08 509 LYS B N 1
ATOM 1525 C CA . LYS B 1 24 ? -16.884 -25.777 30.633 1.00 16.07 509 LYS B CA 1
ATOM 1526 C C . LYS B 1 24 ? -16.440 -25.300 32.028 1.00 16.14 509 LYS B C 1
ATOM 1527 O O . LYS B 1 24 ? -16.089 -24.137 32.235 1.00 17.02 509 LYS B O 1
ATOM 1533 N N . LYS B 1 25 ? -16.422 -26.221 32.985 1.00 15.34 510 LYS B N 1
ATOM 1534 C CA . LYS B 1 25 ? -15.992 -25.945 34.343 1.00 16.77 510 LYS B CA 1
ATOM 1535 C C . LYS B 1 25 ? -14.555 -25.394 34.420 1.00 16.74 510 LYS B C 1
ATOM 1536 O O . LYS B 1 25 ? -14.248 -24.449 35.180 1.00 17.50 510 LYS B O 1
ATOM 1542 N N . LEU B 1 26 ? -13.677 -25.946 33.607 1.00 15.35 511 LEU B N 1
ATOM 1543 C CA . LEU B 1 26 ? -12.234 -25.703 33.691 1.00 15.52 511 LEU B CA 1
ATOM 1544 C C . LEU B 1 26 ? -11.672 -24.727 32.653 1.00 15.06 511 LEU B C 1
ATOM 1545 O O . LEU B 1 26 ? -10.490 -24.395 32.699 1.00 16.56 511 LEU B O 1
ATOM 1550 N N A CYS B 1 27 ? -12.495 -24.291 31.715 0.70 15.40 512 CYS B N 1
ATOM 1551 N N B CYS B 1 27 ? -12.491 -24.314 31.697 0.30 14.11 512 CYS B N 1
ATOM 1552 C CA A CYS B 1 27 ? -12.037 -23.419 30.637 0.70 16.66 512 CYS B CA 1
ATOM 1553 C CA B CYS B 1 27 ? -12.026 -23.370 30.702 0.30 13.76 512 CYS B CA 1
ATOM 1554 C C A CYS B 1 27 ? -11.869 -21.967 31.122 0.70 16.30 512 CYS B C 1
ATOM 1555 C C B CYS B 1 27 ? -11.821 -21.996 31.326 0.30 14.34 512 CYS B C 1
ATOM 1556 O O A CYS B 1 27 ? -12.863 -21.325 31.514 0.70 18.94 512 CYS B O 1
ATOM 1557 O O B CYS B 1 27 ? -12.677 -21.463 32.065 0.30 15.02 512 CYS B O 1
ATOM 1562 N N . THR B 1 28 ? -10.629 -21.482 31.082 1.00 14.69 513 THR B N 1
ATOM 1563 C CA . THR B 1 28 ? -10.270 -20.116 31.412 1.00 15.16 513 THR B CA 1
ATOM 1564 C C . THR B 1 28 ? -9.391 -19.583 30.311 1.00 14.99 513 THR B C 1
ATOM 1565 O O . THR B 1 28 ? -8.947 -20.320 29.416 1.00 13.53 513 THR B O 1
ATOM 1569 N N . VAL B 1 29 ? -9.111 -18.288 30.351 1.00 14.39 514 VAL B N 1
ATOM 1570 C CA . VAL B 1 29 ? -8.207 -17.688 29.384 1.00 15.70 514 VAL B CA 1
ATOM 1571 C C . VAL B 1 29 ? -6.838 -18.353 29.406 1.00 15.89 514 VAL B C 1
ATOM 1572 O O . VAL B 1 29 ? -6.224 -18.527 28.350 1.00 18.04 514 VAL B O 1
ATOM 1576 N N A GLN B 1 30 ? -6.386 -18.780 30.586 0.60 15.72 515 GLN B N 1
ATOM 1577 N N B GLN B 1 30 ? -6.413 -18.754 30.590 0.40 16.03 515 GLN B N 1
ATOM 1578 C CA A GLN B 1 30 ? -5.099 -19.478 30.762 0.60 16.96 515 GLN B CA 1
ATOM 1579 C CA B GLN B 1 30 ? -5.147 -19.410 30.799 0.40 16.81 515 GLN B CA 1
ATOM 1580 C C A GLN B 1 30 ? -5.153 -20.888 30.183 0.60 16.71 515 GLN B C 1
ATOM 1581 C C B GLN B 1 30 ? -5.129 -20.885 30.347 0.40 16.65 515 GLN B C 1
ATOM 1582 O O A GLN B 1 30 ? -4.171 -21.375 29.620 0.60 18.51 515 GLN B O 1
ATOM 1583 O O B GLN B 1 30 ? -4.061 -21.407 30.030 0.40 17.70 515 GLN B O 1
ATOM 1594 N N . SER B 1 31 ? -6.277 -21.565 30.372 1.00 15.42 516 SER B N 1
ATOM 1595 C CA . SER B 1 31 ? -6.331 -22.981 30.077 1.00 14.67 516 SER B CA 1
ATOM 1596 C C . SER B 1 31 ? -6.813 -23.317 28.668 1.00 13.86 516 SER B C 1
ATOM 1597 O O . SER B 1 31 ? -6.513 -24.417 28.146 1.00 13.31 516 SER B O 1
ATOM 1600 N N . VAL B 1 32 ? -7.585 -22.424 28.059 1.00 13.05 517 VAL B N 1
ATOM 1601 C CA . VAL B 1 32 ? -8.324 -22.828 26.883 1.00 12.97 517 VAL B CA 1
ATOM 1602 C C . VAL B 1 32 ? -7.425 -23.229 25.729 1.00 12.74 517 VAL B C 1
ATOM 1603 O O . VAL B 1 32 ? -7.761 -24.175 24.979 1.00 11.93 517 VAL B O 1
ATOM 1607 N N . ASN B 1 33 ? -6.254 -22.589 25.621 1.00 12.67 518 ASN B N 1
ATOM 1608 C CA . ASN B 1 33 ? -5.247 -22.938 24.628 1.00 12.51 518 ASN B CA 1
ATOM 1609 C C . ASN B 1 33 ? -3.962 -23.454 25.274 1.00 12.93 518 ASN B C 1
ATOM 1610 O O . ASN B 1 33 ? -2.886 -23.333 24.699 1.00 14.15 518 ASN B O 1
ATOM 1615 N N . CYS B 1 34 ? -4.088 -24.109 26.432 1.00 12.75 519 CYS B N 1
ATOM 1616 C CA . CYS B 1 34 ? -2.906 -24.670 27.086 1.00 14.22 519 CYS B CA 1
ATOM 1617 C C . CYS B 1 34 ? -2.327 -25.810 26.206 1.00 14.75 519 CYS B C 1
ATOM 1618 O O . CYS B 1 34 ? -2.999 -26.355 25.311 1.00 14.65 519 CYS B O 1
ATOM 1621 N N . ARG B 1 35 ? -1.050 -26.136 26.401 1.00 15.87 520 ARG B N 1
ATOM 1622 C CA . ARG B 1 35 ? -0.365 -27.169 25.594 1.00 17.02 520 ARG B CA 1
ATOM 1623 C C . ARG B 1 35 ? -0.016 -28.387 26.413 1.00 16.60 520 ARG B C 1
ATOM 1624 O O . ARG B 1 35 ? 0.399 -28.265 27.588 1.00 17.63 520 ARG B O 1
ATOM 1632 N N . ASP B 1 36 ? -0.152 -29.558 25.802 1.00 14.48 521 ASP B N 1
ATOM 1633 C CA . ASP B 1 36 ? 0.197 -30.807 26.400 1.00 15.30 521 ASP B CA 1
ATOM 1634 C C . ASP B 1 36 ? 1.721 -31.006 26.287 1.00 15.96 521 ASP B C 1
ATOM 1635 O O . ASP B 1 36 ? 2.213 -31.723 25.383 1.00 14.66 521 ASP B O 1
ATOM 1640 N N . ILE B 1 37 ? 2.419 -30.474 27.271 1.00 16.18 522 ILE B N 1
ATOM 1641 C CA . ILE B 1 37 ? 3.889 -30.390 27.266 1.00 17.86 522 ILE B CA 1
ATOM 1642 C C . ILE B 1 37 ? 4.558 -31.749 27.220 1.00 16.73 522 ILE B C 1
ATOM 1643 O O . ILE B 1 37 ? 5.641 -31.894 26.625 1.00 15.57 522 ILE B O 1
ATOM 1648 N N . GLU B 1 38 ? 3.930 -32.742 27.822 1.00 16.23 523 GLU B N 1
ATOM 1649 C CA . GLU B 1 38 ? 4.516 -34.080 27.880 1.00 17.57 523 GLU B CA 1
ATOM 1650 C C . GLU B 1 38 ? 4.167 -35.006 26.711 1.00 17.05 523 GLU B C 1
ATOM 1651 O O . GLU B 1 38 ? 4.619 -36.164 26.631 1.00 18.30 523 GLU B O 1
ATOM 1657 N N . GLY B 1 39 ? 3.346 -34.499 25.792 1.00 16.42 524 GLY B N 1
ATOM 1658 C CA . GLY B 1 39 ? 2.919 -35.253 24.616 1.00 17.60 524 GLY B CA 1
ATOM 1659 C C . GLY B 1 39 ? 3.396 -34.537 23.371 1.00 17.47 524 GLY B C 1
ATOM 1660 O O . GLY B 1 39 ? 4.609 -34.293 23.228 1.00 19.45 524 GLY B O 1
ATOM 1661 N N . ARG B 1 40 ? 2.495 -34.192 22.464 1.00 14.52 525 ARG B N 1
ATOM 1662 C CA . ARG B 1 40 ? 2.936 -33.498 21.263 1.00 15.27 525 ARG B CA 1
ATOM 1663 C C . ARG B 1 40 ? 2.527 -32.024 21.253 1.00 13.36 525 ARG B C 1
ATOM 1664 O O . ARG B 1 40 ? 2.480 -31.409 20.185 1.00 12.57 525 ARG B O 1
ATOM 1672 N N . GLN B 1 41 ? 2.335 -31.431 22.421 1.00 12.05 526 GLN B N 1
ATOM 1673 C CA . GLN B 1 41 ? 2.025 -30.009 22.556 1.00 13.49 526 GLN B CA 1
ATOM 1674 C C . GLN B 1 41 ? 0.635 -29.689 22.015 1.00 12.06 526 GLN B C 1
ATOM 1675 O O . GLN B 1 41 ? 0.384 -28.539 21.636 1.00 12.23 526 GLN B O 1
ATOM 1681 N N . SER B 1 42 ? -0.240 -30.682 21.975 1.00 11.98 527 SER B N 1
ATOM 1682 C CA . SER B 1 42 ? -1.628 -30.425 21.571 1.00 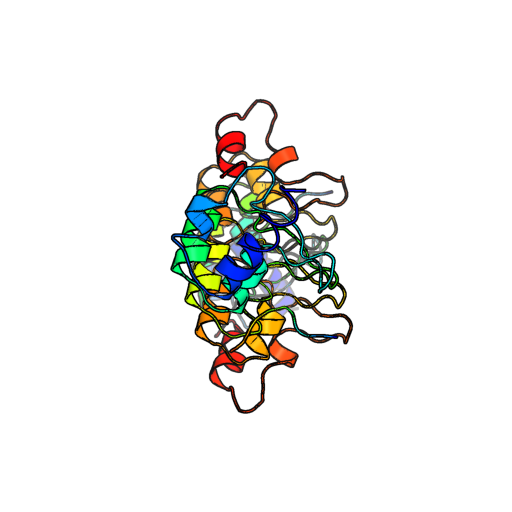11.31 527 SER B CA 1
ATOM 1683 C C . SER B 1 42 ? -2.340 -29.521 22.525 1.00 11.11 527 SER B C 1
ATOM 1684 O O . SER B 1 42 ? -2.107 -29.562 23.730 1.00 10.69 527 SER B O 1
ATOM 1687 N N . THR B 1 43 ? -3.256 -28.738 21.977 1.00 9.89 528 THR B N 1
ATOM 1688 C CA . THR B 1 43 ? -4.204 -27.930 22.763 1.00 9.58 528 THR B CA 1
ATOM 1689 C C . THR B 1 43 ? -5.492 -28.714 22.983 1.00 9.36 528 THR B C 1
ATOM 1690 O O . THR B 1 43 ? -5.706 -29.754 22.356 1.00 8.42 528 THR B O 1
ATOM 1694 N N . PRO B 1 44 ? -6.363 -28.263 23.894 1.00 9.60 529 PRO B N 1
ATOM 1695 C CA . PRO B 1 44 ? -7.676 -28.877 24.024 1.00 9.28 529 PRO B CA 1
ATOM 1696 C C . PRO B 1 44 ? -8.445 -29.035 22.692 1.00 9.16 529 PRO B C 1
ATOM 1697 O O . PRO B 1 44 ? -9.057 -30.084 22.407 1.00 9.31 529 PRO B O 1
ATOM 1701 N N . LEU B 1 45 ? -8.382 -28.016 21.850 1.00 8.83 530 LEU B N 1
ATOM 1702 C CA . LEU B 1 45 ? -9.013 -28.103 20.545 1.00 8.94 530 LEU B CA 1
ATOM 1703 C C . LEU B 1 45 ? -8.419 -29.198 19.644 1.00 8.50 530 LEU B C 1
ATOM 1704 O O . LEU B 1 45 ? -9.154 -29.850 18.892 1.00 8.45 530 LEU B O 1
ATOM 1709 N N . HIS B 1 46 ? -7.090 -29.430 19.681 1.00 7.43 531 HIS B N 1
ATOM 1710 C CA . HIS B 1 46 ? -6.536 -30.542 18.924 1.00 7.83 531 HIS B CA 1
ATOM 1711 C C . HIS B 1 46 ? -7.140 -31.855 19.394 1.00 7.66 531 HIS B C 1
ATOM 1712 O O . HIS B 1 46 ? -7.426 -32.697 18.569 1.00 8.16 531 HIS B O 1
ATOM 1719 N N . PHE B 1 47 ? -7.242 -32.077 20.720 1.00 8.05 532 PHE B N 1
ATOM 1720 C CA . PHE B 1 47 ? -7.737 -33.316 21.250 1.00 7.97 532 PHE B CA 1
ATOM 1721 C C . PHE B 1 47 ? -9.221 -33.467 20.891 1.00 7.82 532 PHE B C 1
ATOM 1722 O O . PHE B 1 47 ? -9.621 -34.518 20.422 1.00 8.80 532 PHE B O 1
ATOM 1730 N N . ALA B 1 48 ? -9.963 -32.407 21.037 1.00 7.65 533 ALA B N 1
ATOM 1731 C CA . ALA B 1 48 ? -11.403 -32.499 20.783 1.00 7.90 533 ALA B CA 1
ATOM 1732 C C . ALA B 1 48 ? -11.635 -32.816 19.296 1.00 8.23 533 ALA B C 1
ATOM 1733 O O . ALA B 1 48 ? -12.553 -33.588 18.899 1.00 8.98 533 ALA B O 1
ATOM 1735 N N . ALA B 1 49 ? -10.851 -32.187 18.420 1.00 7.45 534 ALA B N 1
ATOM 1736 C CA . ALA B 1 49 ? -10.945 -32.410 16.973 1.00 8.05 534 ALA B CA 1
ATOM 1737 C C . ALA B 1 49 ? -10.551 -33.813 16.619 1.00 8.47 534 ALA B C 1
ATOM 1738 O O . ALA B 1 49 ? -11.236 -34.510 15.847 1.00 9.34 534 ALA B O 1
ATOM 1740 N N . GLY B 1 50 ? -9.382 -34.237 17.087 1.00 8.29 535 GLY B N 1
ATOM 1741 C CA . GLY B 1 50 ? -8.921 -35.568 16.722 1.00 8.50 535 GLY B CA 1
ATOM 1742 C C . GLY B 1 50 ? -9.738 -36.738 17.217 1.00 8.18 535 GLY B C 1
ATOM 1743 O O . GLY B 1 50 ? -9.795 -37.793 16.543 1.00 8.32 535 GLY B O 1
ATOM 1744 N N . TYR B 1 51 ? -10.389 -36.551 18.349 1.00 8.43 536 TYR B N 1
ATOM 1745 C CA . TYR B 1 51 ? -11.204 -37.610 18.984 1.00 8.68 536 TYR B CA 1
ATOM 1746 C C . TYR B 1 51 ? -12.687 -37.393 18.691 1.00 9.77 536 TYR B C 1
ATOM 1747 O O . TYR B 1 51 ? -13.523 -38.024 19.288 1.00 10.72 536 TYR B O 1
ATOM 1756 N N . ASN B 1 52 ? -13.015 -36.512 17.747 1.00 9.54 537 ASN B N 1
ATOM 1757 C CA . ASN B 1 52 ? -14.393 -36.364 17.290 1.00 10.19 537 ASN B CA 1
ATOM 1758 C C . ASN B 1 52 ? -15.366 -36.001 18.379 1.00 11.39 537 ASN B C 1
ATOM 1759 O O . ASN B 1 52 ? -16.470 -36.574 18.468 1.00 11.86 537 ASN B O 1
ATOM 1764 N N . ARG B 1 53 ? -15.010 -34.984 19.178 1.00 10.53 538 ARG B N 1
ATOM 1765 C CA . ARG B 1 53 ? -15.838 -34.560 20.316 1.00 11.57 538 ARG B CA 1
ATOM 1766 C C . ARG B 1 53 ? -16.527 -33.291 19.861 1.00 10.76 538 ARG B C 1
ATOM 1767 O O . ARG B 1 53 ? -16.088 -32.136 20.171 1.00 10.71 538 ARG B O 1
ATOM 1775 N N . VAL B 1 54 ? -17.659 -33.470 19.177 1.00 10.24 539 VAL B N 1
ATOM 1776 C CA . VAL B 1 54 ? -18.316 -32.340 18.525 1.00 11.44 539 VAL B CA 1
ATOM 1777 C C . VAL B 1 54 ? -18.810 -31.276 19.515 1.00 12.40 539 VAL B C 1
ATOM 1778 O O . VAL B 1 54 ? -18.602 -30.116 19.278 1.00 11.38 539 VAL B O 1
ATOM 1782 N N . SER B 1 55 ? -19.478 -31.678 20.584 1.00 12.02 540 SER B N 1
ATOM 1783 C CA . SER B 1 55 ? -19.939 -30.707 21.570 1.00 13.26 540 SER B CA 1
ATOM 1784 C C . SER B 1 55 ? -18.804 -29.929 22.199 1.00 11.24 540 SER B C 1
ATOM 1785 O O . SER B 1 55 ? -18.894 -28.724 22.390 1.00 11.11 540 SER B O 1
ATOM 1788 N N . VAL B 1 56 ? -17.684 -30.611 22.442 1.00 11.13 541 VAL B N 1
ATOM 1789 C CA . VAL B 1 56 ? -16.537 -29.927 23.000 1.00 10.33 541 VAL B CA 1
ATOM 1790 C C . VAL B 1 56 ? -15.937 -28.974 21.988 1.00 9.37 541 VAL B C 1
ATOM 1791 O O . VAL B 1 56 ? -15.595 -27.849 22.332 1.00 9.15 541 VAL B O 1
ATOM 1795 N N . VAL B 1 57 ? -15.806 -29.400 20.743 1.00 8.56 542 VAL B N 1
ATOM 1796 C CA . VAL B 1 57 ? -15.308 -28.489 19.715 1.00 9.73 542 VAL B CA 1
ATOM 1797 C C . VAL B 1 57 ? -16.161 -27.240 19.666 1.00 9.46 542 VAL B C 1
ATOM 1798 O O . VAL B 1 57 ? -15.647 -26.117 19.579 1.00 9.75 542 VAL B O 1
ATOM 1802 N N . GLU B 1 58 ? -17.483 -27.413 19.662 1.00 9.80 543 GLU B N 1
ATOM 1803 C CA . GLU B 1 58 ? -18.372 -26.294 19.567 1.00 10.26 543 GLU B CA 1
ATOM 1804 C C . GLU B 1 58 ? -18.238 -25.353 20.758 1.00 9.98 543 GLU B C 1
ATOM 1805 O O . GLU B 1 58 ? -18.142 -24.114 20.604 1.00 11.45 543 GLU B O 1
ATOM 1811 N N . TYR B 1 59 ? -18.167 -25.914 21.949 1.00 9.88 544 TYR B N 1
ATOM 1812 C CA . TYR B 1 59 ? -17.915 -25.109 23.112 1.00 10.07 544 TYR B CA 1
ATOM 1813 C C . TYR B 1 59 ? -16.605 -24.356 23.046 1.00 10.31 544 TYR B C 1
ATOM 1814 O O . TYR B 1 59 ? -16.542 -23.151 23.285 1.00 10.38 544 TYR B O 1
ATOM 1823 N N . LEU B 1 60 ? -15.539 -25.048 22.719 1.00 9.67 545 LEU B N 1
ATOM 1824 C CA . LEU B 1 60 ? -14.220 -24.416 22.632 1.00 10.47 545 LEU B CA 1
ATOM 1825 C C . LEU B 1 60 ? -14.156 -23.300 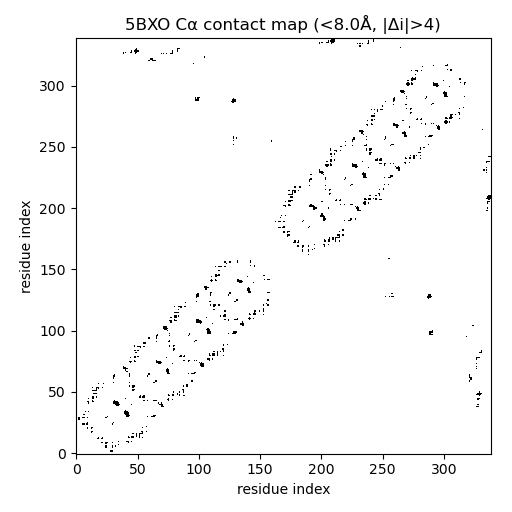21.585 1.00 10.16 545 LEU B C 1
ATOM 1826 O O . LEU B 1 60 ? -13.674 -22.177 21.870 1.00 10.73 545 LEU B O 1
ATOM 1831 N N . LEU B 1 61 ? -14.740 -23.535 20.421 1.00 10.75 546 LEU B N 1
ATOM 1832 C CA . LEU B 1 61 ? -14.763 -22.517 19.392 1.00 12.26 546 LEU B CA 1
ATOM 1833 C C . LEU B 1 61 ? -15.550 -21.304 19.821 1.00 13.67 546 LEU B C 1
ATOM 1834 O O . LEU B 1 61 ? -15.139 -20.177 19.518 1.00 14.41 546 LEU B O 1
ATOM 1839 N N . GLN B 1 62 ? -16.655 -21.496 20.530 1.00 14.67 547 GLN B N 1
ATOM 1840 C CA . GLN B 1 62 ? -17.441 -20.354 21.005 1.00 16.95 547 GLN B CA 1
ATOM 1841 C C . GLN B 1 62 ? -16.821 -19.604 22.175 1.00 17.87 547 GLN B C 1
ATOM 1842 O O . GLN B 1 62 ? -17.291 -18.520 22.511 1.00 20.04 547 GLN B O 1
ATOM 1848 N N . HIS B 1 63 ? -15.762 -20.148 22.777 1.00 16.68 548 HIS B N 1
ATOM 1849 C CA . HIS B 1 63 ? -15.079 -19.508 23.905 1.00 17.73 548 HIS B CA 1
ATOM 1850 C C . HIS B 1 63 ? -13.615 -19.254 23.589 1.00 17.44 548 HIS B C 1
ATOM 1851 O O . HIS B 1 63 ? -12.758 -19.313 24.479 1.00 22.97 548 HIS B O 1
ATOM 1858 N N . GLY B 1 64 ? -13.350 -19.002 22.307 1.00 17.25 549 GLY B N 1
ATOM 1859 C CA . GLY B 1 64 ? -12.087 -18.412 21.892 1.00 17.87 549 GLY B CA 1
ATOM 1860 C C . GLY B 1 64 ? -10.907 -19.337 21.690 1.00 16.34 549 GLY B C 1
ATOM 1861 O O . GLY B 1 64 ? -9.754 -18.873 21.642 1.00 19.27 549 GLY B O 1
ATOM 1862 N N . ALA B 1 65 ? -11.141 -20.647 21.581 1.00 13.60 550 ALA B N 1
ATOM 1863 C CA . ALA B 1 65 ? -10.019 -21.536 21.319 1.00 12.66 550 ALA B CA 1
ATOM 1864 C C . ALA B 1 65 ? -9.388 -21.248 19.964 1.00 11.36 550 ALA B C 1
ATOM 1865 O O . ALA B 1 65 ? -10.018 -20.772 19.007 1.00 11.99 550 ALA B O 1
ATOM 1867 N N . ASP B 1 66 ? -8.083 -21.482 19.903 1.00 11.65 551 ASP B N 1
ATOM 1868 C CA . ASP B 1 66 ? -7.241 -20.994 18.817 1.00 11.73 551 ASP B CA 1
ATOM 1869 C C . ASP B 1 66 ? -7.212 -22.033 17.697 1.00 12.51 551 ASP B C 1
ATOM 1870 O O . ASP B 1 66 ? -6.567 -23.069 17.791 1.00 12.13 551 ASP B O 1
ATOM 1875 N N A VAL B 1 67 ? -7.940 -21.721 16.639 0.50 12.56 552 VAL B N 1
ATOM 1876 N N B VAL B 1 67 ? -7.891 -21.746 16.596 0.50 12.55 552 VAL B N 1
ATOM 1877 C CA A VAL B 1 67 ? -8.015 -22.628 15.534 0.50 12.73 552 VAL B CA 1
ATOM 1878 C CA B VAL B 1 67 ? -7.913 -22.665 15.443 0.50 12.55 552 VAL B CA 1
ATOM 1879 C C A VAL B 1 67 ? -6.665 -22.754 14.807 0.50 12.93 552 VAL B C 1
ATOM 1880 C C B VAL B 1 67 ? -6.583 -22.732 14.692 0.50 12.88 552 VAL B C 1
ATOM 1881 O O A VAL B 1 67 ? -6.493 -23.744 14.107 0.50 13.96 552 VAL B O 1
ATOM 1882 O O B VAL B 1 67 ? -6.323 -23.574 13.810 0.50 12.80 552 VAL B O 1
ATOM 1889 N N . HIS B 1 68 ? -5.720 -21.808 14.990 1.00 12.50 553 HIS B N 1
ATOM 1890 C CA . HIS B 1 68 ? -4.441 -21.782 14.326 1.00 12.71 553 HIS B CA 1
ATOM 1891 C C . HIS B 1 68 ? -3.320 -22.400 15.135 1.00 11.62 553 HIS B C 1
ATOM 1892 O O . HIS B 1 68 ? -2.174 -22.374 14.692 1.00 11.98 553 HIS B O 1
ATOM 1899 N N . ALA B 1 69 ? -3.597 -22.902 16.333 1.00 10.11 554 ALA B N 1
ATOM 1900 C CA . ALA B 1 69 ? -2.527 -23.481 17.156 1.00 10.29 554 ALA B CA 1
ATOM 1901 C C . ALA B 1 69 ? -1.887 -24.676 16.489 1.00 9.98 554 ALA B C 1
ATOM 1902 O O . ALA B 1 69 ? -2.572 -25.542 15.997 1.00 10.50 554 ALA B O 1
ATOM 1904 N N A LYS B 1 70 ? -0.554 -24.706 16.459 0.50 9.96 555 LYS B N 1
ATOM 1905 N N B LYS B 1 70 ? -0.557 -24.710 16.548 0.50 9.71 555 LYS B N 1
ATOM 1906 C CA A LYS B 1 70 ? 0.207 -25.824 15.866 0.50 10.50 555 LYS B CA 1
ATOM 1907 C CA B LYS B 1 70 ? 0.280 -25.758 15.951 0.50 10.13 555 LYS B CA 1
ATOM 1908 C C A LYS B 1 70 ? 0.816 -26.718 16.943 0.50 10.05 555 LYS B C 1
ATOM 1909 C C B LYS B 1 70 ? 0.803 -26.728 17.016 0.50 9.84 555 LYS B C 1
ATOM 1910 O O A LYS B 1 70 ? 1.359 -26.212 17.927 0.50 11.34 555 LYS B O 1
ATOM 1911 O O B LYS B 1 70 ? 1.295 -26.290 18.077 0.50 10.91 555 LYS B O 1
ATOM 1922 N N . ASP B 1 71 ? 0.702 -28.037 16.768 1.00 9.51 556 ASP B N 1
ATOM 1923 C CA . ASP B 1 71 ? 1.310 -28.978 17.676 1.00 10.22 556 ASP B CA 1
ATOM 1924 C C . ASP B 1 71 ? 2.787 -29.096 17.281 1.00 9.96 556 ASP B C 1
ATOM 1925 O O . ASP B 1 71 ? 3.236 -28.370 16.414 1.00 10.01 556 ASP B O 1
ATOM 1930 N N A LYS B 1 72 ? 3.519 -30.000 17.923 0.50 10.33 557 LYS B N 1
ATOM 1931 N N B LYS B 1 72 ? 3.518 -29.997 17.919 0.50 10.29 557 LYS B N 1
ATOM 1932 C CA A LYS B 1 72 ? 4.968 -30.044 17.705 0.50 11.25 557 LYS B CA 1
ATOM 1933 C CA B LYS B 1 72 ? 4.960 -30.024 17.706 0.50 11.19 557 LYS B CA 1
ATOM 1934 C C A LYS B 1 72 ? 5.345 -30.414 16.251 0.50 11.28 557 LYS B C 1
ATOM 1935 C C B LYS B 1 72 ? 5.339 -30.410 16.252 0.50 11.24 557 LYS B C 1
ATOM 1936 O O A LYS B 1 72 ? 6.460 -30.115 15.814 0.50 11.42 557 LYS B O 1
ATOM 1937 O O B LYS B 1 72 ? 6.445 -30.110 15.810 0.50 11.37 557 LYS B O 1
ATOM 1948 N N . GLY B 1 73 ? 4.436 -31.061 15.519 1.00 10.88 558 GLY B N 1
ATOM 1949 C CA . GLY B 1 73 ? 4.665 -31.408 14.124 1.00 10.95 558 GLY B CA 1
ATOM 1950 C C . GLY B 1 73 ? 4.115 -30.416 13.128 1.00 10.25 558 GLY B C 1
ATOM 1951 O O . GLY B 1 73 ? 4.143 -30.645 11.920 1.00 9.66 558 GLY B O 1
ATOM 1952 N N . GLY B 1 74 ? 3.658 -29.291 13.631 1.00 9.24 559 GLY B N 1
ATOM 1953 C CA . GLY B 1 74 ? 3.041 -28.251 12.834 1.00 9.21 559 GLY B CA 1
ATOM 1954 C C . GLY B 1 74 ? 1.566 -28.490 12.491 1.00 8.71 559 GLY B C 1
ATOM 1955 O O . GLY B 1 74 ? 1.032 -27.809 11.635 1.00 9.17 559 GLY B O 1
ATOM 1956 N N A LEU B 1 75 ? 0.938 -29.514 13.083 0.80 7.97 560 LEU B N 1
ATOM 1957 N N B LEU B 1 75 ? 0.935 -29.478 13.118 0.20 8.35 560 LEU B N 1
ATOM 1958 C CA A LEU B 1 75 ? -0.479 -29.750 12.817 0.80 8.21 560 LEU B CA 1
ATOM 1959 C CA B LEU B 1 75 ? -0.468 -29.723 12.851 0.20 8.17 560 LEU B CA 1
ATOM 1960 C C A LEU B 1 75 ? -1.359 -28.773 13.525 0.80 8.84 560 LEU B C 1
ATOM 1961 C C B LEU B 1 75 ? -1.329 -28.679 13.534 0.20 8.44 560 LEU B C 1
ATOM 1962 O O A LEU B 1 75 ? -1.192 -28.558 14.722 0.80 8.30 560 LEU B O 1
ATOM 1963 O O B LEU B 1 75 ? -1.066 -28.255 14.661 0.20 8.30 560 LEU B O 1
ATOM 1972 N N . VAL B 1 76 ? -2.349 -28.235 12.821 1.00 8.36 561 VAL B N 1
ATOM 1973 C CA . VAL B 1 76 ? -3.424 -27.462 13.431 1.00 8.74 561 VAL B CA 1
ATOM 1974 C C . VAL B 1 76 ? -4.623 -28.398 13.645 1.00 7.74 561 VAL B C 1
ATOM 1975 O O . VAL B 1 76 ? -4.631 -29.532 13.085 1.00 7.46 561 VAL B O 1
ATOM 1979 N N . PRO B 1 77 ? -5.573 -28.031 14.484 1.00 7.95 562 PRO B N 1
ATOM 1980 C CA . PRO B 1 77 ? -6.737 -28.917 14.707 1.00 7.86 562 PRO B CA 1
ATOM 1981 C C . PRO B 1 77 ? -7.405 -29.427 13.432 1.00 8.00 562 PRO B C 1
ATOM 1982 O O . PRO B 1 77 ? -7.863 -30.575 13.400 1.00 8.46 562 PRO B O 1
ATOM 1986 N N . LEU B 1 78 ? -7.470 -28.594 12.389 1.00 7.86 563 LEU B N 1
ATOM 1987 C CA . LEU B 1 78 ? -8.015 -29.067 11.121 1.00 8.09 563 LEU B CA 1
ATOM 1988 C C . LEU B 1 78 ? -7.271 -30.273 10.562 1.00 7.87 563 LEU B C 1
ATOM 1989 O O . LEU B 1 78 ? -7.866 -31.190 9.954 1.00 8.18 563 LEU B O 1
ATOM 1994 N N . HIS B 1 79 ? -5.943 -30.316 10.699 1.00 7.67 564 HIS B N 1
ATOM 1995 C CA . HIS B 1 79 ? -5.248 -31.525 10.293 1.00 8.23 564 HIS B CA 1
ATOM 1996 C C . HIS B 1 79 ? -5.697 -32.757 11.029 1.00 8.40 564 HIS B C 1
ATOM 1997 O O . HIS B 1 79 ? -5.873 -33.812 10.431 1.00 9.21 564 HIS B O 1
ATOM 2004 N N A ASN B 1 80 ? -5.886 -32.644 12.332 0.60 8.70 565 ASN B N 1
ATOM 2005 N N B ASN B 1 80 ? -5.883 -32.639 12.327 0.40 8.85 565 ASN B N 1
ATOM 2006 C CA A ASN B 1 80 ? -6.283 -33.811 13.128 0.60 8.99 565 ASN B CA 1
ATOM 2007 C CA B ASN B 1 80 ? -6.343 -33.786 13.098 0.40 9.19 565 ASN B CA 1
ATOM 2008 C C A ASN B 1 80 ? -7.701 -34.274 12.675 0.60 9.04 565 ASN B C 1
ATOM 2009 C C B ASN B 1 80 ? -7.720 -34.265 12.685 0.40 9.14 565 ASN B C 1
ATOM 2010 O O A ASN B 1 80 ? -7.969 -35.490 12.501 0.60 9.39 565 ASN B O 1
ATOM 2011 O O B ASN B 1 80 ? -7.983 -35.468 12.560 0.40 9.44 565 ASN B O 1
ATOM 2020 N N . ALA B 1 81 ? -8.593 -33.315 12.431 1.00 8.97 566 ALA B N 1
ATOM 2021 C CA . ALA B 1 81 ? -9.942 -33.636 11.961 1.00 8.87 566 ALA B CA 1
ATOM 2022 C C . ALA B 1 81 ? -9.890 -34.385 10.641 1.00 9.50 566 ALA B C 1
ATOM 2023 O O . ALA B 1 81 ? -10.572 -35.393 10.437 1.00 11.48 566 ALA B O 1
ATOM 2025 N N . CYS B 1 82 ? -9.062 -33.929 9.716 1.00 9.41 567 CYS B N 1
ATOM 2026 C CA . CYS B 1 82 ? -9.001 -34.536 8.388 1.00 9.97 567 CYS B CA 1
ATOM 2027 C C . CYS B 1 82 ? -8.292 -35.833 8.419 1.00 11.52 567 CYS B C 1
ATOM 2028 O O . CYS B 1 82 ? -8.705 -36.769 7.723 1.00 12.72 567 CYS B O 1
ATOM 2031 N N . SER B 1 83 ? -7.183 -35.941 9.161 1.00 11.86 568 SER B N 1
ATOM 2032 C CA A SER B 1 83 ? -6.438 -37.182 9.128 0.50 12.25 568 SER B CA 1
ATOM 2033 C CA B SER B 1 83 ? -6.392 -37.171 9.255 0.50 12.41 568 SER B CA 1
ATOM 2034 C C . SER B 1 83 ? -7.204 -38.320 9.802 1.00 12.22 568 SER B C 1
ATOM 2035 O O . SER B 1 83 ? -7.015 -39.480 9.440 1.00 14.37 568 SER B O 1
ATOM 2040 N N . TYR B 1 84 ? -8.082 -38.036 10.747 1.00 10.76 569 TYR B N 1
ATOM 2041 C CA . TYR B 1 84 ? -8.915 -39.108 11.368 1.00 10.73 569 TYR B CA 1
ATOM 2042 C C . TYR B 1 84 ? -10.347 -39.173 10.823 1.00 11.24 569 TYR B C 1
ATOM 2043 O O . TYR B 1 84 ? -11.183 -39.859 11.363 1.00 13.05 569 TYR B O 1
ATOM 2052 N N . GLY B 1 85 ? -10.612 -38.427 9.759 1.00 11.42 570 GLY B N 1
ATOM 2053 C CA . GLY B 1 85 ? -11.866 -38.523 9.016 1.00 11.97 570 GLY B CA 1
ATOM 2054 C C . GLY B 1 85 ? -13.097 -38.009 9.679 1.00 12.32 570 GLY B C 1
ATOM 2055 O O . GLY B 1 85 ? -14.204 -38.496 9.429 1.00 13.57 570 GLY B O 1
ATOM 2056 N N . HIS B 1 86 ? -12.973 -36.940 10.480 1.00 10.42 571 HIS B N 1
ATOM 2057 C CA . HIS B 1 86 ? -14.094 -36.384 11.218 1.00 10.76 571 HIS B CA 1
ATOM 2058 C C . HIS B 1 86 ? -14.633 -35.175 10.491 1.00 10.29 571 HIS B C 1
ATOM 2059 O O . HIS B 1 86 ? -14.209 -34.018 10.713 1.00 10.54 571 HIS B O 1
ATOM 2066 N N . TYR B 1 87 ? -15.691 -35.431 9.707 1.00 10.20 572 TYR B N 1
ATOM 2067 C CA . TYR B 1 87 ? -16.291 -34.413 8.877 1.00 10.25 572 TYR B CA 1
ATOM 2068 C C . TYR B 1 87 ? -16.914 -33.281 9.688 1.00 10.47 572 TYR B C 1
ATOM 2069 O O . TYR B 1 87 ? -16.685 -32.078 9.382 1.00 9.78 572 TYR B O 1
ATOM 2078 N N . GLU B 1 88 ? -17.764 -33.576 10.679 1.00 11.04 573 GLU B N 1
ATOM 2079 C CA . GLU B 1 88 ? -18.450 -32.507 11.401 1.00 12.50 573 GLU B CA 1
ATOM 2080 C C . GLU B 1 88 ? -17.482 -31.545 12.044 1.00 10.95 573 GLU B C 1
ATOM 2081 O O . GLU B 1 88 ? -17.645 -30.357 12.015 1.00 11.18 573 GLU B O 1
ATOM 2087 N N . VAL B 1 89 ? -16.404 -32.092 12.613 1.00 9.74 574 VAL B N 1
ATOM 2088 C CA . VAL B 1 89 ? -15.394 -31.259 13.231 1.00 10.01 574 VAL B CA 1
ATOM 2089 C C . VAL B 1 89 ? -14.728 -30.372 12.188 1.00 8.58 574 VAL B C 1
ATOM 2090 O O . VAL B 1 89 ? -14.529 -29.172 12.422 1.00 9.14 574 VAL B O 1
ATOM 2094 N N . ALA B 1 90 ? -14.374 -30.965 11.048 1.00 8.81 575 ALA B N 1
ATOM 2095 C CA . ALA B 1 90 ? -13.707 -30.213 9.963 1.00 9.23 575 ALA B CA 1
ATOM 2096 C C . ALA B 1 90 ? -14.578 -29.069 9.520 1.00 9.36 575 ALA B C 1
ATOM 2097 O O . ALA B 1 90 ? -14.108 -27.946 9.378 1.00 9.87 575 ALA B O 1
ATOM 2099 N N . GLU B 1 91 ? -15.886 -29.315 9.383 1.00 9.87 576 GLU B N 1
ATOM 2100 C CA . GLU B 1 91 ? -16.827 -28.290 9.004 1.00 11.10 576 GLU B CA 1
ATOM 2101 C C . GLU B 1 91 ? -16.878 -27.173 10.032 1.00 10.33 576 GLU B C 1
ATOM 2102 O O . GLU B 1 91 ? -16.831 -26.018 9.663 1.00 10.12 576 GLU B O 1
ATOM 2108 N N . LEU B 1 92 ? -16.948 -27.508 11.311 1.00 9.97 577 LEU B N 1
ATOM 2109 C CA . LEU B 1 92 ? -16.967 -26.512 12.341 1.00 10.14 577 LEU B CA 1
ATOM 2110 C C . LEU B 1 92 ? -15.707 -25.674 12.338 1.00 10.15 577 LEU B C 1
ATOM 2111 O O . LEU B 1 92 ? -15.762 -24.451 12.528 1.00 11.37 577 LEU B O 1
ATOM 2116 N N . LEU B 1 93 ? -14.551 -26.290 12.159 1.00 9.72 578 LEU B N 1
ATOM 2117 C CA . LEU B 1 93 ? -13.296 -25.562 12.176 1.00 10.00 578 LEU B CA 1
ATOM 2118 C C . LEU B 1 93 ? -13.204 -24.607 10.996 1.00 10.96 578 LEU B C 1
ATOM 2119 O O . LEU B 1 93 ? -12.838 -23.434 11.175 1.00 11.41 578 LEU B O 1
ATOM 2124 N N . VAL B 1 94 ? -13.592 -25.066 9.819 1.00 11.63 579 VAL B N 1
ATOM 2125 C CA . VAL B 1 94 ? -13.592 -24.187 8.644 1.00 12.72 579 VAL B CA 1
ATOM 2126 C C . VAL B 1 94 ? -14.580 -23.013 8.826 1.00 13.37 579 VAL B C 1
ATOM 2127 O O . VAL B 1 94 ? -14.257 -21.847 8.517 1.00 13.79 579 VAL B O 1
ATOM 2131 N N . LYS B 1 95 ? -15.744 -23.293 9.407 1.00 13.63 580 LYS B N 1
ATOM 2132 C CA . LYS B 1 95 ? -16.743 -22.275 9.624 1.00 16.29 580 LYS B CA 1
ATOM 2133 C C . LYS B 1 95 ? -16.256 -21.225 10.620 1.00 16.14 580 LYS B C 1
ATOM 2134 O O . LYS B 1 95 ? -16.665 -20.055 10.534 1.00 17.01 580 LYS B O 1
ATOM 2140 N N A HIS B 1 96 ? -15.337 -21.598 11.510 0.60 15.47 581 HIS B N 1
ATOM 2141 N N B HIS B 1 96 ? -15.369 -21.609 11.533 0.40 15.64 581 HIS B N 1
ATOM 2142 C CA A HIS B 1 96 ? -14.759 -20.665 12.484 0.60 16.11 581 HIS B CA 1
ATOM 2143 C CA B HIS B 1 96 ? -14.807 -20.668 12.494 0.40 16.05 581 HIS B CA 1
ATOM 2144 C C A HIS B 1 96 ? -13.362 -20.182 12.100 0.60 15.92 581 HIS B C 1
ATOM 2145 C C B HIS B 1 96 ? -13.430 -20.137 12.096 0.40 15.67 581 HIS B C 1
ATOM 2146 O O A HIS B 1 96 ? -12.525 -19.866 12.970 0.60 17.84 581 HIS B O 1
ATOM 2147 O O B HIS B 1 96 ? -12.676 -19.745 12.985 0.40 16.78 581 HIS B O 1
ATOM 2160 N N . GLY B 1 97 ? -13.093 -20.136 10.794 1.00 14.58 582 GLY B N 1
ATOM 2161 C CA . GLY B 1 97 ? -11.920 -19.466 10.298 1.00 14.54 582 GLY B CA 1
ATOM 2162 C C . GLY B 1 97 ? -10.609 -20.191 10.180 1.00 13.66 582 GLY B C 1
ATOM 2163 O O . GLY B 1 97 ? -9.562 -19.570 9.970 1.00 14.36 582 GLY B O 1
ATOM 2164 N N . ALA B 1 98 ? -10.645 -21.533 10.251 1.00 11.94 583 ALA B N 1
ATOM 2165 C CA . ALA B 1 98 ? -9.425 -22.305 10.032 1.00 12.82 583 ALA B CA 1
ATOM 2166 C C . ALA B 1 98 ? -8.787 -21.969 8.680 1.00 12.77 583 ALA B C 1
ATOM 2167 O O . ALA B 1 98 ? -9.496 -21.781 7.717 1.00 16.28 583 ALA B O 1
ATOM 2169 N N . VAL B 1 99 ? -7.458 -21.931 8.605 1.00 12.42 584 VAL B N 1
ATOM 2170 C CA . VAL B 1 99 ? -6.794 -21.674 7.337 1.00 13.55 584 VAL B CA 1
ATOM 2171 C C . VAL B 1 99 ? -6.769 -22.996 6.577 1.00 13.54 584 VAL B C 1
ATOM 2172 O O . VAL B 1 99 ? -6.131 -23.939 7.010 1.00 14.14 584 VAL B O 1
ATOM 2176 N N . VAL B 1 100 ? -7.420 -23.080 5.423 1.00 11.62 585 VAL B N 1
ATOM 2177 C CA . VAL B 1 100 ? -7.564 -24.354 4.762 1.00 12.26 585 VAL B CA 1
ATOM 2178 C C . VAL B 1 100 ? -6.264 -24.848 4.110 1.00 11.91 585 VAL B C 1
ATOM 2179 O O . VAL B 1 100 ? -6.088 -26.054 3.939 1.00 13.06 585 VAL B O 1
ATOM 2183 N N . ASN B 1 101 ? -5.367 -23.939 3.745 1.00 11.25 586 ASN B N 1
ATOM 2184 C CA . ASN B 1 101 ? -4.108 -24.306 3.074 1.00 12.11 586 ASN B CA 1
ATOM 2185 C C . ASN B 1 101 ? -2.919 -24.401 3.964 1.00 12.97 586 ASN B C 1
ATOM 2186 O O . ASN B 1 101 ? -1.782 -24.564 3.493 1.00 13.16 586 ASN B O 1
ATOM 2191 N N . VAL B 1 102 ? -3.158 -24.356 5.250 1.00 11.98 587 VAL B N 1
ATOM 2192 C CA . VAL B 1 102 ? -2.094 -24.428 6.227 1.00 12.01 587 VAL B CA 1
ATOM 2193 C C . VAL B 1 102 ? -1.304 -25.712 6.030 1.00 11.50 587 VAL B C 1
ATOM 2194 O O . VAL B 1 102 ? -1.841 -26.770 5.750 1.00 12.73 587 VAL B O 1
ATOM 2198 N N . ALA B 1 103 ? 0.002 -25.642 6.192 1.00 10.59 588 ALA B N 1
ATOM 2199 C CA . ALA B 1 103 ? 0.865 -26.805 5.968 1.00 11.48 588 ALA B CA 1
ATOM 2200 C C . ALA B 1 103 ? 1.595 -27.174 7.257 1.00 10.13 588 ALA B C 1
ATOM 2201 O O . ALA B 1 103 ? 1.997 -26.255 8.001 1.00 11.03 588 ALA B O 1
ATOM 2203 N N . ASP B 1 104 ? 1.742 -28.472 7.507 1.00 9.86 589 ASP B N 1
ATOM 2204 C CA . ASP B 1 104 ? 2.531 -28.897 8.674 1.00 9.40 589 ASP B CA 1
ATOM 2205 C C . ASP B 1 104 ? 4.027 -28.877 8.290 1.00 9.29 589 ASP B C 1
ATOM 2206 O O . ASP B 1 104 ? 4.398 -28.398 7.240 1.00 9.55 589 ASP B O 1
ATOM 2211 N N . LEU B 1 105 ? 4.865 -29.423 9.156 1.00 8.95 590 LEU B N 1
ATOM 2212 C CA . LEU B 1 105 ? 6.334 -29.377 8.925 1.00 9.56 590 LEU B CA 1
ATOM 2213 C C . LEU B 1 105 ? 6.729 -30.121 7.675 1.00 10.18 590 LEU B C 1
ATOM 2214 O O . LEU B 1 105 ? 7.774 -29.794 7.126 1.00 10.78 590 LEU B O 1
ATOM 2219 N N . TRP B 1 106 ? 5.957 -31.129 7.274 1.00 10.56 591 TRP B N 1
ATOM 2220 C CA . TRP B 1 106 ? 6.182 -31.974 6.094 1.00 10.65 591 TRP B CA 1
ATOM 2221 C C . TRP B 1 106 ? 5.499 -31.371 4.834 1.00 10.11 591 TRP B C 1
ATOM 2222 O O . TRP B 1 106 ? 5.501 -32.005 3.786 1.00 9.95 591 TRP B O 1
ATOM 2233 N N A LYS B 1 107 ? 4.896 -30.189 4.984 0.50 9.87 592 LYS B N 1
ATOM 2234 N N B LYS B 1 107 ? 4.891 -30.187 4.968 0.50 9.83 592 LYS B N 1
ATOM 2235 C CA A LYS B 1 107 ? 4.140 -29.507 3.923 0.50 10.40 592 LYS B CA 1
ATOM 2236 C CA B LYS B 1 107 ? 4.141 -29.537 3.874 0.50 10.28 592 LYS B CA 1
ATOM 2237 C C A LYS B 1 107 ? 2.871 -30.266 3.493 0.50 10.01 592 LYS B C 1
ATOM 2238 C C B LYS B 1 107 ? 2.894 -30.319 3.458 0.50 9.95 592 LYS B C 1
ATOM 2239 O O A LYS B 1 107 ? 2.379 -30.080 2.378 0.50 10.11 592 LYS B O 1
ATOM 2240 O O B LYS B 1 107 ? 2.456 -30.219 2.303 0.50 10.00 592 LYS B O 1
ATOM 2251 N N . PHE B 1 108 ? 2.315 -31.090 4.383 1.00 9.43 593 PHE B N 1
ATOM 2252 C CA . PHE B 1 108 ? 0.972 -31.650 4.167 1.00 9.42 593 PHE B CA 1
ATOM 2253 C C . PHE B 1 108 ? -0.048 -30.640 4.588 1.00 9.88 593 PHE B C 1
ATOM 2254 O O . PHE B 1 108 ? 0.019 -30.126 5.662 1.00 8.20 593 PHE B O 1
ATOM 2262 N N . THR B 1 109 ? -1.020 -30.418 3.711 1.00 8.97 594 THR B N 1
ATOM 2263 C CA . THR B 1 109 ? -2.197 -29.605 3.979 1.00 9.28 594 THR B CA 1
ATOM 2264 C C . THR B 1 109 ? -3.341 -30.493 4.433 1.00 8.93 594 THR B C 1
ATOM 2265 O O . THR B 1 109 ? -3.308 -31.719 4.231 1.00 8.38 594 THR B O 1
ATOM 2269 N N . PRO B 1 110 ? -4.419 -29.889 4.972 1.00 8.73 595 PRO B N 1
ATOM 2270 C CA . PRO B 1 110 ? -5.610 -30.649 5.270 1.00 8.88 595 PRO B CA 1
ATOM 2271 C C . PRO B 1 110 ? -6.161 -31.448 4.073 1.00 8.15 595 PRO B C 1
ATOM 2272 O O . PRO B 1 110 ? -6.551 -32.621 4.236 1.00 8.65 595 PRO B O 1
ATOM 2276 N N . LEU B 1 111 ? -6.096 -30.898 2.866 1.00 8.08 596 LEU B N 1
ATOM 2277 C CA . LEU B 1 111 ? -6.535 -31.653 1.697 1.00 8.50 596 LEU B CA 1
ATOM 2278 C C . LEU B 1 111 ? -5.671 -32.864 1.404 1.00 8.63 596 LEU B C 1
ATOM 2279 O O . LEU B 1 111 ? -6.168 -33.895 1.023 1.00 9.34 596 LEU B O 1
ATOM 2284 N N . HIS B 1 112 ? -4.359 -32.771 1.606 1.00 9.27 597 HIS B N 1
ATOM 2285 C CA . HIS B 1 112 ? -3.571 -33.984 1.475 1.00 9.33 597 HIS B CA 1
ATOM 2286 C C . HIS B 1 112 ? -4.053 -35.061 2.426 1.00 9.88 597 HIS B C 1
ATOM 2287 O O . HIS B 1 112 ? -4.115 -36.231 2.056 1.00 10.39 597 HIS B O 1
ATOM 2294 N N . GLU B 1 113 ? -4.345 -34.673 3.656 1.00 10.17 598 GLU B N 1
ATOM 2295 C CA . GLU B 1 113 ? -4.798 -35.644 4.658 1.00 12.08 598 GLU B CA 1
ATOM 2296 C C . GLU B 1 113 ? -6.134 -36.245 4.322 1.00 11.03 598 GLU B C 1
ATOM 2297 O O . GLU B 1 113 ? -6.302 -37.483 4.361 1.00 12.86 598 GLU B O 1
ATOM 2303 N N . ALA B 1 114 ? -7.088 -35.401 3.933 1.00 9.76 599 ALA B N 1
ATOM 2304 C CA . ALA B 1 114 ? -8.424 -35.876 3.602 1.00 10.04 599 ALA B CA 1
ATOM 2305 C C . ALA B 1 114 ? -8.394 -36.777 2.363 1.00 10.57 599 ALA B C 1
ATOM 2306 O O . ALA B 1 114 ? -9.126 -37.764 2.289 1.00 11.39 599 ALA B O 1
ATOM 2308 N N . ALA B 1 115 ? -7.563 -36.450 1.376 1.00 10.07 600 ALA B N 1
ATOM 2309 C CA . ALA B 1 115 ? -7.434 -37.257 0.159 1.00 10.77 600 ALA B CA 1
ATOM 2310 C C . ALA B 1 115 ? -6.831 -38.614 0.501 1.00 12.01 600 ALA B C 1
ATOM 2311 O O . ALA B 1 115 ? -7.332 -39.640 0.055 1.00 13.23 600 ALA B O 1
ATOM 2313 N N . ALA B 1 116 ? -5.763 -38.634 1.296 1.00 12.17 601 ALA B N 1
ATOM 2314 C CA . ALA B 1 116 ? -5.128 -39.909 1.659 1.00 13.08 601 ALA B CA 1
ATOM 2315 C C . ALA B 1 116 ? -6.046 -40.816 2.453 1.00 14.20 601 ALA B C 1
ATOM 2316 O O . ALA B 1 116 ? -6.001 -42.041 2.301 1.00 16.65 601 ALA B O 1
ATOM 2318 N N A LYS B 1 117 ? -6.866 -40.214 3.311 0.70 14.58 602 LYS B N 1
ATOM 2319 N N B LYS B 1 117 ? -6.870 -40.242 3.328 0.30 13.67 602 LYS B N 1
ATOM 2320 C CA A LYS B 1 117 ? -7.822 -40.945 4.130 0.70 15.79 602 LYS B CA 1
ATOM 2321 C CA B LYS B 1 117 ? -7.813 -41.046 4.110 0.30 13.52 602 LYS B CA 1
ATOM 2322 C C A LYS B 1 117 ? -9.035 -41.405 3.332 0.70 15.26 602 LYS B C 1
ATOM 2323 C C B LYS B 1 117 ? -9.148 -41.281 3.410 0.30 13.45 602 LYS B C 1
ATOM 2324 O O A LYS B 1 117 ? -9.726 -42.341 3.753 0.70 17.34 602 LYS B O 1
ATOM 2325 O O B LYS B 1 117 ? -10.062 -41.872 4.014 0.30 13.03 602 LYS B O 1
ATOM 2336 N N . GLY B 1 118 ? -9.294 -40.793 2.177 1.00 13.22 603 GLY B N 1
ATOM 2337 C CA . GLY B 1 118 ? -10.416 -41.160 1.360 1.00 13.93 603 GLY B CA 1
ATOM 2338 C C . GLY B 1 118 ? -11.756 -40.617 1.796 1.00 14.35 603 GLY B C 1
ATOM 2339 O O . GLY B 1 118 ? -12.771 -41.275 1.638 1.00 15.02 603 GLY B O 1
ATOM 2340 N N . LYS B 1 119 ? -11.771 -39.402 2.334 1.00 12.52 604 LYS B N 1
ATOM 2341 C CA . LYS B 1 119 ? -12.984 -38.792 2.829 1.00 13.35 604 LYS B CA 1
ATOM 2342 C C . LYS B 1 119 ? -13.552 -37.788 1.829 1.00 11.52 604 LYS B C 1
ATOM 2343 O O . LYS B 1 119 ? -13.139 -36.622 1.758 1.00 10.18 604 LYS B O 1
ATOM 2349 N N . TYR B 1 120 ? -14.499 -38.243 1.025 1.00 12.00 605 TYR B N 1
ATOM 2350 C CA . TYR B 1 120 ? -15.048 -37.440 -0.051 1.00 11.96 605 TYR B CA 1
ATOM 2351 C C . TYR B 1 120 ? -15.654 -36.135 0.470 1.00 11.43 605 TYR B C 1
ATOM 2352 O O . TYR B 1 120 ? -15.437 -35.061 -0.099 1.00 10.43 605 TYR B O 1
ATOM 2361 N N . GLU B 1 121 ? -16.487 -36.247 1.484 1.00 10.96 606 GLU B N 1
ATOM 2362 C CA . GLU B 1 121 ? -17.174 -35.081 2.005 1.00 11.53 606 GLU B CA 1
ATOM 2363 C C . GLU B 1 121 ? -16.227 -34.036 2.565 1.00 10.48 606 GLU B C 1
ATOM 2364 O O . GLU B 1 121 ? -16.465 -32.835 2.420 1.00 9.94 606 GLU B O 1
ATOM 2370 N N . ILE B 1 122 ? -15.129 -34.472 3.201 1.00 9.22 607 ILE B N 1
ATOM 2371 C CA . ILE B 1 122 ? -14.158 -33.531 3.707 1.00 9.23 607 ILE B CA 1
ATOM 2372 C C . ILE B 1 122 ? -13.397 -32.884 2.519 1.00 8.43 607 ILE B C 1
ATOM 2373 O O . ILE B 1 122 ? -13.208 -31.672 2.502 1.00 8.44 607 ILE B O 1
ATOM 2378 N N . CYS B 1 123 ? -13.049 -33.635 1.486 1.00 8.93 608 CYS B N 1
ATOM 2379 C CA . CYS B 1 123 ? -12.469 -33.089 0.288 1.00 9.19 608 CYS B CA 1
ATOM 2380 C C . CYS B 1 123 ? -13.362 -32.028 -0.354 1.00 8.91 608 CYS B C 1
ATOM 2381 O O . CYS B 1 123 ? -12.880 -30.990 -0.717 1.00 9.17 608 CYS B O 1
ATOM 2384 N N . LYS B 1 124 ? -14.663 -32.279 -0.453 1.00 9.20 609 LYS B N 1
ATOM 2385 C CA . LYS B 1 124 ? -15.607 -31.355 -0.993 1.00 9.62 609 LYS B CA 1
ATOM 2386 C C . LYS B 1 124 ? -15.641 -30.089 -0.148 1.00 8.97 609 LYS B C 1
ATOM 2387 O O . LYS B 1 124 ? -15.617 -28.957 -0.680 1.00 9.50 609 LYS B O 1
ATOM 2393 N N . LEU B 1 125 ? -15.750 -30.232 1.161 1.00 8.15 610 LEU B N 1
ATOM 2394 C CA . LEU B 1 125 ? -15.715 -29.068 2.068 1.00 8.18 610 LEU B CA 1
ATOM 2395 C C . LEU B 1 125 ? -14.464 -28.207 1.847 1.00 8.20 610 LEU B C 1
ATOM 2396 O O . LEU B 1 125 ? -14.537 -26.976 1.727 1.00 8.05 610 LEU B O 1
ATOM 2401 N N . LEU B 1 126 ? -13.309 -28.859 1.835 1.00 7.86 611 LEU B N 1
ATOM 2402 C CA . LEU B 1 126 ? -12.046 -28.126 1.683 1.00 8.77 611 LEU B CA 1
ATOM 2403 C C . LEU B 1 126 ? -11.950 -27.406 0.324 1.00 8.16 611 LEU B C 1
ATOM 2404 O O . LEU B 1 126 ? -11.548 -26.233 0.269 1.00 8.61 611 LEU B O 1
ATOM 2409 N N . LEU B 1 127 ? -12.365 -28.065 -0.750 1.00 8.61 612 LEU B N 1
ATOM 2410 C CA . LEU B 1 127 ? -12.370 -27.413 -2.062 1.00 9.92 612 LEU B CA 1
ATOM 2411 C C . LEU B 1 127 ? -13.338 -26.230 -2.086 1.00 10.15 612 LEU B C 1
ATOM 2412 O O . LEU B 1 127 ? -13.043 -25.177 -2.683 1.00 9.74 612 LEU B O 1
ATOM 2417 N N A GLN B 1 128 ? -14.509 -26.397 -1.484 0.70 10.06 613 GLN B N 1
ATOM 2418 N N B GLN B 1 128 ? -14.499 -26.349 -1.440 0.30 10.33 613 GLN B N 1
ATOM 2419 C CA A GLN B 1 128 ? -15.476 -25.305 -1.358 0.70 11.00 613 GLN B CA 1
ATOM 2420 C CA B GLN B 1 128 ? -15.459 -25.224 -1.397 0.30 10.87 613 GLN B CA 1
ATOM 2421 C C A GLN B 1 128 ? -14.955 -24.103 -0.595 0.70 10.50 613 GLN B C 1
ATOM 2422 C C B GLN B 1 128 ? -15.050 -24.092 -0.478 0.30 10.49 613 GLN B C 1
ATOM 2423 O O A GLN B 1 128 ? -15.296 -22.941 -0.885 0.70 11.12 613 GLN B O 1
ATOM 2424 O O B GLN B 1 128 ? -15.623 -22.990 -0.496 0.30 10.52 613 GLN B O 1
ATOM 2435 N N . HIS B 1 129 ? -14.059 -24.364 0.355 1.00 10.13 614 HIS B N 1
ATOM 2436 C CA . HIS B 1 129 ? -13.482 -23.355 1.213 1.00 9.96 614 HIS B CA 1
ATOM 2437 C C . HIS B 1 129 ? -12.007 -23.098 0.878 1.00 9.44 614 HIS B C 1
ATOM 2438 O O . HIS B 1 129 ? -11.235 -22.815 1.762 1.00 11.78 614 HIS B O 1
ATOM 2445 N N . GLY B 1 130 ? -11.692 -23.149 -0.406 1.00 10.18 615 GLY B N 1
ATOM 2446 C CA . GLY B 1 130 ? -10.467 -22.517 -0.912 1.00 11.45 615 GLY B CA 1
ATOM 2447 C C . GLY B 1 130 ? -9.225 -23.337 -0.905 1.00 10.52 615 GLY B C 1
ATOM 2448 O O . GLY B 1 130 ? -8.111 -22.762 -1.021 1.00 9.53 615 GLY B O 1
ATOM 2449 N N . ALA B 1 131 ? -9.316 -24.675 -0.772 1.00 9.89 616 ALA B N 1
ATOM 2450 C CA . ALA B 1 131 ? -8.115 -25.495 -0.832 1.00 10.28 616 ALA B CA 1
ATOM 2451 C C . ALA B 1 131 ? -7.555 -25.508 -2.247 1.00 10.30 616 ALA B C 1
ATOM 2452 O O . ALA B 1 131 ? -8.302 -25.472 -3.227 1.00 11.35 616 ALA B O 1
ATOM 2454 N N . ASP B 1 132 ? -6.221 -25.458 -2.301 1.00 11.98 617 ASP B N 1
ATOM 2455 C CA . ASP B 1 132 ? -5.519 -25.522 -3.561 1.00 13.55 617 ASP B CA 1
ATOM 2456 C C . ASP B 1 132 ? -5.053 -26.967 -3.824 1.00 14.50 617 ASP B C 1
ATOM 2457 O O . ASP B 1 132 ? -4.139 -27.465 -3.123 1.00 14.96 617 ASP B O 1
ATOM 2462 N N . PRO B 1 133 ? -5.647 -27.674 -4.788 1.00 14.66 618 PRO B N 1
ATOM 2463 C CA . PRO B 1 133 ? -5.266 -29.043 -5.006 1.00 14.95 618 PRO B CA 1
ATOM 2464 C C . PRO B 1 133 ? -3.920 -29.194 -5.741 1.00 14.34 618 PRO B C 1
ATOM 2465 O O . PRO B 1 133 ? -3.505 -30.325 -5.942 1.00 16.04 618 PRO B O 1
ATOM 2469 N N . THR B 1 134 ? -3.271 -28.091 -6.087 1.00 14.47 619 THR B N 1
ATOM 2470 C CA . THR B 1 134 ? -1.940 -28.155 -6.733 1.00 16.06 619 THR B CA 1
ATOM 2471 C C . THR B 1 134 ? -0.797 -28.177 -5.752 1.00 15.48 619 THR B C 1
ATOM 2472 O O . THR B 1 134 ? 0.367 -28.305 -6.138 1.00 15.83 619 THR B O 1
ATOM 2476 N N . LYS B 1 135 ? -1.086 -27.947 -4.473 1.00 14.58 620 LYS B N 1
ATOM 2477 C CA . LYS B 1 135 ? -0.027 -27.872 -3.484 1.00 13.76 620 LYS B CA 1
ATOM 2478 C C . LYS B 1 135 ? 0.703 -29.179 -3.327 1.00 12.60 620 LYS B C 1
ATOM 2479 O O . LYS B 1 135 ? 0.122 -30.234 -3.177 1.00 11.90 620 LYS B O 1
ATOM 2485 N N . LYS B 1 136 ? 2.030 -29.119 -3.365 1.00 12.22 621 LYS B N 1
ATOM 2486 C CA . LYS B 1 136 ? 2.869 -30.336 -3.272 1.00 12.47 621 LYS B CA 1
ATOM 2487 C C . LYS B 1 136 ? 3.469 -30.396 -1.849 1.00 11.32 621 LYS B C 1
ATOM 2488 O O . LYS B 1 136 ? 3.863 -29.340 -1.304 1.00 11.17 621 LYS B O 1
ATOM 2494 N N . ASN B 1 137 ? 3.521 -31.574 -1.254 1.00 10.89 622 ASN B N 1
ATOM 2495 C CA . ASN B 1 137 ? 4.187 -31.748 0.011 1.00 11.22 622 ASN B CA 1
ATOM 2496 C C . ASN B 1 137 ? 5.683 -31.924 -0.226 1.00 11.29 622 ASN B C 1
ATOM 2497 O O . ASN B 1 137 ? 6.151 -31.759 -1.359 1.00 13.11 622 ASN B O 1
ATOM 2502 N N . ARG B 1 138 ? 6.434 -32.245 0.819 1.00 10.90 623 ARG B N 1
ATOM 2503 C CA . ARG B 1 138 ? 7.895 -32.335 0.647 1.00 12.41 623 ARG B CA 1
ATOM 2504 C C . ARG B 1 138 ? 8.299 -33.488 -0.266 1.00 13.77 623 ARG B C 1
ATOM 2505 O O . ARG B 1 138 ? 9.373 -33.452 -0.877 1.00 16.45 623 ARG B O 1
ATOM 2513 N N . ASP B 1 139 ? 7.474 -34.514 -0.391 1.00 13.77 624 ASP B N 1
ATOM 2514 C CA . ASP B 1 139 ? 7.759 -35.640 -1.298 1.00 16.24 624 ASP B CA 1
ATOM 2515 C C . ASP B 1 139 ? 7.488 -35.256 -2.759 1.00 16.65 624 ASP B C 1
ATOM 2516 O O . ASP B 1 139 ? 7.792 -36.037 -3.673 1.00 19.12 624 ASP B O 1
ATOM 2521 N N . GLY B 1 140 ? 6.942 -34.060 -3.013 1.00 15.50 625 GLY B N 1
ATOM 2522 C CA . GLY B 1 140 ? 6.551 -33.649 -4.343 1.00 15.09 625 GLY B CA 1
ATOM 2523 C C . GLY B 1 140 ? 5.129 -34.057 -4.738 1.00 13.58 625 GLY B C 1
ATOM 2524 O O . GLY B 1 140 ? 4.760 -33.937 -5.932 1.00 14.91 625 GLY B O 1
ATOM 2525 N N . ASN B 1 141 ? 4.350 -34.550 -3.774 1.00 12.60 626 ASN B N 1
ATOM 2526 C CA . ASN B 1 141 ? 3.011 -35.122 -4.069 1.00 12.64 626 ASN B CA 1
ATOM 2527 C C . ASN B 1 141 ? 1.912 -34.111 -3.801 1.00 11.16 626 ASN B C 1
ATOM 2528 O O . ASN B 1 141 ? 1.917 -33.487 -2.750 1.00 10.16 626 ASN B O 1
ATOM 2533 N N . THR B 1 142 ? 0.961 -34.006 -4.712 1.00 10.78 627 THR B N 1
ATOM 2534 C CA . THR B 1 142 ? -0.263 -33.264 -4.515 1.00 11.36 627 THR B CA 1
ATOM 2535 C C . THR B 1 142 ? -1.262 -34.154 -3.777 1.00 10.87 627 THR B C 1
ATOM 2536 O O . THR B 1 142 ? -1.034 -35.370 -3.627 1.00 11.17 627 THR B O 1
ATOM 2540 N N . PRO B 1 143 ? -2.374 -33.536 -3.292 1.00 9.90 628 PRO B N 1
ATOM 2541 C CA . PRO B 1 143 ? -3.410 -34.383 -2.692 1.00 10.57 628 PRO B CA 1
ATOM 2542 C C . PRO B 1 143 ? -3.919 -35.498 -3.605 1.00 10.63 628 PRO B C 1
ATOM 2543 O O . PRO B 1 143 ? -4.062 -36.660 -3.164 1.00 11.03 628 PRO B O 1
ATOM 2547 N N . LEU B 1 144 ? -4.077 -35.197 -4.887 1.00 11.29 629 LEU B N 1
ATOM 2548 C CA . LEU B 1 144 ? -4.477 -36.233 -5.847 1.00 12.83 629 LEU B CA 1
ATOM 2549 C C . LEU B 1 144 ? -3.508 -37.411 -5.870 1.00 12.79 629 LEU B C 1
ATOM 2550 O O . LEU B 1 144 ? -3.898 -38.575 -5.939 1.00 13.83 629 LEU B O 1
ATOM 2555 N N . ASP B 1 145 ? -2.218 -37.117 -5.844 1.00 13.11 630 ASP B N 1
ATOM 2556 C CA . ASP B 1 145 ? -1.225 -38.148 -5.829 1.00 14.25 630 ASP B CA 1
ATOM 2557 C C . ASP B 1 145 ? -1.335 -39.111 -4.656 1.00 14.09 630 ASP B C 1
ATOM 2558 O O . ASP B 1 145 ? -0.894 -40.251 -4.768 1.00 15.84 630 ASP B O 1
ATOM 2563 N N . LEU B 1 146 ? -1.920 -38.674 -3.537 1.00 13.13 631 LEU B N 1
ATOM 2564 C CA . LEU B 1 146 ? -2.046 -39.472 -2.341 1.00 13.99 631 LEU B CA 1
ATOM 2565 C C . LEU B 1 146 ? -3.355 -40.295 -2.253 1.00 13.48 631 LEU B C 1
ATOM 2566 O O . LEU B 1 146 ? -3.516 -41.097 -1.333 1.00 13.89 631 LEU B O 1
ATOM 2571 N N . VAL B 1 147 ? -4.277 -40.058 -3.174 1.00 14.64 632 VAL B N 1
ATOM 2572 C CA . VAL B 1 147 ? -5.562 -40.789 -3.167 1.00 14.72 632 VAL B CA 1
ATOM 2573 C C . VAL B 1 147 ? -5.355 -42.285 -3.502 1.00 14.85 632 VAL B C 1
ATOM 2574 O O . VAL B 1 147 ? -4.653 -42.591 -4.439 1.00 15.05 632 VAL B O 1
ATOM 2578 N N . LYS B 1 148 ? -5.922 -43.183 -2.714 1.00 14.02 633 LYS B N 1
ATOM 2579 C CA . LYS B 1 148 ? -5.821 -44.619 -2.979 1.00 14.46 633 LYS B CA 1
ATOM 2580 C C . LYS B 1 148 ? -6.514 -44.914 -4.292 1.00 14.14 633 LYS B C 1
ATOM 2581 O O . LYS B 1 148 ? -7.568 -44.327 -4.616 1.00 13.14 633 LYS B O 1
ATOM 2587 N N . ASP B 1 149 ? -5.937 -45.822 -5.064 1.00 14.95 634 ASP B N 1
ATOM 2588 C CA . ASP B 1 149 ? -6.493 -46.211 -6.362 1.00 16.66 634 ASP B CA 1
ATOM 2589 C C . ASP B 1 149 ? -7.918 -46.740 -6.274 1.00 15.91 634 ASP B C 1
ATOM 2590 O O . ASP B 1 149 ? -8.709 -46.587 -7.200 1.00 16.92 634 ASP B O 1
ATOM 2595 N N . GLY B 1 150 ? -8.256 -47.333 -5.144 1.00 16.23 635 GLY B N 1
ATOM 2596 C CA . GLY B 1 150 ? -9.629 -47.762 -4.905 1.00 18.15 635 GLY B CA 1
ATOM 2597 C C . GLY B 1 150 ? -10.632 -46.639 -4.680 1.00 18.23 635 GLY B C 1
ATOM 2598 O O . GLY B 1 150 ? -11.851 -46.870 -4.768 1.00 18.93 635 GLY B O 1
ATOM 2599 N N . ASP B 1 151 ? -10.170 -45.417 -4.396 1.00 16.55 636 ASP B N 1
ATOM 2600 C CA . ASP B 1 151 ? -11.085 -44.267 -4.148 1.00 17.50 636 ASP B CA 1
ATOM 2601 C C . ASP B 1 151 ? -11.320 -43.422 -5.389 1.00 17.20 636 ASP B C 1
ATOM 2602 O O . ASP B 1 151 ? -10.898 -42.278 -5.487 1.00 16.55 636 ASP B O 1
ATOM 2607 N N . THR B 1 152 ? -12.025 -44.023 -6.339 1.00 18.28 637 THR B N 1
ATOM 2608 C CA . THR B 1 152 ? -12.239 -43.476 -7.658 1.00 19.30 637 THR B CA 1
ATOM 2609 C C . THR B 1 152 ? -12.984 -42.130 -7.632 1.00 18.77 637 THR B C 1
ATOM 2610 O O . THR B 1 152 ? -12.658 -41.195 -8.390 1.00 18.67 637 THR B O 1
ATOM 2614 N N . ASP B 1 153 ? -13.976 -42.036 -6.744 1.00 18.71 638 ASP B N 1
ATOM 2615 C CA . ASP B 1 153 ? -14.782 -40.795 -6.594 1.00 20.14 638 ASP B CA 1
ATOM 2616 C C . ASP B 1 153 ? -13.928 -39.555 -6.253 1.00 17.16 638 ASP B C 1
ATOM 2617 O O . ASP B 1 153 ? -14.092 -38.479 -6.811 1.00 16.30 638 ASP B O 1
ATOM 2622 N N . ILE B 1 154 ? -12.990 -39.745 -5.338 1.00 16.69 639 ILE B N 1
ATOM 2623 C CA . ILE B 1 154 ? -12.109 -38.670 -4.928 1.00 16.40 639 ILE B CA 1
ATOM 2624 C C . ILE B 1 154 ? -11.114 -38.274 -6.018 1.00 15.12 639 ILE B C 1
ATOM 2625 O O . ILE B 1 154 ? -10.821 -37.109 -6.200 1.00 14.95 639 ILE B O 1
ATOM 2630 N N . GLN B 1 155 ? -10.624 -39.270 -6.751 1.00 15.09 640 GLN B N 1
ATOM 2631 C CA . GLN B 1 155 ? -9.735 -39.003 -7.888 1.00 17.01 640 GLN B CA 1
ATOM 2632 C C . GLN B 1 155 ? -10.436 -38.076 -8.881 1.00 17.46 640 GLN B C 1
ATOM 2633 O O . GLN B 1 155 ? -9.870 -37.053 -9.299 1.00 18.64 640 GLN B O 1
ATOM 2639 N N . ASP B 1 156 ? -11.693 -38.410 -9.191 1.00 17.39 641 ASP B N 1
ATOM 2640 C CA . ASP B 1 156 ? -12.506 -37.586 -10.100 1.00 19.98 641 ASP B CA 1
ATOM 2641 C C . ASP B 1 156 ? -12.765 -36.162 -9.591 1.00 18.93 641 ASP B C 1
ATOM 2642 O O . ASP B 1 156 ? -12.615 -35.190 -10.321 1.00 19.46 641 ASP B O 1
ATOM 2647 N N . LEU B 1 157 ? -13.081 -36.057 -8.305 1.00 16.05 642 LEU B N 1
ATOM 2648 C CA . LEU B 1 157 ? -13.264 -34.765 -7.674 1.00 16.44 642 LEU B CA 1
ATOM 2649 C C . LEU B 1 157 ? -12.026 -33.887 -7.782 1.00 17.47 642 LEU B C 1
ATOM 2650 O O . LEU B 1 157 ? -12.091 -32.709 -8.163 1.00 18.39 642 LEU B O 1
ATOM 2655 N N . LEU B 1 158 ? -10.886 -34.449 -7.423 1.00 17.99 643 LEU B N 1
ATOM 2656 C CA . LEU B 1 158 ? -9.675 -33.650 -7.395 1.00 19.30 643 LEU B CA 1
ATOM 2657 C C . LEU B 1 158 ? -9.128 -33.242 -8.746 1.00 22.64 643 LEU B C 1
ATOM 2658 O O . LEU B 1 158 ? -8.468 -32.204 -8.851 1.00 24.48 643 LEU B O 1
ATOM 2663 N N A ARG B 1 159 ? -9.405 -34.046 -9.767 0.50 24.89 644 ARG B N 1
ATOM 2664 N N B ARG B 1 159 ? -9.389 -34.029 -9.779 0.50 25.05 644 ARG B N 1
ATOM 2665 C CA A ARG B 1 159 ? -9.039 -33.695 -11.137 0.50 28.49 644 ARG B CA 1
ATOM 2666 C CA B ARG B 1 159 ? -8.981 -33.637 -11.121 0.50 28.66 644 ARG B CA 1
ATOM 2667 C C A ARG B 1 159 ? -9.673 -32.365 -11.547 0.50 30.68 644 ARG B C 1
ATOM 2668 C C B ARG B 1 159 ? -9.660 -32.326 -11.530 0.50 30.74 644 ARG B C 1
ATOM 2669 O O A ARG B 1 159 ? -9.027 -31.528 -12.177 0.50 32.25 644 ARG B O 1
ATOM 2670 O O B ARG B 1 159 ? -9.019 -31.447 -12.120 0.50 31.87 644 ARG B O 1
ATOM 2685 N N . GLY B 1 160 ? -10.941 -32.181 -11.187 1.00 31.33 645 GLY B N 1
ATOM 2686 C CA . GLY B 1 160 ? -11.638 -30.908 -11.368 1.00 36.68 645 GLY B CA 1
ATOM 2687 C C . GLY B 1 160 ? -11.632 -30.410 -12.784 1.00 40.21 645 GLY B C 1
ATOM 2688 O O . GLY B 1 160 ? -11.501 -29.210 -13.015 1.00 45.28 645 GLY B O 1
ATOM 2689 N N . ASP B 1 161 ? -11.749 -31.321 -13.742 1.00 42.17 646 ASP B N 1
ATOM 2690 C CA . ASP B 1 161 ? -11.479 -30.951 -15.127 1.00 43.72 646 ASP B CA 1
ATOM 2691 C C . ASP B 1 161 ? -12.535 -29.977 -15.710 1.00 43.29 646 ASP B C 1
ATOM 2692 O O . ASP B 1 161 ? -13.691 -29.935 -15.260 1.00 43.76 646 ASP B O 1
ATOM 2697 N N . ALA B 1 162 ? -12.117 -29.166 -16.677 1.00 40.77 647 ALA B N 1
ATOM 2698 C CA . ALA B 1 162 ? -13.033 -28.260 -17.360 1.00 39.43 647 ALA B CA 1
ATOM 2699 C C . ALA B 1 162 ? -13.571 -28.958 -18.611 1.00 37.59 647 ALA B C 1
ATOM 2700 O O . ALA B 1 162 ? -12.954 -28.900 -19.666 1.00 33.51 647 ALA B O 1
ATOM 2702 N N . ALA B 1 163 ? -14.715 -29.622 -18.465 1.00 36.56 648 ALA B N 1
ATOM 2703 C CA . ALA B 1 163 ? -15.321 -30.409 -19.540 1.00 40.75 648 ALA B CA 1
ATOM 2704 C C . ALA B 1 163 ? -15.649 -29.553 -20.760 1.00 41.59 648 ALA B C 1
ATOM 2705 O O . ALA B 1 163 ? -16.071 -28.404 -20.626 1.00 39.94 648 ALA B O 1
ATOM 2707 N N . LEU B 1 164 ? -15.447 -30.119 -21.947 1.00 41.68 649 LEU B N 1
ATOM 2708 C CA . LEU B 1 164 ? -15.863 -29.476 -23.187 1.00 43.32 649 LEU B CA 1
ATOM 2709 C C . LEU B 1 164 ? -17.326 -29.801 -23.430 1.00 46.63 649 LEU B C 1
ATOM 2710 O O . LEU B 1 164 ? -17.870 -30.731 -22.829 1.00 46.69 649 LEU B O 1
ATOM 2719 N N . ARG C 2 2 ? 5.126 -3.985 -9.844 1.00 17.59 1 ARG C N 1
ATOM 2720 C CA . ARG C 2 2 ? 4.068 -5.001 -10.084 1.00 16.90 1 ARG C CA 1
ATOM 2721 C C . ARG C 2 2 ? 3.009 -4.445 -11.029 1.00 19.96 1 ARG C C 1
ATOM 2722 O O . ARG C 2 2 ? 2.213 -3.590 -10.676 1.00 24.67 1 ARG C O 1
ATOM 2730 N N . GLU C 2 3 ? 2.989 -4.944 -12.241 1.00 20.50 2 GLU C N 1
ATOM 2731 C CA . GLU C 2 3 ? 2.116 -4.301 -13.185 1.00 22.96 2 GLU C CA 1
ATOM 2732 C C . GLU C 2 3 ? 0.789 -5.026 -13.219 1.00 20.22 2 GLU C C 1
ATOM 2733 O O . GLU C 2 3 ? 0.683 -6.227 -12.893 1.00 20.58 2 GLU C O 1
ATOM 2739 N N . ALA C 2 4 ? -0.235 -4.269 -13.562 1.00 16.51 3 ALA C N 1
ATOM 2740 C CA . ALA C 2 4 ? -1.616 -4.733 -13.531 1.00 15.18 3 ALA C CA 1
ATOM 2741 C C . ALA C 2 4 ? -1.858 -5.816 -14.561 1.00 13.52 3 ALA C C 1
ATOM 2742 O O . ALA C 2 4 ? -1.250 -5.812 -15.634 1.00 15.26 3 ALA C O 1
ATOM 2744 N N . GLY C 2 5 ? -2.833 -6.679 -14.283 1.00 11.98 4 GLY C N 1
ATOM 2745 C CA . GLY C 2 5 ? -3.320 -7.600 -15.281 1.00 11.28 4 GLY C CA 1
ATOM 2746 C C . GLY C 2 5 ? -4.159 -6.864 -16.322 1.00 10.43 4 GLY C C 1
ATOM 2747 O O . GLY C 2 5 ? -4.373 -5.676 -16.238 1.00 10.69 4 GLY C O 1
ATOM 2748 N N . ASP C 2 6 ? -4.576 -7.561 -17.353 1.00 9.71 5 ASP C N 1
ATOM 2749 C CA . ASP C 2 6 ? -5.447 -6.971 -18.357 1.00 9.93 5 ASP C CA 1
ATOM 2750 C C . ASP C 2 6 ? -6.859 -6.783 -17.844 1.00 9.61 5 ASP C C 1
ATOM 2751 O O . ASP C 2 6 ? -7.466 -7.682 -17.256 1.00 10.23 5 ASP C O 1
ATOM 2756 N N . GLY C 2 7 ? -7.370 -5.560 -17.999 1.00 9.70 6 GLY C N 1
ATOM 2757 C CA . GLY C 2 7 ? -8.754 -5.226 -17.597 1.00 9.29 6 GLY C CA 1
ATOM 2758 C C . GLY C 2 7 ? -8.887 -3.733 -17.350 1.00 9.89 6 GLY C C 1
ATOM 2759 O O . GLY C 2 7 ? -7.974 -2.963 -17.649 1.00 10.95 6 GLY C O 1
ATOM 2760 N N . ALA C 2 8 ? -10.038 -3.342 -16.819 1.00 9.76 7 ALA C N 1
ATOM 2761 C CA . ALA C 2 8 ? -10.353 -1.949 -16.463 1.00 10.47 7 ALA C CA 1
ATOM 2762 C C . ALA C 2 8 ? -11.508 -1.941 -15.486 1.00 10.68 7 ALA C C 1
ATOM 2763 O O . ALA C 2 8 ? -12.436 -2.778 -15.591 1.00 10.91 7 ALA C O 1
ATOM 2765 N N A GLU C 2 9 ? -11.446 -0.984 -14.554 0.50 11.84 8 GLU C N 1
ATOM 2766 N N B GLU C 2 9 ? -11.537 -0.964 -14.581 0.50 11.11 8 GLU C N 1
ATOM 2767 C CA A GLU C 2 9 ? -12.503 -0.800 -13.569 0.50 13.09 8 GLU C CA 1
ATOM 2768 C CA B GLU C 2 9 ? -12.696 -0.818 -13.690 0.50 11.72 8 GLU C CA 1
ATOM 2769 C C A GLU C 2 9 ? -13.769 -0.328 -14.250 0.50 13.61 8 GLU C C 1
ATOM 2770 C C B GLU C 2 9 ? -13.996 -0.569 -14.456 0.50 12.56 8 GLU C C 1
ATOM 2771 O O A GLU C 2 9 ? -14.846 -0.441 -13.679 0.50 15.57 8 GLU C O 1
ATOM 2772 O O B GLU C 2 9 ? -15.093 -0.960 -14.018 0.50 14.28 8 GLU C O 1
ATOM 2787 N N . ARG D 2 2 ? 7.060 -39.355 10.090 1.00 27.08 1 ARG D N 1
ATOM 2788 C CA . ARG D 2 2 ? 5.911 -38.425 10.383 1.00 24.95 1 ARG D CA 1
ATOM 2789 C C . ARG D 2 2 ? 4.895 -39.145 11.283 1.00 28.26 1 ARG D C 1
ATOM 2790 O O . ARG D 2 2 ? 4.259 -40.110 10.864 1.00 30.02 1 ARG D O 1
ATOM 2798 N N . GLU D 2 3 ? 4.775 -38.664 12.519 1.00 27.03 2 GLU D N 1
ATOM 2799 C CA . GLU D 2 3 ? 3.876 -39.260 13.509 1.00 28.16 2 GLU D CA 1
ATOM 2800 C C . GLU D 2 3 ? 2.480 -38.672 13.357 1.00 23.34 2 GLU D C 1
ATOM 2801 O O . GLU D 2 3 ? 2.290 -37.547 12.891 1.00 23.08 2 GLU D O 1
ATOM 2807 N N . ALA D 2 4 ? 1.499 -39.440 13.779 1.00 20.31 3 ALA D N 1
ATOM 2808 C CA . ALA D 2 4 ? 0.108 -38.991 13.746 1.00 17.36 3 ALA D CA 1
ATOM 2809 C C . ALA D 2 4 ? -0.139 -37.938 14.815 1.00 15.54 3 ALA D C 1
ATOM 2810 O O . ALA D 2 4 ? 0.455 -37.997 15.893 1.00 16.24 3 ALA D O 1
ATOM 2812 N N . GLY D 2 5 ? -1.064 -37.005 14.533 1.00 13.06 4 GLY D N 1
ATOM 2813 C CA . GLY D 2 5 ? -1.546 -36.123 15.558 1.00 13.33 4 GLY D CA 1
ATOM 2814 C C . GLY D 2 5 ? -2.362 -36.891 16.591 1.00 11.47 4 GLY D C 1
ATOM 2815 O O . GLY D 2 5 ? -2.604 -38.113 16.448 1.00 12.48 4 GLY D O 1
ATOM 2816 N N . ASP D 2 6 ? -2.742 -36.202 17.648 1.00 10.91 5 ASP D N 1
ATOM 2817 C CA . ASP D 2 6 ? -3.619 -36.807 18.639 1.00 11.41 5 ASP D CA 1
ATOM 2818 C C . ASP D 2 6 ? -5.025 -36.975 18.082 1.00 10.60 5 ASP D C 1
ATOM 2819 O O . ASP D 2 6 ? -5.633 -36.057 17.509 1.00 11.08 5 ASP D O 1
ATOM 2824 N N . GLY D 2 7 ? -5.541 -38.198 18.212 1.00 10.08 6 GLY D N 1
ATOM 2825 C CA . GLY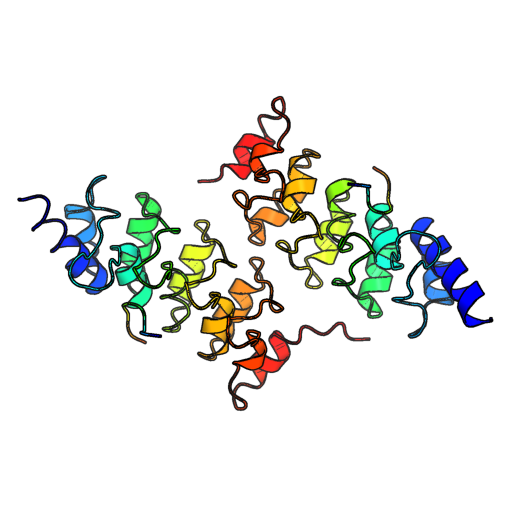 D 2 7 ? -6.890 -38.502 17.782 1.00 9.87 6 GLY D CA 1
ATOM 2826 C C . GLY D 2 7 ? -7.078 -39.980 17.521 1.00 10.39 6 GLY D C 1
ATOM 2827 O O . GLY D 2 7 ? -6.167 -40.785 17.806 1.00 10.95 6 GLY D O 1
ATOM 2828 N N . ALA D 2 8 ? -8.243 -40.323 16.993 1.00 10.41 7 ALA D N 1
ATOM 2829 C CA . ALA D 2 8 ? -8.553 -41.698 16.627 1.00 12.09 7 ALA D CA 1
ATOM 2830 C C . ALA D 2 8 ? -9.667 -41.677 15.608 1.00 13.07 7 ALA D C 1
ATOM 2831 O O . ALA D 2 8 ? -10.565 -40.822 15.688 1.00 12.60 7 ALA D O 1
ATOM 2833 N N A GLU D 2 9 ? -9.617 -42.612 14.658 0.50 14.85 8 GLU D N 1
ATOM 2834 N N B GLU D 2 9 ? -9.714 -42.681 14.726 0.50 13.53 8 GLU D N 1
ATOM 2835 C CA A GLU D 2 9 ? -10.666 -42.704 13.660 0.50 17.08 8 GLU D CA 1
ATOM 2836 C CA B GLU D 2 9 ? -10.843 -42.818 13.789 0.50 14.47 8 GLU D CA 1
ATOM 2837 C C A GLU D 2 9 ? -11.950 -43.184 14.294 0.50 17.66 8 GLU D C 1
ATOM 2838 C C B GLU D 2 9 ? -12.191 -43.003 14.483 0.50 15.78 8 GLU D C 1
ATOM 2839 O O A GLU D 2 9 ? -13.024 -42.902 13.759 0.50 20.40 8 GLU D O 1
ATOM 2840 O O B GLU D 2 9 ? -13.243 -42.604 13.949 0.50 17.73 8 GLU D O 1
#

Foldseek 3Di:
DVLVVLLVVLLVCLLVLPQVSVVVSDDPSRLQAFPVVPQGHHSLLNNLLNQNLSNNVVSLVVDHDQCDATNQGDGSLLSNQLNVHQSSNVVSVVSPRDQCRATPQGDGSLLRNQLVLRVNSNVVSVVNPHQQCDQGNVRAGSLNNRPPPRPPSNVVSVPD/DVLVVLLVQLLVCLLVLPQVSVVVSDDPSRLQAFPVVDQGHHSLLNNLLNVNLSNNVVSLVVDRDQCDQTNQGDGSLLSNQLNVPLSSNLSSLVSPHDQCRATNQGDGSLLNNQLVLHQNSNVVSVVSDYDQCGAGNVRDGSLNNHDPVNVVSNVVSVVDDDD/DDDDDDDD/DDDDDDDD

Secondary structure (DSSP, 8-state):
-HHHHHHHHHHHHHHHT-HHHHHHH--TTTTT---TTTT---HHHHHHHTT-HHHHHHHHHTT--TT---TTS--HHHHHHHTT-HHHHHHHHHTT--TT---TT---HHHHHHHHT-HHHHHHHHHTT--TT---TTS--HHHHS-TT-HHHHHHHH--/--HHHHHHHHHHHHHHT-HHHHHHH--TTTTT---TTTT---HHHHHHHTT-HHHHHHHHHTT--TT---TTS--HHHHHHHTT-HHHHHHHHHTT--TT---TT---HHHHHHHHT-HHHHHHHHHTT--TT---TTS--HHHHS-TT-HHHHHHHH-----/----S---/-PPPS---

Nearest PDB structures (foldseek):
  3twx-assembly1_A  TM=9.924E-01  e=2.538E-22  Homo sapiens
  3twq-assembly1_A  TM=9.929E-01  e=1.370E-21  Homo sapiens
  3twt-assembly2_B  TM=9.866E-01  e=7.034E-21  Homo sapiens
  5hry-assembly2_E  TM=9.140E-01  e=1.343E-11  synthetic construct
  5hry-assembly3_D  TM=9.080E-01  e=1.808E-11  synthetic construct

B-factor: mean 17.29, std 9.93, range [2.0, 74.99]

CATH classification: 1.25.40.20

Organism: Homo sapiens (NCBI:txid9606)

Sequence (339 aa):
SGNSEADRQLLEAAKAGDVETVKKLCTVQSVNCRDIEGRQQSTPLHFAAGYNRVSVVEYLLQHGADVVHAKKDKKGGLLVPLHNNACSYGHYEVAELLVKKHHGAVVNVADLWKFTPLHEAAAKKGKYEICKKLLLQHGADPTKKKNRRDGNTPLDLVKDGDTTDIQDLLRGDSGNSSEEADRRQLLEAAKAGDVEETVKKLCCTVQQSVNCRDIEGRQSTPLHFAAGYNRVSVVEYLLQHGADVVHAKKDKKGGLLVPLHNNACSSYGHYEVAELLVKHHGAVVNVADLWKKFTPLHEAAAKKGKYEICKLLLQQHGADPTKKNRDGNTPLDLVKDGDTDIQDLLRRGDAALREAGDGAEEREAGDGAEE